Protein 7VI6 (pdb70)

Radius of gyration: 25.89 Å; Cα contacts (8 Å, |Δi|>4): 1462; chains: 2; bounding box: 71×70×66 Å

Nearest PDB structures (foldseek):
  7vi7-assembly2_B  TM=1.003E+00  e=6.159E-66  Akkermansia muciniphila ATCC BAA-835
  7vi7-assembly1_A  TM=1.001E+00  e=1.682E-64  Akkermansia muciniphila ATCC BAA-835
  3tev-assembly1_A  TM=9.098E-01  e=1.985E-26  Deinococcus radiodurans R1 = ATCC 13939 = DSM 20539
  6jtk-assembly2_B  TM=8.458E-01  e=8.390E-23  Neisseria gonorrhoeae
  5c0q-assembly1_B  TM=8.633E-01  e=3.004E-21  Thermotoga neapolitana

Sequence (682 aa):
MLPALIGISGHEVGAEEEAAIRRLQPAGFILFSRNIDSVEQVRGLTESLRRKLCLHHPVIAVDQEGGRVVRTASLGLNLPSPASLARLGSVGGIVELGAVTALALRYLGVNLNFAPVLDICHDPSAANALPGRCWGDNAQDVISRGGVYASNLRRGGVQSCGKHFPGMGRALADPHFSLPVIGLDERELFKTDLLPFLALCPALSSIMSAHIMLPQIDPDYPATLSERVIRGLLRDRLGFRGVVFTDDLCMGAITTTQYSPDDAAFLSLKAGCDLPLICHDPLPWLDGLASRQESLNAYDRWDSFKRVEKLSDSLCCFPFPEKASLWDSCLRRAEALCRLEEDGRMLPALIGISGHEVGAEEEAAIRRLQPAGFILFSRNIDSVEQVRGLTESLRKLCLHHPVIAVDQEGGRVVRTASLGLNLPSPASLARLGSVGGIVELGAVVTALALRYLGVNLNFAPVLDICHDPNALPGRCWGDNAQDVISRGGVYASNLRRGGVQSCGKHFPGMGRALADPHFSLPVIGLDERELFKTDLLPFLALCPALSSIMSAHIMLPQIDPDYPATLSERVIRGLLRDRLGFRGVVFTDDLCMGAITTQYSPDDAAFLSLKAGCDLPLICHDPLPWLDGLASRQESLNAYDRWDSFKRVEKLSDSLCCFPFPEKASLWDSCLRRAEALCRLEEDGRE

B-factor: mean 43.03, std 10.51, range [24.53, 97.92]

InterPro domains:
  IPR001764 Glycoside hydrolase, family 3, N-terminal [PF00933] (14-293)
  IPR017853 Glycoside hydrolase superfamily [SSF51445] (4-289)
  IPR036962 Glycoside hydrolase, family 3, N-terminal domain superfamily [G3DSA:3.20.20.300] (2-313)
  IPR050226 NagZ Beta-hexosaminidase [PTHR30480] (5-310)

Secondary structure (DSSP, 8-state):
-EEEEEE--SSS--HHHHHHHHHH-EEEEEE-GGG-S-HHHHHHHHHHHHHH-SS--EEEE---BTTB-S-GGGT-----HHHHHHHT-HHHHHHHHHHHHHHHHHHT--EE---B------TTS--SSTT--S-SSHHHHHHHHHHHHHHHHHTT-B-EEEEET-GGG-B--TT-SS-B----HHHHHHTTTHHHHHTGGG-SEEEE-S-BBTTTBSSS-GGG-HIIIIIIIIIIS---SEEEEEESSSSGGGGT--HHHHHHHHHHHT-SEEEE-SS-HHHHHHHHHHGGGS-HHHHHHHHHHHHHHHHHPPPPPPP-HHHHHHHHHHHHHHHHHHHHH-/-EEEEEE--SSS--HHHHHHHHHH-EEEEE--GGG-S-HHHHHHHHHHHHHH-SS--EEEE---BTTB-S-GGGT-----HHHHHHHT-HHHHHHHHHHHHHHHHHHT--EE---B---------STT--S-SSHHHHHHHHHHHHHHHHHTT-B-EEEEETTGGG-B--TT-SS-B--S-HHHHHHTTTHHHHHTGGG-SEEEE-S-BBTTTBSSS-GGG-HIIIIIIIIIIS---SEEEEEESSSSTHHHH--HHHHHHHHHHHT-SEEEE-SS-HHHHHHHHHHGGGS-HHHHHHHHHHHHHHHHHPPPPPPP-HHHHHHHHHHHHHHHHHHHHHH-

Foldseek 3Di:
DFQAAEAAQALAHDDLRLVCCLVPVYQAYEYALRNEAELVSLLVRLVVSCVSHPFQHQYEYAPAADPRHNHVNHVFHFHFLQLVLVLVDLVLLLLSLQLVLLQCQQSFHAEYADDEQAAQQDPPDDPPPHRNANYNWNVSSLVSRLSNLQNNVVSQHAYEYDEPPHCNQWDDDPVDLATERADDPVVSCVTRNVSCLSRLVSHQEYEYEQYHHVVQPRPGGLLLALRNCVPVPCPVSNRLAAYEYDECPDDSNCVPDPSLVSQQSSLQSQHRYYYHYPPNSVRRVSNVVCNVVHDPVSNVSSVVRSSVSSVSTHGHDPDDVVSVVVSSVSSVVSVVSSVVSD/DFQAAEEAQALAHDDLRLVCCLVRVYQAYEYALRNEAELVSLLVRLVVSCVSHPFQHAYEYAPQADPGHNHVNHVFGFHFLQLCLVLVDLVLLLLSLQLVLLQCLQSWHAEYADDEQAAQCDDDDRPRRANYNWNVSSLVSRLSNLVNNVVSQHAYEYDDPPHCNQWDDDPPDLATERADDPVVSCRTSNVSCLSRLVSHQEYEYEQYDHVVQPVPGGLLLALCNCVPVPCPVSNRLAAYEYDECQDDSNCVVDPSLVSQLSSLLSLHRYYYHHPPNSVRRVSNSVSNVVHDPVSNVSSVVNSSVSSVSTDHHDPDDVVSSVVSSVSSVVSVVVSVVSVD

Solvent-accessible surface area: 26680 Å² total; per-residue (Å²): 90,3,20,0,0,0,0,0,84,24,84,138,26,33,91,134,14,59,61,10,0,143,145,24,24,1,3,0,0,4,0,28,59,84,0,3,69,44,34,150,34,0,50,32,3,1,119,39,0,33,165,16,10,171,33,30,0,2,0,0,0,15,3,5,2,31,150,5,24,52,1,68,74,21,51,1,78,8,11,13,5,17,8,0,16,177,48,34,12,17,47,2,9,36,44,0,0,28,0,2,0,38,3,2,55,5,1,1,2,0,0,0,0,3,0,5,0,10,1,52,60,60,139,94,34,106,96,106,87,54,20,55,29,4,12,89,48,5,47,31,0,0,2,57,0,0,2,3,0,10,15,0,76,103,26,13,0,15,0,0,0,5,19,0,0,1,71,22,70,19,128,98,50,138,164,74,75,8,50,17,1,50,46,82,44,167,74,0,28,65,30,1,0,11,0,0,6,2,4,24,29,4,7,15,0,0,6,0,4,17,4,9,2,36,113,32,12,76,107,91,4,0,0,8,0,94,168,0,0,66,16,0,0,37,106,105,6,10,7,152,22,1,0,0,0,50,19,1,14,110,50,42,2,62,104,91,51,40,6,30,53,0,0,15,26,0,15,104,1,2,1,0,0,0,4,0,2,44,104,9,33,89,75,2,66,30,0,31,76,91,28,134,92,23,90,76,178,50,68,139,64,17,95,102,46,10,73,160,8,14,116,50,9,33,131,47,37,111,145,122,75,59,46,20,85,31,0,53,149,65,2,89,59,5,16,102,82,11,67,124,46,199,89,2,24,0,0,0,0,0,84,22,81,139,24,33,90,136,13,57,60,7,0,146,147,23,26,1,3,0,0,4,0,30,57,86,0,3,72,38,20,128,36,0,48,35,4,1,88,39,0,29,160,22,9,171,34,32,0,2,0,0,1,16,1,4,3,25,146,5,15,50,1,63,71,23,46,1,76,6,10,12,4,19,7,0,15,176,56,32,8,21,50,2,8,35,45,0,0,28,0,1,0,37,1,2,66,5,0,2,1,0,0,0,0,2,0,5,0,10,3,44,67,120,151,164,99,77,55,20,65,31,3,10,99,50,5,49,30,0,0,3,59,0,0,1,2,0,10,14,0,78,100,25,18,0,18,0,0,0,4,19,0,0,0,73,28,56,20,131,101,50,124,159,58,68,9,48,12,2,46,45,81,45,150,83,0,29,70,35,0,0,13,0,0,6,2,4,26,28,4,7,16,0,0,7,0,2,20,1,10,3,32,120,30,4,72,100,83,4,0,0,7,0,83,133,0,0,74,17,0,0,33,112,109,5,10,7,150,20,1,0,0,0,51,20,0,20,120,51,48,3,54,105,92,51,48,12,31,51,1,0,10,26,0,13,90,0,3,2,0,1,0,4,0,2,38,103,8,40,89,75,2,76,27,0,26,77,94,21,118,88,29,91,73,183,56,77,143,70,20,74,91,52,10,61,160,8,14,117,53,11,17,126,44,41,112,143,114,85,75,35,22,62,34,0,40,144,79,1,88,44,5,28,146,68,13,88,92,31,166,174

Organism: Akkermansia muciniphila (strain ATCC BAA-835 / DSM 22959 / JCM 33894 / BCRC 81048 / CCUG 64013 / CIP 107961 / Muc) (NCBI:txid349741)

Structure (mmCIF, N/CA/C/O backbone):
data_7VI6
#
_entry.id   7VI6
#
_cell.length_a   78.926
_cell.length_b   81.105
_cell.length_c   126.991
_cell.angle_alpha   90.000
_cell.angle_beta   90.000
_cell.angle_gamma   90.000
#
_symmetry.space_group_name_H-M   'P 21 21 21'
#
loop_
_entity.id
_entity.type
_entity.pdbx_description
1 polymer Beta-N-acetylhexosaminidase
2 non-polymer 'MAGNESIUM ION'
3 non-polymer 'CHLORIDE ION'
4 water water
#
loop_
_atom_site.group_PDB
_atom_site.id
_atom_site.type_symbol
_atom_site.label_atom_id
_atom_site.label_alt_id
_atom_site.label_comp_id
_atom_site.label_asym_id
_atom_site.label_entity_id
_atom_site.label_seq_id
_atom_site.pdbx_PDB_ins_code
_atom_site.Cartn_x
_atom_site.Cartn_y
_atom_site.Cartn_z
_atom_site.occupancy
_atom_site.B_iso_or_equiv
_atom_site.auth_seq_id
_atom_site.auth_comp_id
_atom_site.auth_asym_id
_atom_site.auth_atom_id
_atom_site.pdbx_PDB_model_num
ATOM 1 N N . MET A 1 1 ? 73.337 55.231 36.448 1.00 54.52 1 MET A N 1
ATOM 2 C CA . MET A 1 1 ? 72.052 55.738 35.978 1.00 45.96 1 MET A CA 1
ATOM 3 C C . MET A 1 1 ? 71.993 57.253 36.097 1.00 42.90 1 MET A C 1
ATOM 4 O O . MET A 1 1 ? 72.111 57.792 37.189 1.00 48.25 1 MET A O 1
ATOM 9 N N . LEU A 1 2 ? 71.808 57.944 34.983 1.00 42.66 2 LEU A N 1
ATOM 10 C CA . LEU A 1 2 ? 71.673 59.393 35.041 1.00 40.73 2 LEU A CA 1
ATOM 11 C C . LEU A 1 2 ? 70.300 59.749 35.607 1.00 39.70 2 LEU A C 1
ATOM 12 O O . LEU A 1 2 ? 69.285 59.257 35.108 1.00 34.76 2 LEU A O 1
ATOM 17 N N . PRO A 1 3 ? 70.226 60.565 36.664 1.00 41.86 3 PRO A N 1
ATOM 18 C CA . PRO A 1 3 ? 68.924 60.875 37.295 1.00 38.32 3 PRO A CA 1
ATOM 19 C C . PRO A 1 3 ? 68.144 61.945 36.537 1.00 36.89 3 PRO A C 1
ATOM 20 O O . PRO A 1 3 ? 68.086 63.111 36.911 1.00 38.05 3 PRO A O 1
ATOM 24 N N . ALA A 1 4 ? 67.529 61.539 35.424 1.00 37.65 4 ALA A N 1
ATOM 25 C CA . ALA A 1 4 ? 66.692 62.440 34.641 1.00 34.49 4 ALA A CA 1
ATOM 26 C C . ALA A 1 4 ? 65.814 61.632 33.695 1.00 37.40 4 ALA A C 1
ATOM 27 O O . ALA A 1 4 ? 66.117 60.482 33.364 1.00 33.33 4 ALA A O 1
ATOM 29 N N . LEU A 1 5 ? 64.722 62.256 33.256 1.00 31.39 5 LEU A N 1
ATOM 30 C CA . LEU A 1 5 ? 64.004 61.803 32.072 1.00 33.94 5 LEU A CA 1
ATOM 31 C C . LEU A 1 5 ? 64.436 62.668 30.899 1.00 31.87 5 LEU A C 1
ATOM 32 O O . LEU A 1 5 ? 64.536 63.892 31.028 1.00 38.62 5 LEU A O 1
ATOM 37 N N . ILE A 1 6 ? 64.689 62.040 29.754 1.00 34.59 6 ILE A N 1
ATOM 38 C CA . ILE A 1 6 ? 65.091 62.790 28.571 1.00 36.59 6 ILE A CA 1
ATOM 39 C C . ILE A 1 6 ? 64.107 62.515 27.447 1.00 35.04 6 ILE A C 1
ATOM 40 O O . ILE A 1 6 ? 63.478 61.455 27.383 1.00 31.23 6 ILE A O 1
ATOM 45 N N . GLY A 1 7 ? 63.971 63.498 26.562 1.00 32.43 7 GLY A N 1
ATOM 46 C CA . GLY A 1 7 ? 63.117 63.348 25.412 1.00 39.06 7 GLY A CA 1
ATOM 47 C C . GLY A 1 7 ? 63.831 62.692 24.242 1.00 38.18 7 GLY A C 1
ATOM 48 O O . GLY A 1 7 ? 65.060 62.619 24.184 1.00 37.57 7 GLY A O 1
ATOM 49 N N . ILE A 1 8 ? 63.026 62.202 23.306 1.00 37.01 8 ILE A N 1
ATOM 50 C CA . ILE A 1 8 ? 63.501 61.526 22.106 1.00 37.38 8 ILE A CA 1
ATOM 51 C C . ILE A 1 8 ? 62.986 62.299 20.902 1.00 38.45 8 ILE A C 1
ATOM 52 O O . ILE A 1 8 ? 61.834 62.744 20.888 1.00 35.04 8 ILE A O 1
ATOM 57 N N . SER A 1 9 ? 63.842 62.456 19.889 1.00 39.98 9 SER A N 1
ATOM 58 C CA . SER A 1 9 ? 63.530 63.373 18.797 1.00 41.83 9 SER A CA 1
ATOM 59 C C . SER A 1 9 ? 62.417 62.839 17.890 1.00 39.21 9 SER A C 1
ATOM 60 O O . SER A 1 9 ? 61.487 63.575 17.545 1.00 39.51 9 SER A O 1
ATOM 63 N N . GLY A 1 10 ? 62.487 61.574 17.482 1.00 41.70 10 GLY A N 1
ATOM 64 C CA . GLY A 1 10 ? 61.538 61.112 16.483 1.00 41.61 10 GLY A CA 1
ATOM 65 C C . GLY A 1 10 ? 60.925 59.737 16.679 1.00 44.27 10 GLY A C 1
ATOM 66 O O . GLY A 1 10 ? 60.705 59.297 17.812 1.00 39.16 10 GLY A O 1
ATOM 67 N N . HIS A 1 11 ? 60.630 59.049 15.573 1.00 38.76 11 HIS A N 1
ATOM 68 C CA . HIS A 1 11 ? 59.905 57.784 15.636 1.00 41.10 11 HIS A CA 1
ATOM 69 C C . HIS A 1 11 ? 60.791 56.618 16.028 1.00 39.19 11 HIS A C 1
ATOM 70 O O . HIS A 1 11 ? 60.272 55.579 16.450 1.00 37.04 11 HIS A O 1
ATOM 77 N N . GLU A 1 12 ? 62.104 56.769 15.892 1.00 37.24 12 GLU A N 1
ATOM 78 C CA . GLU A 1 12 ? 63.075 55.785 16.331 1.00 40.03 12 GLU A CA 1
ATOM 79 C C . GLU A 1 12 ? 64.199 56.507 17.051 1.00 33.17 12 GLU A C 1
ATOM 80 O O . GLU A 1 12 ? 64.408 57.709 16.876 1.00 42.29 12 GLU A O 1
ATOM 86 N N . VAL A 1 13 ? 64.922 55.759 17.875 1.00 35.57 13 VAL A N 1
ATOM 87 C CA . VAL A 1 13 ? 66.076 56.326 18.558 1.00 40.18 13 VAL A CA 1
ATOM 88 C C . VAL A 1 13 ? 67.172 56.566 17.528 1.00 44.88 13 VAL A C 1
ATOM 89 O O . VAL A 1 13 ? 67.559 55.652 16.789 1.00 45.92 13 VAL A O 1
ATOM 93 N N . GLY A 1 14 ? 67.657 57.807 17.457 1.00 42.80 14 GLY A N 1
ATOM 94 C CA . GLY A 1 14 ? 68.735 58.160 16.557 1.00 44.53 14 GLY A CA 1
ATOM 95 C C . GLY A 1 14 ? 70.105 57.780 17.096 1.00 44.05 14 GLY A C 1
ATOM 96 O O . GLY A 1 14 ? 70.263 57.279 18.209 1.00 43.48 14 GLY A O 1
ATOM 97 N N . ALA A 1 15 ? 71.125 58.046 16.273 1.00 47.15 15 ALA A N 1
ATOM 98 C CA . ALA A 1 15 ? 72.472 57.569 16.576 1.00 39.35 15 ALA A CA 1
ATOM 99 C C . ALA A 1 15 ? 73.075 58.296 17.775 1.00 41.61 15 ALA A C 1
ATOM 100 O O . ALA A 1 15 ? 73.663 57.667 18.661 1.00 42.28 15 ALA A O 1
ATOM 102 N N . GLU A 1 16 ? 72.966 59.626 17.808 1.00 42.14 16 GLU A N 1
ATOM 103 C CA . GLU A 1 16 ? 73.465 60.376 18.958 1.00 45.80 16 GLU A CA 1
ATOM 104 C C . GLU A 1 16 ? 72.743 59.974 20.241 1.00 44.59 16 GLU A C 1
ATOM 105 O O . GLU A 1 16 ? 73.376 59.807 21.292 1.00 40.77 16 GLU A O 1
ATOM 111 N N . GLU A 1 17 ? 71.416 59.819 20.178 1.00 44.84 17 GLU A N 1
ATOM 112 C CA . GLU A 1 17 ? 70.657 59.431 21.366 1.00 42.51 17 GLU A CA 1
ATOM 113 C C . GLU A 1 17 ? 71.088 58.061 21.867 1.00 42.85 17 GLU A C 1
ATOM 114 O O . GLU A 1 17 ? 71.366 57.884 23.060 1.00 38.23 17 GLU A O 1
ATOM 120 N N . GLU A 1 18 ? 71.145 57.073 20.966 1.00 40.05 18 GLU A N 1
ATOM 121 C CA . GLU A 1 18 ? 71.516 55.719 21.368 1.00 42.95 18 GLU A CA 1
ATOM 122 C C . GLU A 1 18 ? 72.890 55.690 22.032 1.00 44.23 18 GLU A C 1
ATOM 123 O O . GLU A 1 18 ? 73.086 54.996 23.036 1.00 43.92 18 GLU A O 1
ATOM 129 N N . ALA A 1 19 ? 73.854 56.440 21.488 1.00 46.06 19 ALA A N 1
ATOM 130 C CA . ALA A 1 19 ? 75.179 56.484 22.102 1.00 44.59 19 ALA A CA 1
ATOM 131 C C . ALA A 1 19 ? 75.124 57.106 23.494 1.00 41.66 19 ALA A C 1
ATOM 132 O O . ALA A 1 19 ? 75.776 56.621 24.427 1.00 44.46 19 ALA A O 1
ATOM 134 N N . ALA A 1 20 ? 74.357 58.188 23.652 1.00 43.81 20 ALA A N 1
ATOM 135 C CA . ALA A 1 20 ? 74.238 58.824 24.962 1.00 42.39 20 ALA A CA 1
ATOM 136 C C . ALA A 1 20 ? 73.521 57.916 25.953 1.00 45.67 20 ALA A C 1
ATOM 137 O O . ALA A 1 20 ? 73.887 57.867 27.133 1.00 47.65 20 ALA A O 1
ATOM 139 N N . ILE A 1 21 ? 72.509 57.176 25.491 1.00 40.30 21 ILE A N 1
ATOM 140 C CA . ILE A 1 21 ? 71.761 56.296 26.387 1.00 41.54 21 ILE A CA 1
ATOM 141 C C . ILE A 1 21 ? 72.650 55.168 26.898 1.00 43.72 21 ILE A C 1
ATOM 142 O O . ILE A 1 21 ? 72.703 54.895 28.104 1.00 40.72 21 ILE A O 1
ATOM 147 N N . ARG A 1 22 ? 73.342 54.477 25.985 1.00 43.89 22 ARG A N 1
ATOM 148 C CA . ARG A 1 22 ? 74.247 53.409 26.400 1.00 45.13 22 ARG A CA 1
ATOM 149 C C . ARG A 1 22 ? 75.269 53.916 27.408 1.00 42.04 22 ARG A C 1
ATOM 150 O O . ARG A 1 22 ? 75.538 53.261 28.422 1.00 44.30 22 ARG A O 1
ATOM 158 N N . ARG A 1 23 ? 75.828 55.096 27.155 1.00 39.81 23 ARG A N 1
ATOM 159 C CA . ARG A 1 23 ? 76.900 55.609 27.997 1.00 43.72 23 ARG A CA 1
ATOM 160 C C . ARG A 1 23 ? 76.373 56.103 29.340 1.00 47.01 23 ARG A C 1
ATOM 161 O O . ARG A 1 23 ? 76.979 55.832 30.386 1.00 43.22 23 ARG A O 1
ATOM 169 N N . LEU A 1 24 ? 75.240 56.812 29.339 1.00 39.95 24 LEU A N 1
ATOM 170 C CA . LEU A 1 24 ? 74.792 57.522 30.534 1.00 41.14 24 LEU A CA 1
ATOM 171 C C . LEU A 1 24 ? 73.632 56.847 31.259 1.00 45.74 24 LEU A C 1
ATOM 172 O O . LEU A 1 24 ? 73.449 57.094 32.460 1.00 44.62 24 LEU A O 1
ATOM 177 N N . GLN A 1 25 ? 72.846 56.016 30.570 1.00 42.61 25 GLN A N 1
ATOM 178 C CA . GLN A 1 25 ? 71.821 55.201 31.216 1.00 42.77 25 GLN A CA 1
ATOM 179 C C . GLN A 1 25 ? 70.785 56.062 31.933 1.00 41.19 25 GLN A C 1
ATOM 180 O O . GLN A 1 25 ? 70.619 55.938 33.153 1.00 40.15 25 GLN A O 1
ATOM 186 N N . PRO A 1 26 ? 70.067 56.934 31.226 1.00 40.65 26 PRO A N 1
ATOM 187 C CA . PRO A 1 26 ? 69.092 57.788 31.910 1.00 42.53 26 PRO A CA 1
ATOM 188 C C . PRO A 1 26 ? 68.007 56.944 32.558 1.00 36.76 26 PRO A C 1
ATOM 189 O O . PRO A 1 26 ? 67.654 55.861 32.077 1.00 36.86 26 PRO A O 1
ATOM 193 N N . ALA A 1 27 ? 67.505 57.442 33.689 1.00 37.20 27 ALA A N 1
ATOM 194 C CA . ALA A 1 27 ? 66.457 56.732 34.411 1.00 37.42 27 ALA A CA 1
ATOM 195 C C . ALA A 1 27 ? 65.227 56.509 33.541 1.00 34.07 27 ALA A C 1
ATOM 196 O O . ALA A 1 27 ? 64.514 55.516 33.722 1.00 35.07 27 ALA A O 1
ATOM 198 N N . GLY A 1 28 ? 64.965 57.398 32.592 1.00 32.06 28 GLY A N 1
ATOM 199 C CA . GLY A 1 28 ? 63.852 57.176 31.696 1.00 32.88 28 GLY A CA 1
ATOM 200 C C . GLY A 1 28 ? 63.699 58.245 30.642 1.00 39.34 28 GLY A C 1
ATOM 201 O O . GLY A 1 28 ? 64.600 59.055 30.402 1.00 35.97 28 GLY A O 1
ATOM 202 N N . PHE A 1 29 ? 62.531 58.222 30.004 1.00 35.46 29 P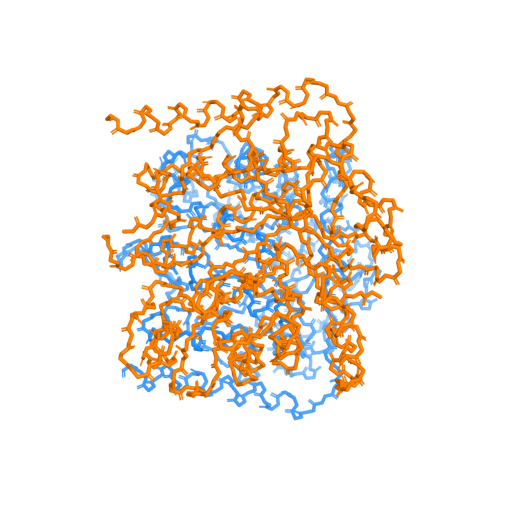HE A N 1
ATOM 203 C CA . PHE A 1 29 ? 62.252 59.046 28.840 1.00 33.76 29 PHE A CA 1
ATOM 204 C C . PHE A 1 29 ? 60.820 59.547 28.911 1.00 33.63 29 PHE A C 1
ATOM 205 O O . PHE A 1 29 ? 59.946 58.896 29.486 1.00 33.79 29 PHE A O 1
ATOM 213 N N . ILE A 1 30 ? 60.592 60.716 28.323 1.00 31.94 30 ILE A N 1
ATOM 214 C CA . ILE A 1 30 ? 59.255 61.263 28.152 1.00 36.38 30 ILE A CA 1
ATOM 215 C C . ILE A 1 30 ? 58.978 61.358 26.660 1.00 33.14 30 ILE A C 1
ATOM 216 O O . ILE A 1 30 ? 59.810 61.868 25.899 1.00 36.99 30 ILE A O 1
ATOM 221 N N . LEU A 1 31 ? 57.818 60.867 26.248 1.00 34.87 31 LEU A N 1
ATOM 222 C CA . LEU A 1 31 ? 57.406 60.876 24.855 1.00 32.64 31 LEU A CA 1
ATOM 223 C C . LEU A 1 31 ? 56.396 61.987 24.597 1.00 36.25 31 LEU A C 1
ATOM 224 O O . LEU A 1 31 ? 55.632 62.382 25.483 1.00 33.14 31 LEU A O 1
ATOM 229 N N . PHE A 1 32 ? 56.413 62.490 23.365 1.00 34.56 32 PHE A N 1
ATOM 230 C CA . PHE A 1 32 ? 55.478 63.484 22.865 1.00 32.96 32 PHE A CA 1
ATOM 231 C C . PHE A 1 32 ? 54.886 62.983 21.550 1.00 35.57 32 PHE A C 1
ATOM 232 O O . PHE A 1 32 ? 55.186 61.876 21.091 1.00 35.46 32 PHE A O 1
ATOM 240 N N . SER A 1 33 ? 54.025 63.803 20.940 1.00 35.84 33 SER A N 1
ATOM 241 C CA . SER A 1 33 ? 53.374 63.389 19.699 1.00 39.62 33 SER A CA 1
ATOM 242 C C . SER A 1 33 ? 54.390 63.070 18.608 1.00 40.12 33 SER A C 1
ATOM 243 O O . SER A 1 33 ? 54.147 62.185 17.781 1.00 37.30 33 SER A O 1
ATOM 246 N N . ARG A 1 34 ? 55.537 63.757 18.610 1.00 37.03 34 ARG A N 1
ATOM 247 C CA . ARG A 1 34 ? 56.576 63.494 17.618 1.00 37.48 34 ARG A CA 1
ATOM 248 C C . ARG A 1 34 ? 57.104 62.069 17.697 1.00 39.61 34 ARG A C 1
ATOM 249 O O . ARG A 1 34 ? 57.728 61.600 16.740 1.00 42.55 34 ARG A O 1
ATOM 257 N N . ASN A 1 35 ? 56.873 61.369 18.808 1.00 35.06 35 ASN A N 1
ATOM 258 C CA . ASN A 1 35 ? 57.326 59.996 18.985 1.00 36.28 35 ASN A CA 1
ATOM 259 C C . ASN A 1 35 ? 56.257 58.958 18.670 1.00 37.21 35 ASN A C 1
ATOM 260 O O . ASN A 1 35 ? 56.535 57.759 18.774 1.00 38.19 35 ASN A O 1
ATOM 265 N N . ILE A 1 36 ? 55.046 59.376 18.305 1.00 37.83 36 ILE A N 1
ATOM 266 C CA . ILE A 1 36 ? 53.892 58.486 18.258 1.00 35.51 36 ILE A CA 1
ATOM 267 C C . ILE A 1 36 ? 53.224 58.629 16.892 1.00 42.53 36 ILE A C 1
ATOM 268 O O . ILE A 1 36 ? 52.515 59.611 16.636 1.00 38.63 36 ILE A O 1
ATOM 273 N N . ASP A 1 37 ? 53.429 57.637 16.022 1.00 38.23 37 ASP A N 1
ATOM 274 C CA . ASP A 1 37 ? 52.874 57.635 14.673 1.00 41.10 37 ASP A CA 1
ATOM 275 C C . ASP A 1 37 ? 52.019 56.410 14.393 1.00 39.19 37 ASP A C 1
ATOM 276 O O . ASP A 1 37 ? 50.917 56.541 13.845 1.00 37.66 37 ASP A O 1
ATOM 281 N N . SER A 1 38 ? 52.488 55.216 14.746 1.00 37.75 38 SER A N 1
ATOM 282 C CA . SER A 1 38 ? 51.676 54.016 14.588 1.00 39.10 38 SER A CA 1
ATOM 283 C C . SER A 1 38 ? 51.927 53.088 15.762 1.00 34.00 38 SER A C 1
ATOM 284 O O . SER A 1 38 ? 52.962 53.169 16.430 1.00 38.21 38 SER A O 1
ATOM 287 N N . VAL A 1 39 ? 50.960 52.195 15.999 1.00 38.57 39 VAL A N 1
ATOM 288 C CA . VAL A 1 39 ? 51.074 51.249 17.106 1.00 40.11 39 VAL A CA 1
ATOM 289 C C . VAL A 1 39 ? 52.359 50.443 16.993 1.00 41.95 39 VAL A C 1
ATOM 290 O O . VAL A 1 39 ? 53.131 50.335 17.956 1.00 39.61 39 VAL A O 1
ATOM 294 N N . GLU A 1 40 ? 52.603 49.851 15.819 1.00 39.26 40 GLU A N 1
ATOM 295 C CA . GLU A 1 40 ? 53.818 49.063 15.633 1.00 41.85 40 GLU A CA 1
ATOM 296 C C . GLU A 1 40 ? 55.058 49.917 15.844 1.00 36.69 40 GLU A C 1
ATOM 297 O O . GLU A 1 40 ? 56.034 49.466 16.451 1.00 41.37 40 GLU A O 1
ATOM 303 N N . GLN A 1 41 ? 55.036 51.156 15.349 1.00 36.96 41 GLN A N 1
ATOM 304 C CA . GLN A 1 41 ? 56.200 52.024 15.481 1.00 37.62 41 GLN A CA 1
ATOM 305 C C . GLN A 1 41 ? 56.453 52.389 16.937 1.00 39.63 41 GLN A C 1
ATOM 306 O O . GLN A 1 41 ? 57.605 52.414 17.387 1.00 33.69 41 GLN A O 1
ATOM 312 N N . VAL A 1 42 ? 55.388 52.661 17.695 1.00 36.78 42 VAL A N 1
ATOM 313 C CA . VAL A 1 42 ? 55.565 53.061 19.087 1.00 33.66 42 VAL A CA 1
ATOM 314 C C . VAL A 1 42 ? 56.047 51.883 19.916 1.00 34.19 42 VAL A C 1
ATOM 315 O O . VAL A 1 42 ? 56.986 52.008 20.709 1.00 36.73 42 VAL A O 1
ATOM 319 N N . ARG A 1 43 ? 55.412 50.719 19.745 1.00 33.25 43 ARG A N 1
ATOM 320 C CA . ARG A 1 43 ? 55.869 49.532 20.457 1.00 32.88 43 ARG A CA 1
ATOM 321 C C . ARG A 1 43 ? 57.325 49.218 20.139 1.00 40.41 43 ARG A C 1
ATOM 322 O O . ARG A 1 43 ? 58.062 48.760 21.017 1.00 45.32 43 ARG A O 1
ATOM 330 N N . GLY A 1 44 ? 57.766 49.491 18.910 1.00 41.33 44 GLY A N 1
ATOM 331 C CA . GLY A 1 44 ? 59.173 49.318 18.587 1.00 39.30 44 GLY A CA 1
ATOM 332 C C . GLY A 1 44 ? 60.067 50.330 19.278 1.00 39.64 44 GLY A C 1
ATOM 333 O O . GLY A 1 44 ? 61.178 50.001 19.703 1.00 41.01 44 GLY A O 1
ATOM 334 N N . LEU A 1 45 ? 59.603 51.577 19.393 1.00 36.43 45 LEU A N 1
ATOM 335 C CA . LEU A 1 45 ? 60.383 52.599 20.082 1.00 37.00 45 LEU A CA 1
ATOM 336 C C . LEU A 1 45 ? 60.558 52.257 21.558 1.00 39.33 45 LEU A C 1
ATOM 337 O O . LEU A 1 45 ? 61.679 52.263 22.079 1.00 41.99 45 LEU A O 1
ATOM 342 N N . THR A 1 46 ? 59.453 51.951 22.249 1.00 37.75 46 THR A N 1
ATOM 343 C CA . THR A 1 46 ? 59.537 51.633 23.672 1.00 38.87 46 THR A CA 1
ATOM 344 C C . THR A 1 46 ? 60.298 50.338 23.916 1.00 40.24 46 THR A C 1
ATOM 345 O O . THR A 1 46 ? 60.966 50.200 24.946 1.00 35.75 46 THR A O 1
ATOM 349 N N . GLU A 1 47 ? 60.211 49.381 22.991 1.00 41.82 47 GLU A N 1
ATOM 350 C CA . GLU A 1 47 ? 61.044 48.187 23.092 1.00 44.32 47 GLU A CA 1
ATOM 351 C C . GLU A 1 47 ? 62.527 48.541 22.992 1.00 42.72 47 GLU A C 1
ATOM 352 O O . GLU A 1 47 ? 63.352 48.009 23.746 1.00 43.55 47 GLU A O 1
ATOM 358 N N . SER A 1 48 ? 62.884 49.448 22.076 1.00 43.54 48 SER A N 1
ATOM 359 C CA . SER A 1 48 ? 64.279 49.869 21.948 1.00 42.83 48 SER A CA 1
ATOM 360 C C . SER A 1 48 ? 64.772 50.544 23.222 1.00 41.24 48 SER A C 1
ATOM 361 O O . SER A 1 48 ? 65.883 50.268 23.692 1.00 38.95 48 SER A O 1
ATOM 364 N N . LEU A 1 49 ? 63.960 51.439 23.790 1.00 40.65 49 LEU A N 1
ATOM 365 C CA . LEU A 1 49 ? 64.363 52.139 25.005 1.00 38.12 49 LEU A CA 1
ATOM 366 C C . LEU A 1 49 ? 64.607 51.169 26.156 1.00 41.27 49 LEU A C 1
ATOM 367 O O . LEU A 1 49 ? 65.564 51.340 26.924 1.00 41.89 49 LEU A O 1
ATOM 372 N N . ARG A 1 50 ? 63.764 50.141 26.296 1.00 39.36 50 ARG A N 1
ATOM 373 C CA A ARG A 1 50 ? 63.986 49.164 27.359 0.50 41.95 50 ARG A CA 1
ATOM 374 C CA B ARG A 1 50 ? 63.983 49.160 27.357 0.50 42.13 50 ARG A CA 1
ATOM 375 C C . ARG A 1 50 ? 65.242 48.344 27.100 1.00 42.93 50 ARG A C 1
ATOM 376 O O . ARG A 1 50 ? 65.988 48.030 28.036 1.00 47.89 50 ARG A O 1
ATOM 391 N N . LYS A 1 51 ? 65.492 47.986 25.840 1.00 45.98 51 LYS A N 1
ATOM 392 C CA . LYS A 1 51 ? 66.659 47.170 25.529 1.00 48.48 51 LYS A CA 1
ATOM 393 C C . LYS A 1 51 ? 67.955 47.946 25.737 1.00 49.41 51 LYS A C 1
ATOM 394 O O . LYS A 1 51 ? 68.966 47.367 26.145 1.00 47.45 51 LYS A O 1
ATOM 400 N N . LEU A 1 52 ? 67.943 49.252 25.483 1.00 42.95 52 LEU A N 1
ATOM 401 C CA . LEU A 1 52 ? 69.139 50.058 25.676 1.00 43.77 52 LEU A CA 1
ATOM 402 C C . LEU A 1 52 ? 69.462 50.318 27.143 1.00 45.70 52 LEU A C 1
ATOM 403 O O . LEU A 1 52 ? 70.562 50.800 27.432 1.00 46.38 52 LEU A O 1
ATOM 408 N N . CYS A 1 53 ? 68.556 50.010 28.070 1.00 42.43 53 CYS A N 1
ATOM 409 C CA . CYS A 1 53 ? 68.740 50.313 29.485 1.00 39.17 53 CYS A CA 1
ATOM 410 C C . CYS A 1 53 ? 68.935 49.035 30.294 1.00 44.30 53 CYS A C 1
ATOM 411 O O . CYS A 1 53 ? 68.182 48.068 30.130 1.00 46.68 53 CYS A O 1
ATOM 414 N N . LEU A 1 54 ? 69.928 49.044 31.188 1.00 41.77 54 LEU A N 1
ATOM 415 C CA . LEU A 1 54 ? 70.120 47.920 32.105 1.00 48.01 54 LEU A CA 1
ATOM 416 C C . LEU A 1 54 ? 68.963 47.812 33.094 1.00 45.38 54 LEU A C 1
ATOM 417 O O . LEU A 1 54 ? 68.448 46.717 33.346 1.00 48.49 54 LEU A O 1
ATOM 422 N N . HIS A 1 55 ? 68.550 48.938 33.670 1.00 41.25 55 HIS A N 1
ATOM 423 C CA . HIS A 1 55 ? 67.376 49.018 34.527 1.00 40.66 55 HIS A CA 1
ATOM 424 C C . HIS A 1 55 ? 66.103 49.061 33.682 1.00 39.36 55 HIS A C 1
ATOM 425 O O . HIS A 1 55 ? 66.142 49.209 32.457 1.00 38.24 55 HIS A O 1
ATOM 432 N N . HIS A 1 56 ? 64.952 48.950 34.358 1.00 37.55 56 HIS A N 1
ATOM 433 C CA . HIS A 1 56 ? 63.667 49.143 33.696 1.00 36.86 56 HIS A CA 1
ATOM 434 C C . HIS A 1 56 ? 63.381 50.636 33.631 1.00 33.73 56 HIS A C 1
ATOM 435 O O . HIS A 1 56 ? 63.113 51.264 34.661 1.00 36.71 56 HIS A O 1
ATOM 442 N N . PRO A 1 57 ? 63.433 51.242 32.448 1.00 32.61 57 PRO A N 1
ATOM 443 C CA . PRO A 1 57 ? 63.326 52.700 32.369 1.00 31.37 57 PRO A CA 1
ATOM 444 C C . PRO A 1 57 ? 61.888 53.168 32.504 1.00 32.71 57 PRO A C 1
ATOM 445 O O . PRO A 1 57 ? 60.958 52.537 31.996 1.00 33.11 57 PRO A O 1
ATOM 449 N N . VAL A 1 58 ? 61.717 54.287 33.211 1.00 34.61 58 VAL A N 1
ATOM 450 C CA . VAL A 1 58 ? 60.471 55.035 33.110 1.00 37.87 58 VAL A CA 1
ATOM 451 C C . VAL A 1 58 ? 60.255 55.411 31.652 1.00 34.53 58 VAL A C 1
ATOM 452 O O . VAL A 1 58 ? 61.162 55.921 30.988 1.00 34.20 58 VAL A O 1
ATOM 456 N N . ILE A 1 59 ? 59.058 55.145 31.139 1.00 33.40 59 ILE A N 1
ATOM 457 C CA . ILE A 1 59 ? 58.654 55.596 29.811 1.00 30.81 59 ILE A CA 1
ATOM 458 C C . ILE A 1 59 ? 57.322 56.310 29.989 1.00 31.91 59 ILE A C 1
ATOM 459 O O . ILE A 1 59 ? 56.293 55.661 30.206 1.00 30.17 59 ILE A O 1
ATOM 464 N N . ALA A 1 60 ? 57.344 57.640 29.923 1.00 32.40 60 ALA A N 1
ATOM 465 C CA . ALA A 1 60 ? 56.240 58.467 30.380 1.00 34.00 60 ALA A CA 1
ATOM 466 C C . ALA A 1 60 ? 55.676 59.303 29.241 1.00 35.73 60 ALA A C 1
ATOM 467 O O . ALA A 1 60 ? 56.314 59.489 28.199 1.00 35.98 60 ALA A O 1
ATOM 469 N N . VAL A 1 61 ? 54.470 59.821 29.477 1.00 35.49 61 VAL A N 1
ATOM 470 C CA . VAL A 1 61 ? 53.738 60.606 28.493 1.00 30.98 61 VAL A CA 1
ATOM 471 C C . VAL A 1 61 ? 52.717 61.462 29.238 1.00 37.70 61 VAL A C 1
ATOM 472 O O . VAL A 1 61 ? 52.336 61.152 30.368 1.00 32.33 61 VAL A O 1
ATOM 476 N N . ASP A 1 62 ? 52.278 62.556 28.600 1.00 33.27 62 ASP A N 1
ATOM 477 C CA . ASP A 1 62 ? 51.191 63.409 29.101 1.00 32.55 62 ASP A CA 1
ATOM 478 C C . ASP A 1 62 ? 49.887 63.015 28.408 1.00 35.16 62 ASP A C 1
ATOM 479 O O . ASP A 1 62 ? 49.425 63.684 27.485 1.00 39.29 62 ASP A O 1
ATOM 484 N N . GLN A 1 63 ? 49.258 61.934 28.870 1.00 30.90 63 GLN A N 1
ATOM 485 C CA . GLN A 1 63 ? 47.997 61.500 28.259 1.00 31.35 63 GLN A CA 1
ATOM 486 C C . GLN A 1 63 ? 46.847 61.877 29.187 1.00 33.86 63 GLN A C 1
ATOM 487 O O . GLN A 1 63 ? 46.297 61.047 29.913 1.00 33.27 63 GLN A O 1
ATOM 493 N N . GLU A 1 64 ? 46.485 63.161 29.158 1.00 34.16 64 GLU A N 1
ATOM 494 C CA . GLU A 1 64 ? 45.482 63.699 30.072 1.00 36.64 64 GLU A CA 1
ATOM 495 C C . GLU A 1 64 ? 44.063 63.577 29.542 1.00 34.35 64 GLU A C 1
ATOM 496 O O . GLU A 1 64 ? 43.126 63.370 30.326 1.00 31.86 64 GLU A O 1
ATOM 502 N N . GLY A 1 65 ? 43.881 63.689 28.240 1.00 33.68 65 GLY A N 1
ATOM 503 C CA . GLY A 1 65 ? 42.562 63.898 27.687 1.00 32.50 65 GLY A CA 1
ATOM 504 C C . GLY A 1 65 ? 42.407 65.306 27.135 1.00 32.80 65 GLY A C 1
ATOM 505 O O . GLY A 1 65 ? 43.161 66.228 27.464 1.00 34.56 65 GLY A O 1
ATOM 506 N N . GLY A 1 66 ? 41.423 65.463 26.259 1.00 32.31 66 GLY A N 1
ATOM 507 C CA . GLY A 1 66 ? 41.148 66.764 25.698 1.00 33.96 66 GLY A CA 1
ATOM 508 C C . GLY A 1 66 ? 42.300 67.299 24.877 1.00 33.84 66 GLY A C 1
ATOM 509 O O . GLY A 1 66 ? 42.732 66.666 23.912 1.00 32.96 66 GLY A O 1
ATOM 510 N N . ARG A 1 67 ? 42.823 68.459 25.268 1.00 37.49 67 ARG A N 1
ATOM 511 C CA . ARG A 1 67 ? 43.862 69.120 24.497 1.00 39.56 67 ARG A CA 1
ATOM 512 C C . ARG A 1 67 ? 45.263 68.636 24.840 1.00 39.26 67 ARG A C 1
ATOM 513 O O . ARG A 1 67 ? 46.213 69.058 24.182 1.00 39.25 67 ARG A O 1
ATOM 521 N N . VAL A 1 68 ? 45.418 67.773 25.838 1.00 36.23 68 VAL A N 1
ATOM 522 C CA . VAL A 1 68 ? 46.717 67.200 26.189 1.00 37.25 68 VAL A CA 1
ATOM 523 C C . VAL A 1 68 ? 46.588 65.696 25.978 1.00 34.96 68 VAL A C 1
ATOM 524 O O . VAL A 1 68 ? 46.280 64.926 26.898 1.00 32.80 68 VAL A O 1
ATOM 528 N N . VAL A 1 69 ? 46.815 65.282 24.739 1.00 30.57 69 VAL A N 1
ATOM 529 C CA . VAL A 1 69 ? 46.735 63.904 24.274 1.00 35.79 69 VAL A CA 1
ATOM 530 C C . VAL A 1 69 ? 47.842 63.746 23.246 1.00 37.21 69 VAL A C 1
ATOM 531 O O . VAL A 1 69 ? 48.057 64.641 22.425 1.00 41.77 69 VAL A O 1
ATOM 535 N N . ARG A 1 70 ? 48.565 62.634 23.299 1.00 33.89 70 ARG A N 1
ATOM 536 C CA . ARG A 1 70 ? 49.706 62.441 22.413 1.00 33.50 70 ARG A CA 1
ATOM 537 C C . ARG A 1 70 ? 49.465 61.363 21.360 1.00 35.83 70 ARG A C 1
ATOM 538 O O . ARG A 1 70 ? 50.386 61.031 20.608 1.00 33.73 70 ARG A O 1
ATOM 546 N N . THR A 1 71 ? 48.251 60.823 21.274 1.00 35.05 71 THR A N 1
ATOM 547 C CA . THR A 1 71 ? 47.983 59.639 20.469 1.00 31.17 71 THR A CA 1
ATOM 548 C C . THR A 1 71 ? 47.061 59.923 19.281 1.00 34.14 71 THR A C 1
ATOM 549 O O . THR A 1 71 ? 46.443 58.998 18.745 1.00 35.63 71 THR A O 1
ATOM 553 N N . ALA A 1 72 ? 46.965 61.177 18.845 1.00 34.24 72 ALA A N 1
ATOM 554 C CA . ALA A 1 72 ? 46.055 61.494 17.747 1.00 39.34 72 ALA A CA 1
ATOM 555 C C . ALA A 1 72 ? 46.438 60.770 16.458 1.00 41.44 72 ALA A C 1
ATOM 556 O O . ALA A 1 72 ? 45.556 60.400 15.673 1.00 35.97 72 ALA A O 1
ATOM 558 N N . SER A 1 73 ? 47.734 60.536 16.229 1.00 37.04 73 SER A N 1
ATOM 559 C CA . SER A 1 73 ? 48.154 59.856 15.006 1.00 37.66 73 SER A CA 1
ATOM 560 C C . SER A 1 73 ? 47.731 58.397 14.982 1.00 43.82 73 SER A C 1
ATOM 561 O O . SER A 1 73 ? 47.722 57.787 13.906 1.00 40.66 73 SER A O 1
ATOM 564 N N . LEU A 1 74 ? 47.394 57.827 16.139 1.00 37.15 74 LEU A N 1
ATOM 565 C CA . LEU A 1 74 ? 46.846 56.482 16.227 1.00 34.65 74 LEU A CA 1
ATOM 566 C C . LEU A 1 74 ? 45.332 56.466 16.128 1.00 35.11 74 LEU A C 1
ATOM 567 O O . LEU A 1 74 ? 44.740 55.385 16.132 1.00 36.93 74 LEU A O 1
ATOM 572 N N . GLY A 1 75 ? 44.694 57.630 16.047 1.00 31.47 75 GLY A N 1
ATOM 573 C CA . GLY A 1 75 ? 43.253 57.700 16.105 1.00 34.14 75 GLY A CA 1
ATOM 574 C C . GLY A 1 75 ? 42.668 57.594 17.498 1.00 35.72 75 GLY A C 1
ATOM 575 O O . GLY A 1 75 ? 41.460 57.405 17.624 1.0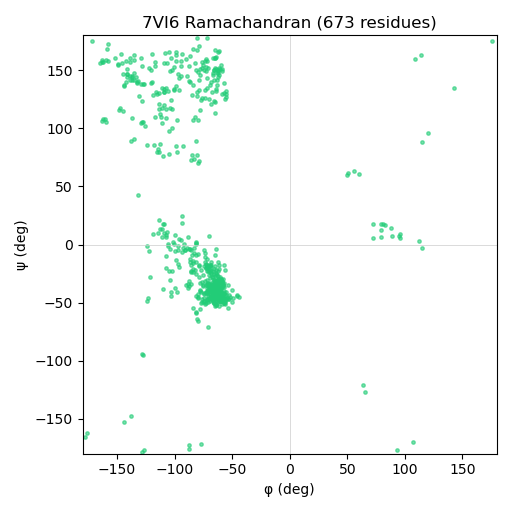0 35.54 75 GLY A O 1
ATOM 576 N N . LEU A 1 76 ? 43.482 57.700 18.548 1.00 33.80 76 LEU A N 1
ATOM 577 C CA . LEU A 1 76 ? 43.023 57.508 19.926 1.00 38.24 76 LEU A CA 1
ATOM 578 C C . LEU A 1 76 ? 42.853 58.877 20.576 1.00 37.76 76 LEU A C 1
ATOM 579 O O . LEU A 1 76 ? 43.823 59.485 21.034 1.00 38.21 76 LEU A O 1
ATOM 584 N N . ASN A 1 77 ? 41.612 59.342 20.647 1.00 37.22 77 ASN A N 1
ATOM 585 C CA . ASN A 1 77 ? 41.283 60.605 21.283 1.00 37.29 77 ASN A CA 1
ATOM 586 C C . ASN A 1 77 ? 40.535 60.333 22.582 1.00 35.54 77 ASN A C 1
ATOM 587 O O . ASN A 1 77 ? 39.947 59.263 22.764 1.00 28.81 77 ASN A O 1
ATOM 592 N N . LEU A 1 78 ? 40.594 61.297 23.500 1.00 31.30 78 LEU A N 1
ATOM 593 C CA . LEU A 1 78 ? 40.005 61.156 24.822 1.00 30.96 78 LEU A CA 1
ATOM 594 C C . LEU A 1 78 ? 39.375 62.475 25.236 1.00 31.32 78 LEU A C 1
ATOM 595 O O . LEU A 1 78 ? 39.881 63.545 24.880 1.00 31.16 78 LEU A O 1
ATOM 600 N N . PRO A 1 79 ? 38.285 62.434 25.995 1.00 32.29 79 PRO A N 1
ATOM 601 C CA . PRO A 1 79 ? 37.664 63.681 26.442 1.00 34.70 79 PRO A CA 1
ATOM 602 C C . PRO A 1 79 ? 38.503 64.356 27.515 1.00 33.57 79 PRO A C 1
ATOM 603 O O . PRO A 1 79 ? 39.356 63.741 28.160 1.00 36.05 79 PRO A O 1
ATOM 607 N N . SER A 1 80 ? 38.267 65.652 27.685 1.00 33.18 80 SER A N 1
ATOM 608 C CA . SER A 1 80 ? 38.987 66.401 28.701 1.00 33.17 80 SER A CA 1
ATOM 609 C C . SER A 1 80 ? 38.485 66.034 30.096 1.00 35.31 80 SER A C 1
ATOM 610 O O . SER A 1 80 ? 37.310 65.698 30.275 1.00 30.87 80 SER A O 1
ATOM 613 N N . PRO A 1 81 ? 39.356 66.103 31.107 1.00 34.05 81 PRO A N 1
ATOM 614 C CA . PRO A 1 81 ? 38.872 65.966 32.492 1.00 29.72 81 PRO A CA 1
ATOM 615 C C . PRO A 1 81 ? 37.726 66.909 32.826 1.00 34.54 81 PRO A C 1
ATOM 616 O O . PRO A 1 81 ? 36.756 66.487 33.463 1.00 33.20 81 PRO A O 1
ATOM 620 N N . ALA A 1 82 ? 37.806 68.176 32.410 1.00 35.22 82 ALA A N 1
ATOM 621 C CA . ALA A 1 82 ? 36.755 69.129 32.754 1.00 35.44 82 ALA A CA 1
ATOM 622 C C . ALA A 1 82 ? 35.420 68.720 32.154 1.00 38.41 82 ALA A C 1
ATOM 623 O O . ALA A 1 82 ? 34.367 68.917 32.771 1.00 38.35 82 ALA A O 1
ATOM 625 N N . SER A 1 83 ? 35.440 68.157 30.945 1.00 34.06 83 SER A N 1
ATOM 626 C CA . SER A 1 83 ? 34.193 67.742 30.320 1.00 38.80 83 SER A CA 1
ATOM 627 C C . SER A 1 83 ? 33.574 66.562 31.057 1.00 37.49 83 SER A C 1
ATOM 628 O O . SER A 1 83 ? 32.349 66.486 31.189 1.00 36.78 83 SER A O 1
ATOM 631 N N . LEU A 1 84 ? 34.396 65.634 31.551 1.00 32.03 84 LEU A N 1
ATOM 632 C CA . LEU A 1 84 ? 33.834 64.538 32.332 1.00 36.09 84 LEU A CA 1
ATOM 633 C C . LEU A 1 84 ? 33.354 65.026 33.696 1.00 40.21 84 LEU A C 1
ATOM 634 O O . LEU A 1 84 ? 32.384 64.484 34.237 1.00 42.63 84 LEU A O 1
ATOM 639 N N . ALA A 1 85 ? 33.994 66.063 34.245 1.00 35.48 85 ALA A N 1
ATOM 640 C CA . ALA A 1 85 ? 33.503 66.675 35.477 1.00 37.87 85 ALA A CA 1
ATOM 641 C C . ALA A 1 85 ? 32.157 67.365 35.260 1.00 42.21 85 ALA A C 1
ATOM 642 O O . ALA A 1 85 ? 31.258 67.260 36.103 1.00 42.39 85 ALA A O 1
ATOM 644 N N . ARG A 1 86 ? 32.007 68.093 34.147 1.00 38.43 86 ARG A N 1
ATOM 645 C CA . ARG A 1 86 ? 30.721 68.711 33.824 1.00 41.39 86 ARG A CA 1
ATOM 646 C C . ARG A 1 86 ? 29.654 67.657 33.560 1.00 42.59 86 ARG A C 1
ATOM 647 O O . ARG A 1 86 ? 28.493 67.826 33.948 1.00 43.39 86 ARG A O 1
ATOM 655 N N . LEU A 1 87 ? 30.031 66.571 32.890 1.00 39.68 87 LEU A N 1
ATOM 656 C CA . LEU A 1 87 ? 29.099 65.478 32.643 1.00 38.61 87 LEU A CA 1
ATOM 657 C C . LEU A 1 87 ? 28.571 64.881 33.944 1.00 47.59 87 LEU A C 1
ATOM 658 O O . LEU A 1 87 ? 27.433 64.403 33.989 1.00 49.47 87 LEU A O 1
ATOM 663 N N . GLY A 1 88 ? 29.376 64.906 35.008 1.00 41.32 88 GLY A N 1
ATOM 664 C CA . GLY A 1 88 ? 29.019 64.277 36.260 1.00 47.01 88 GLY A CA 1
ATOM 665 C C . GLY A 1 88 ? 29.048 62.766 36.256 1.00 43.04 88 GLY A C 1
ATOM 666 O O . GLY A 1 88 ? 28.658 62.156 37.256 1.00 48.17 88 GLY A O 1
ATOM 667 N N . SER A 1 89 ? 29.500 62.137 35.175 1.00 46.85 89 SER A N 1
ATOM 668 C CA . SER A 1 89 ? 29.498 60.680 35.080 1.00 48.99 89 SER A CA 1
ATOM 669 C C . SER A 1 89 ? 30.667 60.097 35.869 1.00 42.29 89 SER A C 1
ATOM 670 O O . SER A 1 89 ? 31.832 60.332 35.529 1.00 41.31 89 SER A O 1
ATOM 673 N N . VAL A 1 90 ? 30.353 59.340 36.922 1.00 35.90 90 VAL A N 1
ATOM 674 C CA . VAL A 1 90 ? 31.391 58.636 37.669 1.00 36.66 90 VAL A CA 1
ATOM 675 C C . VAL A 1 90 ? 32.002 57.539 36.809 1.00 36.69 90 VAL A C 1
ATOM 676 O O . VAL A 1 90 ? 33.228 57.383 36.746 1.00 30.60 90 VAL A O 1
ATOM 680 N N . GLY A 1 91 ? 31.156 56.769 36.122 1.00 32.25 91 GLY A N 1
ATOM 681 C CA . GLY A 1 91 ? 31.673 55.728 35.250 1.00 35.26 91 GLY A CA 1
ATOM 682 C C . GLY A 1 91 ? 32.563 56.268 34.147 1.00 31.18 91 GLY A C 1
ATOM 683 O O . GLY A 1 91 ? 33.499 55.592 33.714 1.00 34.32 91 GLY A O 1
ATOM 684 N N . GLY A 1 92 ? 32.295 57.491 33.686 1.00 30.59 92 GLY A N 1
ATOM 685 C CA . GLY A 1 92 ? 33.136 58.090 32.666 1.00 31.62 92 GLY A CA 1
ATOM 686 C C . GLY A 1 92 ? 34.540 58.382 33.154 1.00 35.20 92 GLY A C 1
ATOM 687 O O . GLY A 1 92 ? 35.500 58.272 32.388 1.00 29.06 92 GLY A O 1
ATOM 688 N N . ILE A 1 93 ? 34.682 58.739 34.435 1.00 34.03 93 ILE A N 1
ATOM 689 C CA . ILE A 1 93 ? 36.007 58.987 35.000 1.00 34.85 93 ILE A CA 1
ATOM 690 C C . ILE A 1 93 ? 36.769 57.677 35.154 1.00 31.34 93 ILE A C 1
ATOM 691 O O . ILE A 1 93 ? 37.944 57.581 34.786 1.00 30.24 93 ILE A O 1
ATOM 696 N N . VAL A 1 94 ? 36.109 56.657 35.712 1.00 28.72 94 VAL A N 1
ATOM 697 C CA . VAL A 1 94 ? 36.687 55.316 35.786 1.00 30.43 94 VAL A CA 1
ATOM 698 C C . VAL A 1 94 ? 37.208 54.888 34.417 1.00 30.38 94 VAL A C 1
ATOM 699 O O . VAL A 1 94 ? 38.366 54.474 34.268 1.00 30.99 94 VAL A O 1
ATOM 703 N N . GLU A 1 95 ? 36.371 55.041 33.385 1.00 31.89 95 GLU A N 1
ATOM 704 C CA . GLU A 1 95 ? 36.731 54.579 32.047 1.00 30.63 95 GLU A CA 1
ATOM 705 C C . GLU A 1 95 ? 37.888 55.378 31.454 1.00 30.23 95 GLU A C 1
ATOM 706 O O . GLU A 1 95 ? 38.712 54.810 30.729 1.00 31.12 95 GLU A O 1
ATOM 712 N N . LEU A 1 96 ? 37.977 56.682 31.733 1.00 30.02 96 LEU A N 1
ATOM 713 C CA . LEU A 1 96 ? 39.142 57.436 31.271 1.00 35.05 96 LEU A CA 1
ATOM 714 C C . LEU A 1 96 ? 40.428 56.855 31.849 1.00 29.93 96 LEU A C 1
ATOM 715 O O . LEU A 1 96 ? 41.429 56.695 31.137 1.00 30.52 96 LEU A O 1
ATOM 720 N N . GLY A 1 97 ? 40.412 56.513 33.137 1.00 31.23 97 GLY A N 1
ATOM 721 C CA . GLY A 1 97 ? 41.579 55.896 33.743 1.00 32.21 97 GLY A CA 1
ATOM 722 C C . GLY A 1 97 ? 41.841 54.497 33.218 1.00 30.28 97 GLY A C 1
ATOM 723 O O . GLY A 1 97 ? 42.983 54.150 32.901 1.00 32.02 97 GLY A O 1
ATOM 724 N N . ALA A 1 98 ? 40.791 53.678 33.119 1.00 30.68 98 ALA A N 1
ATOM 725 C CA . ALA A 1 98 ? 40.953 52.306 32.646 1.00 30.62 98 ALA A CA 1
ATOM 726 C C . ALA A 1 98 ? 41.415 52.267 31.194 1.00 32.75 98 ALA A C 1
ATOM 727 O O . ALA A 1 98 ? 42.310 51.489 30.842 1.00 31.26 98 ALA A O 1
ATOM 729 N N . VAL A 1 99 ? 40.820 53.097 30.336 1.00 31.21 99 VAL A N 1
ATOM 730 C CA . VAL A 1 99 ? 41.181 53.067 28.921 1.00 32.84 99 VAL A CA 1
ATOM 731 C C . VAL A 1 99 ? 42.568 53.651 28.708 1.00 33.88 99 VAL A C 1
ATOM 732 O O . VAL A 1 99 ? 43.350 53.147 27.889 1.00 34.57 99 VAL A O 1
ATOM 736 N N . THR A 1 100 ? 42.894 54.732 29.418 1.00 32.27 100 THR A N 1
ATOM 737 C CA . THR A 1 100 ? 44.245 55.272 29.316 1.00 35.04 100 THR A CA 1
ATOM 738 C C . THR A 1 100 ? 45.271 54.222 29.711 1.00 33.38 100 THR A C 1
ATOM 739 O O . THR A 1 100 ? 46.248 53.994 28.990 1.00 30.80 100 THR A O 1
ATOM 743 N N . ALA A 1 101 ? 45.043 53.541 30.836 1.00 33.34 101 ALA A N 1
ATOM 744 C CA . ALA A 1 101 ? 45.998 52.531 31.278 1.00 33.66 101 ALA A CA 1
ATOM 745 C C . ALA A 1 101 ? 46.141 51.415 30.253 1.00 34.82 101 ALA A C 1
ATOM 746 O O . ALA A 1 101 ? 47.260 50.988 29.946 1.00 33.55 101 ALA A O 1
ATOM 748 N N . LEU A 1 102 ? 45.018 50.925 29.719 1.00 36.64 102 LEU A N 1
ATOM 749 C CA . LEU A 1 102 ? 45.063 49.832 28.753 1.00 36.28 102 LEU A CA 1
ATOM 750 C C . LEU A 1 102 ? 45.833 50.231 27.502 1.00 32.59 102 LEU A C 1
ATOM 751 O O . LEU A 1 102 ? 46.670 49.466 27.008 1.00 33.60 102 LEU A O 1
ATOM 756 N N . ALA A 1 103 ? 45.569 51.428 26.978 1.00 32.91 103 ALA A N 1
ATOM 757 C CA . ALA A 1 103 ? 46.207 51.839 25.732 1.00 33.23 103 ALA A CA 1
ATOM 758 C C . ALA A 1 103 ? 47.692 52.133 25.929 1.00 36.92 103 ALA A C 1
ATOM 759 O O . ALA A 1 103 ? 48.518 51.748 25.095 1.00 32.89 103 ALA A O 1
ATOM 761 N N . LEU A 1 104 ? 48.054 52.827 27.014 1.00 31.23 104 LEU A N 1
ATOM 762 C CA . LEU A 1 104 ? 49.470 53.089 27.259 1.00 30.25 104 LEU A CA 1
ATOM 763 C C . LEU A 1 104 ? 50.231 51.790 27.473 1.00 31.73 104 LEU A C 1
ATOM 764 O O . LEU A 1 104 ? 51.366 51.639 27.008 1.00 36.09 104 LEU A O 1
ATOM 769 N N . ARG A 1 105 ? 49.617 50.836 28.169 1.00 31.40 105 ARG A N 1
ATOM 770 C CA . ARG A 1 105 ? 50.286 49.564 28.398 1.00 34.73 105 ARG A CA 1
ATOM 771 C C . ARG A 1 105 ? 50.487 48.811 27.089 1.00 36.79 105 ARG A C 1
ATOM 772 O O . ARG A 1 105 ? 51.527 48.176 26.887 1.00 34.86 105 ARG A O 1
ATOM 780 N N . TYR A 1 106 ? 49.524 48.892 26.172 1.00 34.50 106 TYR A N 1
ATOM 781 C CA . TYR A 1 106 ? 49.720 48.228 24.889 1.00 36.10 106 TYR A CA 1
ATOM 782 C C . TYR A 1 106 ? 50.827 48.891 24.080 1.00 35.55 106 TYR A C 1
ATOM 783 O O . TYR A 1 106 ? 51.480 48.227 23.263 1.00 41.64 106 TYR A O 1
ATOM 792 N N . LEU A 1 107 ? 51.059 50.186 24.292 1.00 32.77 107 LEU A N 1
ATOM 793 C CA . LEU A 1 107 ? 52.146 50.889 23.621 1.00 32.37 107 LEU A CA 1
ATOM 794 C C . LEU A 1 107 ? 53.496 50.719 24.310 1.00 35.69 107 LEU A C 1
ATOM 795 O O . LEU A 1 107 ? 54.515 51.152 23.758 1.00 35.38 107 LEU A O 1
ATOM 800 N N . GLY A 1 108 ? 53.544 50.109 25.489 1.00 37.71 108 GLY A N 1
ATOM 801 C CA . GLY A 1 108 ? 54.802 50.030 26.206 1.00 37.42 108 GLY A CA 1
ATOM 802 C C . GLY A 1 108 ? 55.143 51.264 27.005 1.00 35.81 108 GLY A C 1
ATOM 803 O O . GLY A 1 108 ? 56.305 51.458 27.375 1.00 34.38 108 GLY A O 1
ATOM 804 N N . VAL A 1 109 ? 54.176 52.113 27.257 1.00 35.00 109 VAL A N 1
ATOM 805 C CA . VAL A 1 109 ? 54.325 53.240 28.166 1.00 32.45 109 VAL A CA 1
ATOM 806 C C . VAL A 1 109 ? 54.011 52.743 29.571 1.00 34.69 109 VAL A C 1
ATOM 807 O O . VAL A 1 109 ? 53.100 51.929 29.762 1.00 34.03 109 VAL A O 1
ATOM 811 N N . ASN A 1 110 ? 54.772 53.197 30.564 1.00 33.57 110 ASN A N 1
ATOM 812 C CA . ASN A 1 110 ? 54.573 52.677 31.908 1.00 29.65 110 ASN A CA 1
ATOM 813 C C . ASN A 1 110 ? 54.252 53.739 32.955 1.00 30.05 110 ASN A C 1
ATOM 814 O O . ASN A 1 110 ? 53.918 53.377 34.089 1.00 31.12 110 ASN A O 1
ATOM 819 N N . LEU A 1 111 ? 54.295 55.024 32.606 1.00 31.42 111 LEU A N 1
ATOM 820 C CA . LEU A 1 111 ? 53.923 56.091 33.526 1.00 32.67 111 LEU A CA 1
ATOM 821 C C . LEU A 1 111 ? 53.183 57.177 32.760 1.00 28.84 111 LEU A C 1
ATOM 822 O O . LEU A 1 111 ? 53.539 57.498 31.623 1.00 32.03 111 LEU A O 1
ATOM 827 N N . ASN A 1 112 ? 52.141 57.725 33.383 1.00 28.03 112 ASN A N 1
ATOM 828 C CA . ASN A 1 112 ? 51.343 58.801 32.812 1.00 30.35 112 ASN A CA 1
ATOM 829 C C . ASN A 1 112 ? 51.446 60.019 33.718 1.00 30.89 112 ASN A C 1
ATOM 830 O O . ASN A 1 112 ? 51.246 59.907 34.930 1.00 30.17 112 ASN A O 1
ATOM 835 N N . PHE A 1 113 ? 51.774 61.175 33.142 1.00 30.20 113 PHE A N 1
ATOM 836 C CA . PHE A 1 113 ? 51.838 62.413 33.919 1.00 32.55 113 PHE A CA 1
ATOM 837 C C . PHE A 1 113 ? 50.419 62.946 34.125 1.00 31.44 113 PHE A C 1
ATOM 838 O O . PHE A 1 113 ? 49.994 63.948 33.547 1.00 34.25 113 PHE A O 1
ATOM 846 N N . ALA A 1 114 ? 49.685 62.239 34.975 1.00 25.52 114 ALA A N 1
ATOM 847 C CA . ALA A 1 114 ? 48.327 62.590 35.368 1.00 28.78 114 ALA A CA 1
ATOM 848 C C . ALA A 1 114 ? 47.980 61.813 36.642 1.00 24.90 114 ALA A C 1
ATOM 849 O O . ALA A 1 114 ? 48.586 60.770 36.918 1.00 29.93 114 ALA A O 1
ATOM 851 N N . PRO A 1 115 ? 47.008 62.299 37.435 1.00 28.38 115 PRO A N 1
ATOM 852 C CA . PRO A 1 115 ? 46.099 63.434 37.237 1.00 26.98 115 PRO A CA 1
ATOM 853 C C . PRO A 1 115 ? 46.699 64.812 37.479 1.00 28.50 115 PRO A C 1
ATOM 854 O O . PRO A 1 115 ? 47.546 65.002 38.353 1.00 27.19 115 PRO A O 1
ATOM 858 N N . VAL A 1 116 ? 46.231 65.781 36.696 1.00 29.49 116 VAL A N 1
ATOM 859 C CA . VAL A 1 116 ? 46.350 67.177 37.090 1.00 29.01 116 VAL A CA 1
ATOM 860 C C . VAL A 1 116 ? 45.506 67.386 38.341 1.00 29.81 116 VAL A C 1
ATOM 861 O O . VAL A 1 116 ? 44.296 67.125 38.342 1.00 31.78 116 VAL A O 1
ATOM 865 N N . LEU A 1 117 ? 46.138 67.854 39.409 1.00 31.51 117 LEU A N 1
ATOM 866 C CA . LEU A 1 117 ? 45.453 68.156 40.657 1.00 30.77 117 LEU A CA 1
ATOM 867 C C . LEU A 1 117 ? 45.336 69.655 40.898 1.00 33.92 117 LEU A C 1
ATOM 868 O O . LEU A 1 117 ? 44.939 70.074 41.995 1.00 34.95 117 LEU A O 1
ATOM 873 N N . ASP A 1 118 ? 45.691 70.469 39.909 1.00 31.46 118 ASP A N 1
ATOM 874 C CA . ASP A 1 118 ? 45.459 71.899 39.989 1.00 30.83 118 ASP A CA 1
ATOM 875 C C . ASP A 1 118 ? 43.963 72.172 40.098 1.00 34.30 118 ASP A C 1
ATOM 876 O O . ASP A 1 118 ? 43.136 71.445 39.541 1.00 36.60 118 ASP A O 1
ATOM 881 N N . ILE A 1 119 ? 43.618 73.215 40.848 1.00 34.71 119 ILE A N 1
ATOM 882 C CA . ILE A 1 119 ? 42.228 73.619 41.054 1.00 36.76 119 ILE A CA 1
ATOM 883 C C . ILE A 1 119 ? 41.925 74.794 40.138 1.00 38.76 119 ILE A C 1
ATOM 884 O O . ILE A 1 119 ? 42.710 75.744 40.052 1.00 38.95 119 ILE A O 1
ATOM 889 N N . CYS A 1 120 ? 40.795 74.735 39.447 1.00 39.02 120 CYS A N 1
ATOM 890 C CA . CYS A 1 120 ? 40.376 75.854 38.611 1.00 44.62 120 CYS A CA 1
ATOM 891 C C . CYS A 1 120 ? 39.467 76.719 39.475 1.00 45.45 120 CYS A C 1
ATOM 892 O O . CYS A 1 120 ? 38.247 76.587 39.455 1.00 41.29 120 CYS A O 1
ATOM 895 N N . HIS A 1 121 ? 40.080 77.613 40.256 1.00 46.53 121 HIS A N 1
ATOM 896 C CA . HIS A 1 121 ? 39.337 78.333 41.289 1.00 51.06 121 HIS A CA 1
ATOM 897 C C . HIS A 1 121 ? 38.256 79.224 40.694 1.00 59.25 121 HIS A C 1
ATOM 898 O O . HIS A 1 121 ? 37.132 79.270 41.208 1.00 59.76 121 HIS A O 1
ATOM 905 N N . ASP A 1 122 ? 38.572 79.937 39.617 1.00 62.37 122 ASP A N 1
ATOM 906 C CA . ASP A 1 122 ? 37.619 80.822 38.972 1.00 66.19 122 ASP A CA 1
ATOM 907 C C . ASP A 1 122 ? 37.618 80.560 37.473 1.00 69.19 122 ASP A C 1
ATOM 908 O O . ASP A 1 122 ? 38.682 80.340 36.880 1.00 67.04 122 ASP A O 1
ATOM 913 N N . PRO A 1 123 ? 36.444 80.586 36.829 1.00 67.60 123 PRO A N 1
ATOM 914 C CA . PRO A 1 123 ? 36.397 80.399 35.371 1.00 70.62 123 PRO A CA 1
ATOM 915 C C . PRO A 1 123 ? 36.984 81.578 34.611 1.00 73.62 123 PRO A C 1
ATOM 916 O O . PRO A 1 123 ? 36.894 81.640 33.380 1.00 80.13 123 PRO A O 1
ATOM 920 N N . SER A 1 124 ? 37.586 82.521 35.335 1.00 70.26 124 SER A N 1
ATOM 921 C CA . SER A 1 124 ? 38.238 83.676 34.739 1.00 70.64 124 SER A CA 1
ATOM 922 C C . SER A 1 124 ? 39.756 83.565 34.740 1.00 72.63 124 SER A C 1
ATOM 923 O O . SER A 1 124 ? 40.427 84.446 34.193 1.00 74.43 124 SER A O 1
ATOM 926 N N . ALA A 1 125 ? 40.313 82.512 35.331 1.00 73.20 125 ALA A N 1
ATOM 927 C CA . ALA A 1 125 ? 41.758 82.393 35.481 1.00 76.01 125 ALA A CA 1
ATOM 928 C C . ALA A 1 125 ? 42.399 81.976 34.157 1.00 81.96 125 ALA A C 1
ATOM 929 O O . ALA A 1 125 ? 41.748 81.916 33.110 1.00 78.27 125 ALA A O 1
ATOM 931 N N . ALA A 1 126 ? 43.699 81.673 34.206 1.00 84.60 126 ALA A N 1
ATOM 932 C CA . ALA A 1 126 ? 44.452 81.329 33.006 1.00 85.45 126 ALA A CA 1
ATOM 933 C C . ALA A 1 126 ? 43.924 80.044 32.381 1.00 87.67 126 ALA A C 1
ATOM 934 O O . ALA A 1 126 ? 43.724 79.037 33.067 1.00 89.47 126 ALA A O 1
ATOM 936 N N . ASN A 1 127 ? 43.704 80.087 31.071 1.00 85.92 127 ASN A N 1
ATOM 937 C CA . ASN A 1 127 ? 43.151 78.976 30.310 1.00 85.68 127 ASN A CA 1
ATOM 938 C C . ASN A 1 127 ? 43.983 78.716 29.065 1.00 82.01 127 ASN A C 1
ATOM 939 O O . ASN A 1 127 ? 43.445 78.495 27.974 1.00 82.52 127 ASN A O 1
ATOM 944 N N . ALA A 1 128 ? 45.313 78.756 29.209 1.00 81.78 128 ALA A N 1
ATOM 945 C CA . ALA A 1 128 ? 46.208 78.518 28.079 1.00 81.06 128 ALA A CA 1
ATOM 946 C C . ALA A 1 128 ? 45.881 77.192 27.401 1.00 79.70 128 ALA A C 1
ATOM 947 O O . ALA A 1 128 ? 45.638 77.134 26.189 1.00 76.97 128 ALA A O 1
ATOM 949 N N . LEU A 1 129 ? 45.874 76.113 28.181 1.00 76.30 129 LEU A N 1
ATOM 950 C CA . LEU A 1 129 ? 45.263 74.853 27.772 1.00 70.74 129 LEU A CA 1
ATOM 951 C C . LEU A 1 129 ? 44.025 74.634 28.631 1.00 65.25 129 LEU A C 1
ATOM 952 O O . LEU A 1 129 ? 44.154 74.305 29.820 1.00 63.76 129 LEU A O 1
ATOM 957 N N . PRO A 1 130 ? 42.823 74.834 28.101 1.00 62.86 130 PRO A N 1
ATOM 958 C CA . PRO A 1 130 ? 41.619 74.689 28.920 1.00 58.64 130 PRO A CA 1
ATOM 959 C C . PRO A 1 130 ? 41.191 73.234 29.049 1.00 53.63 130 PRO A C 1
ATOM 960 O O . PRO A 1 130 ? 41.512 72.382 28.217 1.00 54.31 130 PRO A O 1
ATOM 964 N N . GLY A 1 131 ? 40.453 72.967 30.126 1.00 43.88 131 GLY A N 1
ATOM 965 C CA . GLY A 1 131 ? 39.849 71.672 30.349 1.00 41.93 131 GLY A CA 1
ATOM 966 C C . GLY A 1 131 ? 40.693 70.660 31.093 1.00 36.24 131 GLY A C 1
ATOM 967 O O . GLY A 1 131 ? 40.274 69.501 31.207 1.00 36.09 131 GLY A O 1
ATOM 968 N N . ARG A 1 132 ? 41.855 71.056 31.612 1.00 32.11 132 ARG A N 1
ATOM 969 C CA . ARG A 1 132 ? 42.754 70.116 32.270 1.00 38.84 132 ARG A CA 1
ATOM 970 C C . ARG A 1 132 ? 42.405 69.860 33.731 1.00 35.08 132 ARG A C 1
ATOM 971 O O . ARG A 1 132 ? 42.938 68.914 34.321 1.00 34.26 132 ARG A O 1
ATOM 979 N N . CYS A 1 133 ? 41.555 70.681 34.330 1.00 34.83 133 CYS A N 1
ATOM 980 C CA . CYS A 1 133 ? 41.262 70.581 35.754 1.00 36.62 133 CYS A CA 1
ATOM 981 C C . CYS A 1 133 ? 40.024 69.734 36.006 1.00 34.08 133 CYS A C 1
ATOM 982 O O . CYS A 1 133 ? 39.055 69.771 35.245 1.00 33.80 133 CYS A O 1
ATOM 985 N N . TRP A 1 134 ? 40.059 68.987 37.110 1.00 34.50 134 TRP A N 1
ATOM 986 C CA . TRP A 1 134 ? 38.972 68.109 37.512 1.00 33.48 134 TRP A CA 1
ATOM 987 C C . TRP A 1 134 ? 37.868 68.816 38.298 1.00 35.99 134 TRP A C 1
ATOM 988 O O . TRP A 1 134 ? 36.820 68.210 38.538 1.00 36.66 134 TRP A O 1
ATOM 999 N N . GLY A 1 135 ? 38.061 70.064 38.703 1.00 37.95 135 GLY A N 1
ATOM 1000 C CA . GLY A 1 135 ? 37.051 70.728 39.512 1.00 39.84 135 GLY A CA 1
ATOM 1001 C C . GLY A 1 135 ? 37.520 72.099 39.948 1.00 40.06 135 GLY A C 1
ATOM 1002 O O . GLY A 1 135 ? 38.658 72.504 39.694 1.00 36.59 135 GLY A O 1
ATOM 1003 N N . ASP A 1 136 ? 36.613 72.819 40.614 1.00 40.67 136 ASP A N 1
ATOM 1004 C CA . ASP A 1 136 ? 36.880 74.187 41.041 1.00 40.60 136 ASP A CA 1
ATOM 1005 C C . ASP A 1 136 ? 37.115 74.301 42.541 1.00 36.31 136 ASP A C 1
ATOM 1006 O O . ASP A 1 136 ? 37.172 75.415 43.068 1.00 38.14 136 ASP A O 1
ATOM 1011 N N . ASN A 1 137 ? 37.271 73.177 43.233 1.00 38.35 137 ASN A N 1
ATOM 1012 C CA . ASN A 1 137 ? 37.613 73.168 44.645 1.00 35.83 137 ASN A CA 1
ATOM 1013 C C . ASN A 1 137 ? 38.383 71.889 44.936 1.00 34.95 137 ASN A C 1
ATOM 1014 O O . ASN A 1 137 ? 38.294 70.914 44.190 1.00 35.20 137 ASN A O 1
ATOM 1019 N N . ALA A 1 138 ? 39.122 71.894 46.048 1.00 32.90 138 ALA A N 1
ATOM 1020 C CA . ALA A 1 138 ? 39.979 70.758 46.379 1.00 33.90 138 ALA A CA 1
ATOM 1021 C C . ALA A 1 138 ? 39.187 69.461 46.488 1.00 35.53 138 ALA A C 1
ATOM 1022 O O . ALA A 1 138 ? 39.631 68.416 45.996 1.00 30.56 138 ALA A O 1
ATOM 1024 N N . GLN A 1 139 ? 38.010 69.509 47.127 1.00 33.08 139 GLN A N 1
ATOM 1025 C CA . GLN A 1 139 ? 37.261 68.290 47.420 1.00 31.24 139 GLN A CA 1
ATOM 1026 C C . GLN A 1 139 ? 36.757 67.612 46.152 1.00 30.05 139 GLN A C 1
ATOM 1027 O O . GLN A 1 139 ? 36.797 66.382 46.056 1.00 32.68 139 GLN A O 1
ATOM 1033 N N . ASP A 1 140 ? 36.252 68.384 45.183 1.00 32.91 140 ASP A N 1
ATOM 1034 C CA . ASP A 1 140 ? 35.876 67.806 43.890 1.00 32.43 140 ASP A CA 1
ATOM 1035 C C . ASP A 1 140 ? 37.092 67.269 43.131 1.00 33.78 140 ASP A C 1
ATOM 1036 O O . ASP A 1 140 ? 37.004 66.234 42.454 1.00 29.39 140 ASP A O 1
ATOM 1041 N N . VAL A 1 141 ? 38.221 67.980 43.196 1.00 33.12 141 VAL A N 1
ATOM 1042 C CA . VAL A 1 141 ? 39.439 67.512 42.528 1.00 30.62 141 VAL A CA 1
ATOM 1043 C C . VAL A 1 141 ? 39.903 66.200 43.143 1.00 31.38 141 VAL A C 1
ATOM 1044 O O . VAL A 1 141 ? 40.295 65.263 42.433 1.00 30.49 141 VAL A O 1
ATOM 1048 N N . ILE A 1 142 ? 39.859 66.112 44.476 1.00 29.79 142 ILE A N 1
ATOM 1049 C CA . ILE A 1 142 ? 40.285 64.899 45.168 1.00 28.91 142 ILE A CA 1
ATOM 1050 C C . ILE A 1 142 ? 39.386 63.729 44.801 1.00 30.13 142 ILE A C 1
ATOM 1051 O O . ILE A 1 142 ? 39.861 62.617 44.537 1.00 29.01 142 ILE A O 1
ATOM 1056 N N . SER A 1 143 ? 38.071 63.957 44.788 1.00 29.23 143 SER A N 1
ATOM 1057 C CA . SER A 1 143 ? 37.132 62.896 44.452 1.00 33.98 143 SER A CA 1
ATOM 1058 C C . SER A 1 143 ? 37.327 62.424 43.017 1.00 32.04 143 SER A C 1
ATOM 1059 O O . SER A 1 143 ? 37.492 61.224 42.761 1.00 30.32 143 SER A O 1
ATOM 1062 N N . ARG A 1 144 ? 37.321 63.356 42.066 1.00 28.74 144 ARG A N 1
ATOM 1063 C CA . ARG A 1 144 ? 37.406 62.960 40.663 1.00 31.93 144 ARG A CA 1
ATOM 1064 C C . ARG A 1 144 ? 38.815 62.511 40.300 1.00 33.99 144 ARG A C 1
ATOM 1065 O O . ARG A 1 144 ? 38.996 61.481 39.639 1.00 32.90 144 ARG A O 1
ATOM 1073 N N . GLY A 1 145 ? 39.827 63.278 40.712 1.00 30.04 145 GLY A N 1
ATOM 1074 C CA . GLY A 1 145 ? 41.197 62.882 40.430 1.00 32.43 145 GLY A CA 1
ATOM 1075 C C . GLY A 1 145 ? 41.594 61.601 41.133 1.00 29.86 145 GLY A C 1
ATOM 1076 O O . GLY A 1 145 ? 42.407 60.830 40.611 1.00 30.56 145 GLY A O 1
ATOM 1077 N N . GLY A 1 146 ? 41.020 61.348 42.313 1.00 28.74 146 GLY A N 1
ATOM 1078 C CA . GLY A 1 146 ? 41.293 60.102 43.013 1.00 28.74 146 GLY A CA 1
ATOM 1079 C C . GLY A 1 146 ? 40.697 58.892 42.318 1.00 31.77 146 GLY A C 1
ATOM 1080 O O . GLY A 1 146 ? 41.346 57.847 42.212 1.00 29.92 146 GLY A O 1
ATOM 1081 N N . VAL A 1 147 ? 39.456 59.013 41.834 1.00 30.39 147 VAL A N 1
ATOM 1082 C CA . VAL A 1 147 ? 38.866 57.936 41.039 1.00 28.28 147 VAL A CA 1
ATOM 1083 C C . VAL A 1 147 ? 39.692 57.694 39.787 1.00 29.59 147 VAL A C 1
ATOM 1084 O O . VAL A 1 147 ? 39.945 56.545 39.407 1.00 27.78 147 VAL A O 1
ATOM 1088 N N . TYR A 1 148 ? 40.137 58.769 39.130 1.00 30.41 148 TYR A N 1
ATOM 1089 C CA . TYR A 1 148 ? 40.971 58.602 37.946 1.00 31.43 148 TYR A CA 1
ATOM 1090 C C . TYR A 1 148 ? 42.266 57.873 38.287 1.00 31.21 148 TYR A C 1
ATOM 1091 O O . TYR A 1 148 ? 42.627 56.877 37.644 1.00 27.60 148 TYR A O 1
ATOM 1100 N N . ALA A 1 149 ? 42.993 58.373 39.284 1.00 27.57 149 ALA A N 1
ATOM 1101 C CA . ALA A 1 149 ? 44.307 57.813 39.580 1.00 30.51 149 ALA A CA 1
ATOM 1102 C C . ALA A 1 149 ? 44.194 56.362 40.013 1.00 26.37 149 ALA A C 1
ATOM 1103 O O . ALA A 1 149 ? 45.072 55.546 39.716 1.00 30.45 149 ALA A O 1
ATOM 1105 N N . SER A 1 150 ? 43.126 56.030 40.744 1.00 30.77 150 SER A N 1
ATOM 1106 C CA . SER A 1 150 ? 42.937 54.661 41.210 1.00 28.70 150 SER A CA 1
ATOM 1107 C C . SER A 1 150 ? 42.825 53.697 40.036 1.00 31.74 150 SER A C 1
ATOM 1108 O O . SER A 1 150 ? 43.427 52.616 40.048 1.00 28.94 150 SER A O 1
ATOM 1111 N N . ASN A 1 151 ? 42.075 54.078 39.003 1.00 28.74 151 ASN A N 1
ATOM 1112 C CA . ASN A 1 151 ? 41.835 53.167 37.893 1.00 28.10 151 ASN A CA 1
ATOM 1113 C C . ASN A 1 151 ? 42.928 53.201 36.837 1.00 27.58 151 ASN A C 1
ATOM 1114 O O . ASN A 1 151 ? 43.088 52.223 36.102 1.00 33.99 151 ASN A O 1
ATOM 1119 N N . LEU A 1 152 ? 43.681 54.293 36.744 1.00 27.74 152 LEU A N 1
ATOM 1120 C CA . LEU A 1 152 ? 44.920 54.260 35.982 1.00 28.35 152 LEU A CA 1
ATOM 1121 C C . LEU A 1 152 ? 45.893 53.250 36.578 1.00 30.86 152 LEU A C 1
ATOM 1122 O O . LEU A 1 152 ? 46.460 52.417 35.862 1.00 31.87 152 LEU A O 1
ATOM 1127 N N . ARG A 1 153 ? 46.099 53.307 37.899 1.00 29.96 153 ARG A N 1
ATOM 1128 C CA . ARG A 1 153 ? 47.060 52.410 38.534 1.00 30.23 153 ARG A CA 1
ATOM 1129 C C . ARG A 1 153 ? 46.545 50.978 38.592 1.00 34.87 153 ARG A C 1
ATOM 1130 O O . ARG A 1 153 ? 47.334 50.031 38.495 1.00 31.83 153 ARG A O 1
ATOM 1138 N N . ARG A 1 154 ? 45.235 50.805 38.783 1.00 30.81 154 ARG A N 1
ATOM 1139 C CA . ARG A 1 154 ? 44.629 49.480 38.714 1.00 32.05 154 ARG A CA 1
ATOM 1140 C C . ARG A 1 154 ? 44.980 48.783 37.405 1.00 34.93 154 ARG A C 1
ATOM 1141 O O . ARG A 1 154 ? 45.170 47.563 37.382 1.00 36.87 154 ARG A O 1
ATOM 1149 N N . GLY A 1 155 ? 45.085 49.539 36.315 1.00 27.79 155 GLY A N 1
ATOM 1150 C CA . GLY A 1 155 ? 45.475 48.991 35.031 1.00 32.74 155 GLY A CA 1
ATOM 1151 C C . GLY A 1 155 ? 46.959 48.807 34.836 1.00 36.23 155 GLY A C 1
ATOM 1152 O O . GLY A 1 155 ? 47.381 48.366 33.764 1.00 36.05 155 GLY A O 1
ATOM 1153 N N . GLY A 1 156 ? 47.766 49.138 35.844 1.00 38.05 156 GLY A N 1
ATOM 1154 C CA . GLY A 1 156 ? 49.191 48.870 35.819 1.00 31.61 156 GLY A CA 1
ATOM 1155 C C . GLY A 1 156 ? 50.083 50.003 35.363 1.00 36.15 156 GLY A C 1
ATOM 1156 O O . GLY A 1 156 ? 51.282 49.778 35.163 1.00 40.37 156 GLY A O 1
ATOM 1157 N N . VAL A 1 157 ? 49.554 51.208 35.193 1.00 29.32 157 VAL A N 1
ATOM 1158 C CA . VAL A 1 157 ? 50.331 52.353 34.729 1.00 32.25 157 VAL A CA 1
ATOM 1159 C C . VAL A 1 157 ? 50.495 53.307 35.903 1.00 32.23 157 VAL A C 1
ATOM 1160 O O . VAL A 1 157 ? 49.526 53.589 36.612 1.00 32.96 157 VAL A O 1
ATOM 1164 N N . GLN A 1 158 ? 51.718 53.790 36.116 1.00 27.85 158 GLN A N 1
ATOM 1165 C CA . GLN A 1 158 ? 51.974 54.649 37.263 1.00 32.81 158 GLN A CA 1
ATOM 1166 C C . GLN A 1 158 ? 51.403 56.044 37.033 1.00 32.61 158 GLN A C 1
ATOM 1167 O O . GLN A 1 158 ? 51.322 56.532 35.899 1.00 31.06 158 GLN A O 1
ATOM 1173 N N . SER A 1 159 ? 51.022 56.693 38.127 1.00 33.39 159 SER A N 1
ATOM 1174 C CA . SER A 1 159 ? 50.411 58.015 38.099 1.00 29.73 159 SER A CA 1
ATOM 1175 C C . SER A 1 159 ? 51.409 59.080 38.547 1.00 32.30 159 SER A C 1
ATOM 1176 O O . SER A 1 159 ? 52.446 58.790 39.144 1.00 32.29 159 SER A O 1
ATOM 1179 N N . CYS A 1 160 ? 51.063 60.334 38.274 1.00 29.03 160 CYS A N 1
ATOM 1180 C CA . CYS A 1 160 ? 51.864 61.467 38.723 1.00 26.83 160 CYS A CA 1
ATOM 1181 C C . CYS A 1 160 ? 50.942 62.644 38.985 1.00 33.03 160 CYS A C 1
ATOM 1182 O O . CYS A 1 160 ? 50.302 63.145 38.057 1.00 32.89 160 CYS A O 1
ATOM 1185 N N . GLY A 1 161 ? 50.871 63.081 40.241 1.00 28.95 161 GLY A N 1
ATOM 1186 C CA . GLY A 1 161 ? 50.107 64.277 40.570 1.00 31.56 161 GLY A CA 1
ATOM 1187 C C . GLY A 1 161 ? 50.885 65.537 40.219 1.00 34.62 161 GLY A C 1
ATOM 1188 O O . GLY A 1 161 ? 52.070 65.661 40.543 1.00 34.82 161 GLY A O 1
ATOM 1189 N N . LYS A 1 162 ? 50.215 66.476 39.554 1.00 34.06 162 LYS A N 1
ATOM 1190 C CA . LYS A 1 162 ? 50.867 67.695 39.096 1.00 33.38 162 LYS A CA 1
ATOM 1191 C C . LYS A 1 162 ? 49.837 68.815 39.100 1.00 33.21 162 LYS A C 1
ATOM 1192 O O . LYS A 1 162 ? 48.634 68.561 39.003 1.00 31.21 162 LYS A O 1
ATOM 1198 N N . HIS A 1 163 ? 50.298 70.064 39.228 1.00 31.28 163 HIS A N 1
ATOM 1199 C CA . HIS A 1 163 ? 51.689 70.453 39.444 1.00 33.26 163 HIS A CA 1
ATOM 1200 C C . HIS A 1 163 ? 51.871 71.021 40.850 1.00 36.41 163 HIS A C 1
ATOM 1201 O O . HIS A 1 163 ? 51.268 72.038 41.188 1.00 37.15 163 HIS A O 1
ATOM 1208 N N . PHE A 1 164 ? 52.694 70.363 41.662 1.00 34.97 164 PHE A N 1
ATOM 1209 C CA . PHE A 1 164 ? 52.980 70.866 42.997 1.00 33.86 164 PHE A CA 1
ATOM 1210 C C . PHE A 1 164 ? 53.676 72.227 42.902 1.00 37.38 164 PHE A C 1
ATOM 1211 O O . PHE A 1 164 ? 54.599 72.397 42.096 1.00 39.51 164 PHE A O 1
ATOM 1219 N N . PRO A 1 165 ? 53.297 73.208 43.740 1.00 41.67 165 PRO A N 1
ATOM 1220 C CA . PRO A 1 165 ? 52.351 73.103 44.858 1.00 39.95 165 PRO A CA 1
ATOM 1221 C C . PRO A 1 165 ? 50.902 73.460 44.536 1.00 44.45 165 PRO A C 1
ATOM 1222 O O . PRO A 1 165 ? 50.136 73.731 45.463 1.00 40.24 165 PRO A O 1
ATOM 1226 N N . GLY A 1 166 ? 50.525 73.473 43.262 1.00 41.11 166 GLY A N 1
ATOM 1227 C CA . GLY A 1 166 ? 49.155 73.810 42.921 1.00 41.53 166 GLY A CA 1
ATOM 1228 C C . GLY A 1 166 ? 49.064 75.026 42.025 1.00 41.02 166 GLY A C 1
ATOM 1229 O O . GLY A 1 166 ? 49.066 76.167 42.499 1.00 45.89 166 GLY A O 1
ATOM 1230 N N . MET A 1 167 ? 48.969 74.784 40.720 1.00 38.49 167 MET A N 1
ATOM 1231 C CA . MET A 1 167 ? 49.026 75.863 39.741 1.00 44.49 167 MET A CA 1
ATOM 1232 C C . MET A 1 167 ? 47.782 76.740 39.735 1.00 44.71 167 MET A C 1
ATOM 1233 O O . MET A 1 167 ? 47.828 77.847 39.191 1.00 46.04 167 MET A O 1
ATOM 1238 N N . GLY A 1 168 ? 46.675 76.277 40.311 1.00 45.59 168 GLY A N 1
ATOM 1239 C CA . GLY A 1 168 ? 45.451 77.054 40.252 1.00 45.71 168 GLY A CA 1
ATOM 1240 C C . GLY A 1 168 ? 45.577 78.429 40.877 1.00 49.83 168 GLY A C 1
ATOM 1241 O O . GLY A 1 168 ? 44.906 79.372 40.446 1.00 49.19 168 GLY A O 1
ATOM 1242 N N . ARG A 1 169 ? 46.446 78.570 41.882 1.00 46.92 169 ARG A N 1
ATOM 1243 C CA . ARG A 1 169 ? 46.638 79.836 42.577 1.00 52.27 169 ARG A CA 1
ATOM 1244 C C . ARG A 1 169 ? 47.774 80.680 42.006 1.00 49.58 169 ARG A C 1
ATOM 1245 O O . ARG A 1 169 ? 47.953 81.823 42.443 1.00 48.01 169 ARG A O 1
ATOM 1253 N N . ALA A 1 170 ? 48.539 80.159 41.051 1.00 48.48 170 ALA A N 1
ATOM 1254 C CA . ALA A 1 170 ? 49.726 80.864 40.586 1.00 49.76 170 ALA A CA 1
ATOM 1255 C C . ALA A 1 170 ? 49.335 82.060 39.726 1.00 49.44 170 ALA A C 1
ATOM 1256 O O . ALA A 1 170 ? 48.497 81.947 38.827 1.00 48.48 170 ALA A O 1
ATOM 1258 N N . LEU A 1 171 ? 49.954 83.204 39.999 1.00 48.18 171 LEU A N 1
ATOM 1259 C CA . LEU A 1 171 ? 49.633 84.452 39.327 1.00 52.04 171 LEU A CA 1
ATOM 1260 C C . LEU A 1 171 ? 50.894 85.096 38.775 1.00 50.37 171 LEU A C 1
ATOM 1261 O O . LEU A 1 171 ? 51.997 84.889 39.288 1.00 55.38 171 LEU A O 1
ATOM 1266 N N . ALA A 1 172 ? 50.716 85.887 37.723 1.00 56.70 172 ALA A N 1
ATOM 1267 C CA . ALA A 1 172 ? 51.802 86.724 37.242 1.00 62.65 172 ALA A CA 1
ATOM 1268 C C . ALA A 1 172 ? 52.124 87.796 38.274 1.00 67.49 172 ALA A C 1
ATOM 1269 O O . ALA A 1 172 ? 51.245 88.287 38.987 1.00 69.41 172 ALA A O 1
ATOM 1271 N N . ASP A 1 173 ? 53.397 88.148 38.362 1.00 70.53 173 ASP A N 1
ATOM 1272 C CA . ASP A 1 173 ? 53.827 89.154 39.321 1.00 71.61 173 ASP A CA 1
ATOM 1273 C C . ASP A 1 173 ? 54.954 89.979 38.716 1.00 77.99 173 ASP A C 1
ATOM 1274 O O . ASP A 1 173 ? 56.041 89.447 38.450 1.00 77.74 173 ASP A O 1
ATOM 1279 N N . PRO A 1 174 ? 54.738 91.279 38.486 1.00 81.77 174 PRO A N 1
ATOM 1280 C CA . PRO A 1 174 ? 55.764 92.099 37.818 1.00 80.63 174 PRO A CA 1
ATOM 1281 C C . PRO A 1 174 ? 57.058 92.225 38.614 1.00 78.59 174 PRO A C 1
ATOM 1282 O O . PRO A 1 174 ? 58.028 92.811 38.124 1.00 83.51 174 PRO A O 1
ATOM 1286 N N . HIS A 1 175 ? 57.091 91.675 39.824 1.00 80.24 175 HIS A N 1
ATOM 1287 C CA . HIS A 1 175 ? 58.290 91.660 40.654 1.00 78.33 175 HIS A CA 1
ATOM 1288 C C . HIS A 1 175 ? 59.087 90.366 40.533 1.00 77.80 175 HIS A C 1
ATOM 1289 O O . HIS A 1 175 ? 60.069 90.191 41.262 1.00 69.61 175 HIS A O 1
ATOM 1296 N N . PHE A 1 176 ? 58.684 89.454 39.648 1.00 78.88 176 PHE A N 1
ATOM 1297 C CA . PHE A 1 176 ? 59.309 88.142 39.548 1.00 69.92 176 PHE A CA 1
ATOM 1298 C C . PHE A 1 176 ? 59.234 87.655 38.110 1.00 70.14 176 PHE A C 1
ATOM 1299 O O . PHE A 1 176 ? 58.341 88.047 37.352 1.00 67.65 176 PHE A O 1
ATOM 1307 N N . SER A 1 177 ? 60.165 86.770 37.747 1.00 65.58 177 SER A N 1
ATOM 1308 C CA . SER A 1 177 ? 60.181 86.229 36.392 1.00 66.86 177 SER A CA 1
ATOM 1309 C C . SER A 1 177 ? 59.155 85.115 36.220 1.00 63.40 177 SER A C 1
ATOM 1310 O O . SER A 1 177 ? 58.452 85.061 35.204 1.00 65.12 177 SER A O 1
ATOM 1313 N N . LEU A 1 178 ? 59.050 84.235 37.204 1.00 63.03 178 LEU A N 1
ATOM 1314 C CA . LEU A 1 178 ? 58.182 83.073 37.157 1.00 53.19 178 LEU A CA 1
ATOM 1315 C C . LEU A 1 178 ? 56.838 83.387 37.801 1.00 56.17 178 LEU A C 1
ATOM 1316 O O . LEU A 1 178 ? 56.694 84.396 38.498 1.00 57.92 178 LEU A O 1
ATOM 1321 N N . PRO A 1 179 ? 55.814 82.563 37.567 1.00 54.02 179 PRO A N 1
ATOM 1322 C CA . PRO A 1 179 ? 54.552 82.755 38.291 1.00 52.32 179 PRO A CA 1
ATOM 1323 C C . PRO A 1 179 ? 54.765 82.636 39.792 1.00 51.36 179 PRO A C 1
ATOM 1324 O O . PRO A 1 179 ? 55.707 81.994 40.262 1.00 52.68 179 PRO A O 1
ATOM 1328 N N . VAL A 1 180 ? 53.881 83.276 40.551 1.00 53.21 180 VAL A N 1
ATOM 1329 C CA . VAL A 1 180 ? 54.051 83.419 41.990 1.00 47.89 180 VAL A CA 1
ATOM 1330 C C . VAL A 1 180 ? 52.780 82.969 42.695 1.00 48.40 180 VAL A C 1
ATOM 1331 O O . VAL A 1 180 ? 51.669 83.272 42.247 1.00 49.51 180 VAL A O 1
ATOM 1335 N N . ILE A 1 181 ? 52.948 82.232 43.789 1.00 50.08 181 ILE A N 1
ATOM 1336 C CA . ILE A 1 181 ? 51.875 81.925 44.724 1.00 51.20 181 ILE A CA 1
ATOM 1337 C C . ILE A 1 181 ? 52.196 82.643 46.028 1.00 48.11 181 ILE A C 1
ATOM 1338 O O . ILE A 1 181 ? 53.169 82.303 46.713 1.00 54.06 181 ILE A O 1
ATOM 1343 N N . GLY A 1 182 ? 51.383 83.635 46.377 1.00 53.44 182 GLY A N 1
ATOM 1344 C CA . GLY A 1 182 ? 51.591 84.403 47.585 1.00 49.69 182 GLY A CA 1
ATOM 1345 C C . GLY A 1 182 ? 50.833 83.924 48.797 1.00 61.00 182 GLY A C 1
ATOM 1346 O O . GLY A 1 182 ? 50.901 84.563 49.851 1.00 61.38 182 GLY A O 1
ATOM 1347 N N . LEU A 1 183 ? 50.114 82.812 48.686 1.00 58.58 183 LEU A N 1
ATOM 1348 C CA . LEU A 1 183 ? 49.323 82.308 49.798 1.00 58.52 183 LEU A CA 1
ATOM 1349 C C . LEU A 1 183 ? 50.209 81.846 50.951 1.00 58.75 183 LEU A C 1
ATOM 1350 O O . LEU A 1 183 ? 51.324 81.354 50.755 1.00 57.99 183 LEU A O 1
ATOM 1355 N N . ASP A 1 184 ? 49.693 82.014 52.165 1.00 60.51 184 ASP A N 1
ATOM 1356 C CA . ASP A 1 184 ? 50.307 81.411 53.339 1.00 57.22 184 ASP A CA 1
ATOM 1357 C C . ASP A 1 184 ? 50.215 79.893 53.257 1.00 52.62 184 ASP A C 1
ATOM 1358 O O . ASP A 1 184 ? 49.282 79.337 52.671 1.00 55.83 184 ASP A O 1
ATOM 1363 N N . GLU A 1 185 ? 51.196 79.224 53.868 1.00 45.04 185 GLU A N 1
ATOM 1364 C CA . GLU A 1 185 ? 51.238 77.765 53.840 1.00 48.06 185 GLU A CA 1
ATOM 1365 C C . GLU A 1 185 ? 49.999 77.152 54.484 1.00 50.98 185 GLU A C 1
ATOM 1366 O O . GLU A 1 185 ? 49.450 76.167 53.974 1.00 48.94 185 GLU A O 1
ATOM 1372 N N . ARG A 1 186 ? 49.545 77.716 55.608 1.00 47.65 186 ARG A N 1
ATOM 1373 C CA . ARG A 1 186 ? 48.359 77.175 56.264 1.00 52.03 186 ARG A CA 1
ATOM 1374 C C . ARG A 1 186 ? 47.159 77.193 55.330 1.00 48.17 186 ARG A C 1
ATOM 1375 O O . ARG A 1 186 ? 46.423 76.204 55.234 1.00 50.10 186 ARG A O 1
ATOM 1383 N N . GLU A 1 187 ? 46.952 78.303 54.624 1.00 45.62 187 GLU A N 1
ATOM 1384 C CA . GLU A 1 187 ? 45.843 78.361 53.681 1.00 50.96 187 GLU A CA 1
ATOM 1385 C C . GLU A 1 187 ? 46.063 77.409 52.513 1.00 48.79 187 GLU A C 1
ATOM 1386 O O . GLU A 1 187 ? 45.099 76.824 52.005 1.00 44.50 187 GLU A O 1
ATOM 1392 N N . LEU A 1 188 ? 47.319 77.233 52.090 1.00 43.70 188 LEU A N 1
ATOM 1393 C CA . LEU A 1 188 ? 47.631 76.289 51.019 1.00 44.02 188 LEU A CA 1
ATOM 1394 C C . LEU A 1 188 ? 47.262 74.859 51.398 1.00 40.55 188 LEU A C 1
ATOM 1395 O O . LEU A 1 188 ? 46.748 74.106 50.564 1.00 37.80 188 LEU A O 1
ATOM 1400 N N . PHE A 1 189 ? 47.547 74.451 52.636 1.00 40.41 189 PHE A N 1
ATOM 1401 C CA . PHE A 1 189 ? 47.224 73.087 53.045 1.00 39.50 189 PHE A CA 1
ATOM 1402 C C . PHE A 1 189 ? 45.731 72.852 53.163 1.00 43.52 189 PHE A C 1
ATOM 1403 O O . PHE A 1 189 ? 45.298 71.695 53.172 1.00 47.11 189 PHE A O 1
ATOM 1411 N N . LYS A 1 190 ? 44.937 73.913 53.269 1.00 39.75 190 LYS A N 1
ATOM 1412 C CA . LYS A 1 190 ? 43.490 73.765 53.276 1.00 45.18 190 LYS A CA 1
ATOM 1413 C C . LYS A 1 190 ? 42.912 73.720 51.873 1.00 37.25 190 LYS A C 1
ATOM 1414 O O . LYS A 1 190 ? 41.789 73.240 51.697 1.00 42.21 190 LYS A O 1
ATOM 1420 N N . THR A 1 191 ? 43.670 74.173 50.874 1.00 38.76 191 THR A N 1
ATOM 1421 C CA . THR A 1 191 ? 43.166 74.296 49.514 1.00 38.81 191 THR A CA 1
ATOM 1422 C C . THR A 1 191 ? 44.093 73.612 48.502 1.00 36.36 191 THR A C 1
ATOM 1423 O O . THR A 1 191 ? 43.987 72.402 48.297 1.00 32.94 191 THR A O 1
ATOM 1427 N N . ASP A 1 192 ? 45.018 74.353 47.885 1.00 36.30 192 ASP A N 1
ATOM 1428 C CA . ASP A 1 192 ? 45.695 73.839 46.690 1.00 39.72 192 ASP A CA 1
ATOM 1429 C C . ASP A 1 192 ? 46.641 72.678 46.992 1.00 39.51 192 ASP A C 1
ATOM 1430 O O . ASP A 1 192 ? 46.858 71.823 46.125 1.00 37.09 192 ASP A O 1
ATOM 1435 N N . LEU A 1 193 ? 47.215 72.625 48.192 1.00 35.38 193 LEU A N 1
ATOM 1436 C CA . LEU A 1 193 ? 48.046 71.487 48.563 1.00 36.64 193 LEU A CA 1
ATOM 1437 C C . LEU A 1 193 ? 47.238 70.282 49.023 1.00 37.90 193 LEU A C 1
ATOM 1438 O O . LEU A 1 193 ? 47.792 69.179 49.097 1.00 36.54 193 LEU A O 1
ATOM 1443 N N . LEU A 1 194 ? 45.957 70.464 49.337 1.00 34.35 194 LEU A N 1
ATOM 1444 C CA . LEU A 1 194 ? 45.176 69.363 49.894 1.00 36.40 194 LEU A CA 1
ATOM 1445 C C . LEU A 1 194 ? 45.059 68.159 48.964 1.00 29.77 194 LEU A C 1
ATOM 1446 O O . LEU A 1 194 ? 45.172 67.024 49.462 1.00 34.37 194 LEU A O 1
ATOM 1451 N N . PRO A 1 195 ? 44.832 68.303 47.650 1.00 32.06 195 PRO A N 1
ATOM 1452 C CA . PRO A 1 195 ? 44.760 67.097 46.813 1.00 31.68 195 PRO A CA 1
ATOM 1453 C C . PRO A 1 195 ? 46.026 66.259 46.842 1.00 32.25 195 PRO A C 1
ATOM 1454 O O . PRO A 1 195 ? 45.938 65.028 46.764 1.00 33.07 195 PRO A O 1
ATOM 1458 N N . PHE A 1 196 ? 47.204 66.879 46.946 1.00 31.43 196 PHE A N 1
ATOM 1459 C CA . PHE A 1 196 ? 48.425 66.082 47.015 1.00 33.27 196 PHE A CA 1
ATOM 1460 C C . PHE A 1 196 ? 48.500 65.306 48.323 1.00 35.66 196 PHE A C 1
ATOM 1461 O O . PHE A 1 196 ? 48.917 64.142 48.335 1.00 35.02 196 PHE A O 1
ATOM 1469 N N . LEU A 1 197 ? 48.086 65.925 49.430 1.00 30.51 197 LEU A N 1
ATOM 1470 C CA . LEU A 1 197 ? 48.090 65.231 50.717 1.00 31.63 197 LEU A CA 1
ATOM 1471 C C . LEU A 1 197 ? 47.058 64.106 50.744 1.00 33.65 197 LEU A C 1
ATOM 1472 O O . LEU A 1 197 ? 47.354 62.984 51.173 1.00 33.73 197 LEU A O 1
ATOM 1477 N N . ALA A 1 198 ? 45.835 64.391 50.292 1.00 28.83 198 ALA A N 1
ATOM 1478 C CA . ALA A 1 198 ? 44.761 63.410 50.373 1.00 32.81 198 ALA A CA 1
ATOM 1479 C C . ALA A 1 198 ? 44.985 62.213 49.454 1.00 36.60 198 ALA A C 1
ATOM 1480 O O . ALA A 1 198 ? 44.471 61.128 49.743 1.00 32.73 198 ALA A O 1
ATOM 1482 N N . LEU A 1 199 ? 45.756 62.375 48.377 1.00 31.64 199 LEU A N 1
ATOM 1483 C CA . LEU A 1 199 ? 45.893 61.339 47.361 1.00 30.78 199 LEU A CA 1
ATOM 1484 C C . LEU A 1 199 ? 47.259 60.656 47.355 1.00 32.92 199 LEU A C 1
ATOM 1485 O O . LEU A 1 199 ? 47.537 59.887 46.432 1.00 32.32 199 LEU A O 1
ATOM 1490 N N . CYS A 1 200 ? 48.107 60.894 48.359 1.00 34.17 200 CYS A N 1
ATOM 1491 C CA . CYS A 1 200 ? 49.421 60.246 48.403 1.00 32.50 200 CYS A CA 1
ATOM 1492 C C . CYS A 1 200 ? 49.397 58.749 48.113 1.00 35.86 200 CYS A C 1
ATOM 1493 O O . CYS A 1 200 ? 50.263 58.290 47.342 1.00 35.14 200 CYS A O 1
ATOM 1496 N N . PRO A 1 201 ? 48.476 57.944 48.665 1.00 34.90 201 PRO A N 1
ATOM 1497 C CA . PRO A 1 201 ? 48.484 56.509 48.334 1.00 31.48 201 PRO A CA 1
ATOM 1498 C C . PRO A 1 201 ? 48.204 56.222 46.871 1.00 36.29 201 PRO A C 1
ATOM 1499 O O . PRO A 1 201 ? 48.633 55.177 46.366 1.00 34.97 201 PRO A O 1
ATOM 1503 N N . ALA A 1 202 ? 47.498 57.107 46.171 1.00 31.97 202 ALA A N 1
ATOM 1504 C CA . ALA A 1 202 ? 47.180 56.875 44.767 1.00 35.76 202 ALA A CA 1
ATOM 1505 C C . ALA A 1 202 ? 48.195 57.494 43.813 1.00 36.20 202 ALA A C 1
ATOM 1506 O O . ALA A 1 202 ? 48.066 57.315 42.597 1.00 34.57 202 ALA A O 1
ATOM 1508 N N . LEU A 1 203 ? 49.199 58.205 44.322 1.00 34.57 203 LEU A N 1
ATOM 1509 C CA . LEU A 1 203 ? 50.149 58.927 43.479 1.00 28.99 203 LEU A CA 1
ATOM 1510 C C . LEU A 1 203 ? 51.492 58.205 43.490 1.00 32.39 203 LEU A C 1
ATOM 1511 O O . LEU A 1 203 ? 52.206 58.232 44.496 1.00 32.43 203 LEU A O 1
ATOM 1516 N N . SER A 1 204 ? 51.845 57.574 42.361 1.00 30.38 204 SER A N 1
ATOM 1517 C CA . SER A 1 204 ? 53.174 56.979 42.228 1.00 33.36 204 SER A CA 1
ATOM 1518 C C . SER A 1 204 ? 54.264 58.033 42.315 1.00 31.03 204 SER A C 1
ATOM 1519 O O . SER A 1 204 ? 55.384 57.742 42.753 1.00 32.67 204 SER A O 1
ATOM 1522 N N . SER A 1 205 ? 53.958 59.254 41.900 1.00 27.37 205 SER A N 1
ATOM 1523 C CA . SER A 1 205 ? 54.942 60.317 41.832 1.00 25.24 205 SER A CA 1
ATOM 1524 C C . SER A 1 205 ? 54.204 61.643 41.865 1.00 29.87 205 SER A C 1
ATOM 1525 O O . SER A 1 205 ? 52.973 61.699 41.759 1.00 31.21 205 SER A O 1
ATOM 1528 N N . ILE A 1 206 ? 54.984 62.713 41.972 1.00 28.04 206 ILE A N 1
ATOM 1529 C CA . ILE A 1 206 ? 54.486 64.083 41.943 1.00 30.66 206 ILE A CA 1
ATOM 1530 C C . ILE A 1 206 ? 55.432 64.892 41.067 1.00 31.86 206 ILE A C 1
ATOM 1531 O O . ILE A 1 206 ? 56.646 64.664 41.080 1.00 31.83 206 ILE A O 1
ATOM 1536 N N . MET A 1 207 ? 54.883 65.811 40.279 1.00 31.91 207 MET A N 1
ATOM 1537 C CA . MET A 1 207 ? 55.697 66.722 39.489 1.00 33.46 207 MET A CA 1
ATOM 1538 C C . MET A 1 207 ? 55.589 68.120 40.071 1.00 33.11 207 MET A C 1
ATOM 1539 O O . MET A 1 207 ? 54.484 68.604 40.328 1.00 36.03 207 MET A O 1
ATOM 1544 N N . SER A 1 208 ? 56.730 68.765 40.267 1.00 34.64 208 SER A N 1
ATOM 1545 C CA . SER A 1 208 ? 56.776 70.116 40.796 1.00 35.34 208 SER A CA 1
ATOM 1546 C C . SER A 1 208 ? 56.890 71.115 39.652 1.00 40.91 208 SER A C 1
ATOM 1547 O O . SER A 1 208 ? 57.560 70.851 38.650 1.00 36.96 208 SER A O 1
ATOM 1550 N N . ALA A 1 209 ? 56.230 72.258 39.795 1.00 44.39 209 ALA A N 1
ATOM 1551 C CA . ALA A 1 209 ? 56.273 73.300 38.778 1.00 41.94 209 ALA A CA 1
ATOM 1552 C C . ALA A 1 209 ? 57.276 74.384 39.162 1.00 41.37 209 ALA A C 1
ATOM 1553 O O . ALA A 1 209 ? 57.700 74.493 40.315 1.00 39.28 209 ALA A O 1
ATOM 1555 N N . HIS A 1 210 ? 57.652 75.193 38.169 1.00 41.12 210 HIS A N 1
ATOM 1556 C CA . HIS A 1 210 ? 58.602 76.289 38.378 1.00 44.50 210 HIS A CA 1
ATOM 1557 C C . HIS A 1 210 ? 57.847 77.526 38.870 1.00 39.43 210 HIS A C 1
ATOM 1558 O O . HIS A 1 210 ? 57.652 78.510 38.154 1.00 46.90 210 HIS A O 1
ATOM 1565 N N . ILE A 1 211 ? 57.416 77.456 40.127 1.00 43.55 211 ILE A N 1
ATOM 1566 C CA . ILE A 1 211 ? 56.586 78.484 40.745 1.00 47.57 211 ILE A CA 1
ATOM 1567 C C . ILE A 1 211 ? 57.327 79.044 41.948 1.00 41.24 211 ILE A C 1
ATOM 1568 O O . ILE A 1 211 ? 57.959 78.295 42.701 1.00 43.23 211 ILE A O 1
ATOM 1573 N N . MET A 1 212 ? 57.240 80.359 42.136 1.00 47.94 212 MET A N 1
ATOM 1574 C CA . MET A 1 212 ? 57.796 81.008 43.318 1.00 51.58 212 MET A CA 1
ATOM 1575 C C . MET A 1 212 ? 56.797 80.950 44.470 1.00 49.79 212 MET A C 1
ATOM 1576 O O . MET A 1 212 ? 55.627 81.313 44.308 1.00 52.26 212 MET A O 1
ATOM 1581 N N . LEU A 1 213 ? 57.261 80.485 45.624 1.00 50.08 213 LEU A N 1
ATOM 1582 C CA . LEU A 1 213 ? 56.527 80.564 46.883 1.00 54.43 213 LEU A CA 1
ATOM 1583 C C . LEU A 1 213 ? 57.278 81.511 47.813 1.00 47.97 213 LEU A C 1
ATOM 1584 O O . LEU A 1 213 ? 58.017 81.057 48.696 1.00 52.07 213 LEU A O 1
ATOM 1589 N N . PRO A 1 214 ? 57.123 82.825 47.639 1.00 51.95 214 PRO A N 1
ATOM 1590 C CA . PRO A 1 214 ? 58.041 83.769 48.301 1.00 56.43 214 PRO A CA 1
ATOM 1591 C C . PRO A 1 214 ? 58.010 83.713 49.817 1.00 59.59 214 PRO A C 1
ATOM 1592 O O . PRO A 1 214 ? 59.042 83.963 50.454 1.00 62.62 214 PRO A O 1
ATOM 1596 N N . GLN A 1 215 ? 56.872 83.385 50.425 1.00 57.01 215 GLN A N 1
ATOM 1597 C CA . GLN A 1 215 ? 56.852 83.298 51.878 1.00 59.88 215 GLN A CA 1
ATOM 1598 C C . GLN A 1 215 ? 57.567 82.062 52.399 1.00 60.68 215 GLN A C 1
ATOM 1599 O O . GLN A 1 215 ? 57.747 81.942 53.615 1.00 69.75 215 GLN A O 1
ATOM 1605 N N . ILE A 1 216 ? 57.978 81.150 51.522 1.00 60.64 216 ILE A N 1
ATOM 1606 C CA . ILE A 1 216 ? 58.753 79.981 51.909 1.00 60.65 216 ILE A CA 1
ATOM 1607 C C . ILE A 1 216 ? 60.189 80.072 51.409 1.00 60.20 216 ILE A C 1
ATOM 1608 O O . ILE A 1 216 ? 61.121 79.680 52.114 1.00 60.77 216 ILE A O 1
ATOM 1613 N N . ASP A 1 217 ? 60.384 80.603 50.204 1.00 59.92 217 ASP A N 1
ATOM 1614 C CA . ASP A 1 217 ? 61.699 80.766 49.601 1.00 56.62 217 ASP A CA 1
ATOM 1615 C C . ASP A 1 217 ? 61.607 81.811 48.495 1.00 59.15 217 ASP A C 1
ATOM 1616 O O . ASP A 1 217 ? 61.046 81.541 47.427 1.00 53.01 217 ASP A O 1
ATOM 1621 N N . PRO A 1 218 ? 62.157 83.006 48.703 1.00 60.54 218 PRO A N 1
ATOM 1622 C CA . PRO A 1 218 ? 62.062 84.068 47.695 1.00 64.42 218 PRO A CA 1
ATOM 1623 C C . PRO A 1 218 ? 63.142 84.048 46.623 1.00 61.59 218 PRO A C 1
ATOM 1624 O O . PRO A 1 218 ? 63.074 84.867 45.700 1.00 64.37 218 PRO A O 1
ATOM 1628 N N . ASP A 1 219 ? 64.120 83.147 46.707 1.00 58.02 219 ASP A N 1
ATOM 1629 C CA . ASP A 1 219 ? 65.232 83.137 45.764 1.00 60.24 219 ASP A CA 1
ATOM 1630 C C . ASP A 1 219 ? 65.139 82.042 44.713 1.00 59.26 219 ASP A C 1
ATOM 1631 O O . ASP A 1 219 ? 65.635 82.230 43.597 1.00 57.85 219 ASP A O 1
ATOM 1636 N N . TYR A 1 220 ? 64.533 80.904 45.036 1.00 56.24 220 TYR A N 1
ATOM 1637 C CA . TYR A 1 220 ? 64.474 79.795 44.099 1.00 53.66 220 TYR A CA 1
ATOM 1638 C C . TYR A 1 220 ? 63.038 79.328 43.919 1.00 52.86 220 TYR A C 1
ATOM 1639 O O . TYR A 1 220 ? 62.289 79.230 44.902 1.00 46.52 220 TYR A O 1
ATOM 1648 N N . PRO A 1 221 ? 62.630 79.027 42.687 1.00 51.45 221 PRO A N 1
ATOM 1649 C CA . PRO A 1 221 ? 61.313 78.422 42.467 1.00 44.62 221 PRO A CA 1
ATOM 1650 C C . PRO A 1 221 ? 61.226 77.063 43.142 1.00 43.08 221 PRO A C 1
ATOM 1651 O O . PRO A 1 221 ? 62.230 76.465 43.531 1.00 43.66 221 PRO A O 1
ATOM 1655 N N . ALA A 1 222 ? 59.988 76.568 43.260 1.00 43.70 222 ALA A N 1
ATOM 1656 C CA . ALA A 1 222 ? 59.728 75.328 43.989 1.00 38.58 222 ALA A CA 1
ATOM 1657 C C . ALA A 1 222 ? 60.653 74.193 43.557 1.00 38.49 222 ALA A C 1
ATOM 1658 O O . ALA A 1 222 ? 61.213 73.485 44.401 1.00 38.99 222 ALA A O 1
ATOM 1660 N N . THR A 1 223 ? 60.829 74.005 42.247 1.00 39.10 223 THR A N 1
ATOM 1661 C CA . THR A 1 223 ? 61.620 72.879 41.763 1.00 40.08 223 THR A CA 1
ATOM 1662 C C . THR A 1 223 ? 63.080 72.962 42.178 1.00 39.19 223 THR A C 1
ATOM 1663 O O . THR A 1 223 ? 63.759 71.931 42.213 1.00 40.22 223 THR A O 1
ATOM 1667 N N . LEU A 1 224 ? 63.580 74.156 42.494 1.00 42.05 224 LEU A N 1
ATOM 1668 C CA . LEU A 1 224 ? 64.983 74.336 42.839 1.00 38.91 224 LEU A CA 1
ATOM 1669 C C . LEU A 1 224 ? 65.179 74.767 44.283 1.00 46.57 224 LEU A C 1
ATOM 1670 O O . LEU A 1 224 ? 66.298 75.126 44.662 1.00 42.28 224 LEU A O 1
ATOM 1675 N N . SER A 1 225 ? 64.124 74.732 45.095 1.00 42.50 225 SER A N 1
ATOM 1676 C CA . SER A 1 225 ? 64.166 75.188 46.479 1.00 46.76 225 SER A CA 1
ATOM 1677 C C . SER A 1 225 ? 64.195 73.998 47.430 1.00 44.60 225 SER A C 1
ATOM 1678 O O . SER A 1 225 ? 63.235 73.220 47.487 1.00 37.71 225 SER A O 1
ATOM 1681 N N . GLU A 1 226 ? 65.282 73.876 48.201 1.00 43.24 226 GLU A N 1
ATOM 1682 C CA . GLU A 1 226 ? 65.333 72.850 49.237 1.00 42.75 226 GLU A CA 1
ATOM 1683 C C . GLU A 1 226 ? 64.231 73.052 50.268 1.00 45.19 226 GLU A C 1
ATOM 1684 O O . GLU A 1 226 ? 63.683 72.077 50.794 1.00 41.66 226 GLU A O 1
ATOM 1690 N N . ARG A 1 227 ? 63.877 74.304 50.553 1.00 47.26 227 ARG A N 1
ATOM 1691 C CA . ARG A 1 227 ? 62.870 74.561 51.576 1.00 49.30 227 ARG A CA 1
ATOM 1692 C C . ARG A 1 227 ? 61.477 74.159 51.106 1.00 43.28 227 ARG A C 1
ATOM 1693 O O . ARG A 1 227 ? 60.654 73.704 51.910 1.00 43.56 227 ARG A O 1
ATOM 1701 N N . VAL A 1 228 ? 61.187 74.316 49.815 1.00 41.65 228 VAL A N 1
ATOM 1702 C CA . VAL A 1 228 ? 59.887 73.886 49.309 1.00 41.31 228 VAL A CA 1
ATOM 1703 C C . VAL A 1 228 ? 59.847 72.367 49.175 1.00 41.57 228 VAL A C 1
ATOM 1704 O O . VAL A 1 228 ? 58.894 71.712 49.615 1.00 41.18 228 VAL A O 1
ATOM 1708 N N . ILE A 1 229 ? 60.889 71.781 48.590 1.00 37.02 229 ILE A N 1
ATOM 1709 C CA . ILE A 1 229 ? 60.860 70.353 48.285 1.00 38.01 229 ILE A CA 1
ATOM 1710 C C . ILE A 1 229 ? 61.122 69.521 49.533 1.00 39.28 229 ILE A C 1
ATOM 1711 O O . ILE A 1 229 ? 60.328 68.643 49.887 1.00 38.32 229 ILE A O 1
ATOM 1716 N N . ARG A 1 230 ? 62.244 69.766 50.214 1.00 36.93 230 ARG A N 1
ATOM 1717 C CA . ARG A 1 230 ? 62.538 68.970 51.403 1.00 39.31 230 ARG A CA 1
ATOM 1718 C C . ARG A 1 230 ? 61.669 69.388 52.580 1.00 39.39 230 ARG A C 1
ATOM 1719 O O . ARG A 1 230 ? 61.279 68.542 53.395 1.00 37.71 230 ARG A O 1
ATOM 1727 N N . GLY A 1 231 ? 61.370 70.677 52.694 1.00 39.67 231 GLY A N 1
ATOM 1728 C CA . GLY A 1 231 ? 60.582 71.161 53.807 1.00 43.83 231 GLY A CA 1
ATOM 1729 C C . GLY A 1 231 ? 59.103 70.916 53.606 1.00 39.56 231 GLY A C 1
ATOM 1730 O O . GLY A 1 231 ? 58.492 70.124 54.326 1.00 44.62 231 GLY A O 1
ATOM 1731 N N . LEU A 1 232 ? 58.521 71.569 52.606 1.00 39.42 232 LEU A N 1
ATOM 1732 C CA . LEU A 1 232 ? 57.075 71.489 52.427 1.00 42.38 232 LEU A CA 1
ATOM 1733 C C . LEU A 1 232 ? 56.650 70.122 51.896 1.00 39.87 232 LEU A C 1
ATOM 1734 O O . LEU A 1 232 ? 55.748 69.484 52.449 1.00 39.21 232 LEU A O 1
ATOM 1739 N N . LEU A 1 233 ? 57.291 69.648 50.827 1.00 38.55 233 LEU A N 1
ATOM 1740 C CA . LEU A 1 233 ? 56.800 68.439 50.175 1.00 33.71 233 LEU A CA 1
ATOM 1741 C C . LEU A 1 233 ? 57.155 67.181 50.962 1.00 34.55 233 LEU A C 1
ATOM 1742 O O . LEU A 1 233 ? 56.283 66.344 51.230 1.00 36.06 233 LEU A O 1
ATOM 1747 N N . ARG A 1 234 ? 58.425 67.031 51.351 1.00 33.15 234 ARG A N 1
ATOM 1748 C CA . ARG A 1 234 ? 58.862 65.800 52.008 1.00 36.18 234 ARG A CA 1
ATOM 1749 C C . ARG A 1 234 ? 58.489 65.777 53.485 1.00 36.72 234 ARG A C 1
ATOM 1750 O O . ARG A 1 234 ? 58.021 64.754 53.998 1.00 37.73 234 ARG A O 1
ATOM 1758 N N . ASP A 1 235 ? 58.715 66.881 54.190 1.00 36.50 235 ASP A N 1
ATOM 1759 C CA . ASP A 1 235 ? 58.523 66.864 55.634 1.00 42.89 235 ASP A CA 1
ATOM 1760 C C . ASP A 1 235 ? 57.066 67.107 56.016 1.00 42.47 235 ASP A C 1
ATOM 1761 O O . ASP A 1 235 ? 56.463 66.287 56.713 1.00 45.25 235 ASP A O 1
ATOM 1766 N N . ARG A 1 236 ? 56.474 68.202 55.538 1.00 40.78 236 ARG A N 1
ATOM 1767 C CA . ARG A 1 236 ? 55.150 68.590 56.017 1.00 40.32 236 ARG A CA 1
ATOM 1768 C C . ARG A 1 236 ? 54.019 67.946 55.221 1.00 42.98 236 ARG A C 1
ATOM 1769 O O . ARG A 1 236 ? 53.003 67.558 55.808 1.00 44.93 236 ARG A O 1
ATOM 1777 N N . LEU A 1 237 ? 54.167 67.791 53.901 1.00 38.80 237 LEU A N 1
ATOM 1778 C CA . LEU A 1 237 ? 53.190 66.988 53.171 1.00 35.24 237 LEU A CA 1
ATOM 1779 C C . LEU A 1 237 ? 53.488 65.498 53.296 1.00 38.47 237 LEU A C 1
ATOM 1780 O O . LEU A 1 237 ? 52.575 64.675 53.165 1.00 43.19 237 LEU A O 1
ATOM 1785 N N . GLY A 1 238 ? 54.746 65.133 53.547 1.00 35.61 238 GLY A N 1
ATOM 1786 C CA . GLY A 1 238 ? 55.089 63.749 53.816 1.00 36.42 238 GLY A CA 1
ATOM 1787 C C . GLY A 1 238 ? 55.210 62.832 52.616 1.00 32.19 238 GLY A C 1
ATOM 1788 O O . GLY A 1 238 ? 55.177 61.609 52.787 1.00 31.42 238 GLY A O 1
ATOM 1789 N N . PHE A 1 239 ? 55.360 63.370 51.407 1.00 33.29 239 PHE A N 1
ATOM 1790 C CA . PHE A 1 239 ? 55.384 62.528 50.217 1.00 31.99 239 PHE A CA 1
ATOM 1791 C C . PHE A 1 239 ? 56.724 61.807 50.085 1.00 33.32 239 PHE A C 1
ATOM 1792 O O . PHE A 1 239 ? 57.782 62.438 50.078 1.00 32.65 239 PHE A O 1
ATOM 1800 N N . ARG A 1 240 ? 56.670 60.483 49.965 1.00 36.41 240 ARG A N 1
ATOM 1801 C CA . ARG A 1 240 ? 57.855 59.642 49.956 1.00 36.78 240 ARG A CA 1
ATOM 1802 C C . ARG A 1 240 ? 58.190 59.108 48.573 1.00 38.96 240 ARG A C 1
ATOM 1803 O O . ARG A 1 240 ? 59.193 58.403 48.428 1.00 36.29 240 ARG A O 1
ATOM 1811 N N . GLY A 1 241 ? 57.385 59.432 47.561 1.00 34.12 241 GLY A N 1
ATOM 1812 C CA . GLY A 1 241 ? 57.578 58.927 46.221 1.00 29.93 241 GLY A CA 1
ATOM 1813 C C . GLY A 1 241 ? 58.513 59.786 45.386 1.00 35.44 241 GLY A C 1
ATOM 1814 O O . GLY A 1 241 ? 59.139 60.737 45.859 1.00 31.63 241 GLY A O 1
ATOM 1815 N N . VAL A 1 242 ? 58.593 59.430 44.102 1.00 32.85 242 VAL A N 1
ATOM 1816 C CA . VAL A 1 242 ? 59.473 60.118 43.166 1.00 31.67 242 VAL A CA 1
ATOM 1817 C C . VAL A 1 242 ? 58.921 61.502 42.855 1.00 31.59 242 VAL A C 1
ATOM 1818 O O . VAL A 1 242 ? 57.717 61.670 42.616 1.00 30.67 242 VAL A O 1
ATOM 1822 N N . VAL A 1 243 ? 59.799 62.505 42.868 1.00 27.71 243 VAL A N 1
ATOM 1823 C CA . VAL A 1 243 ? 59.449 63.875 42.510 1.00 30.16 243 VAL A CA 1
ATOM 1824 C C . VAL A 1 243 ? 60.089 64.203 41.172 1.00 29.05 243 VAL A C 1
ATOM 1825 O O . VAL A 1 243 ? 61.320 64.166 41.037 1.00 31.65 243 VAL A O 1
ATOM 1829 N N . PHE A 1 244 ? 59.250 64.529 40.192 1.00 31.28 244 PHE A N 1
ATOM 1830 C CA . PHE A 1 244 ? 59.671 65.027 38.890 1.00 29.83 244 PHE A CA 1
ATOM 1831 C C . PHE A 1 244 ? 59.664 66.553 38.897 1.00 32.24 244 PHE A C 1
ATOM 1832 O O . PHE A 1 244 ? 58.927 67.183 39.657 1.00 36.44 244 PHE A O 1
ATOM 1840 N N . THR A 1 245 ? 60.490 67.149 38.044 1.00 34.64 245 THR A N 1
ATOM 1841 C CA . THR A 1 245 ? 60.352 68.570 37.754 1.00 34.24 245 THR A CA 1
ATOM 1842 C C . THR A 1 245 ? 59.594 68.752 36.446 1.00 36.50 245 THR A C 1
ATOM 1843 O O . THR A 1 245 ? 59.554 67.858 35.596 1.00 34.73 245 THR A O 1
ATOM 1847 N N . ASP A 1 246 ? 58.996 69.931 36.288 1.00 32.79 246 ASP A N 1
ATOM 1848 C CA . ASP A 1 246 ? 58.505 70.324 34.980 1.00 37.92 246 ASP A CA 1
ATOM 1849 C C . ASP A 1 246 ? 59.698 70.488 34.035 1.00 38.86 246 ASP A C 1
ATOM 1850 O O . ASP A 1 246 ? 60.858 70.509 34.462 1.00 36.25 246 ASP A O 1
ATOM 1855 N N . ASP A 1 247 ? 59.408 70.582 32.738 1.00 33.84 247 ASP A N 1
ATOM 1856 C CA . ASP A 1 247 ? 60.466 70.652 31.733 1.00 38.46 247 ASP A CA 1
ATOM 1857 C C . ASP A 1 247 ? 61.426 71.799 32.026 1.00 36.00 247 ASP A C 1
ATOM 1858 O O . ASP A 1 247 ? 61.007 72.923 32.314 1.00 40.41 247 ASP A O 1
ATOM 1863 N N . LEU A 1 248 ? 62.721 71.502 31.969 1.00 40.44 248 LEU A N 1
ATOM 1864 C CA . LEU A 1 248 ? 63.747 72.515 32.169 1.00 36.00 248 LEU A CA 1
ATOM 1865 C C . LEU A 1 248 ? 64.184 73.181 30.871 1.00 46.66 248 LEU A C 1
ATOM 1866 O O . LEU A 1 248 ? 64.972 74.130 30.919 1.00 44.06 248 LEU A O 1
ATOM 1871 N N . CYS A 1 249 ? 63.671 72.724 29.723 1.00 42.60 249 CYS A N 1
ATOM 1872 C CA . CYS A 1 249 ? 64.148 73.151 28.412 1.00 49.04 249 CYS A CA 1
ATOM 1873 C C . CYS A 1 249 ? 63.335 74.278 27.789 1.00 49.53 249 CYS A C 1
ATOM 1874 O O . CYS A 1 249 ? 63.831 74.935 26.871 1.00 51.18 249 CYS A O 1
ATOM 1877 N N . MET A 1 250 ? 62.109 74.507 28.247 1.00 55.40 250 MET A N 1
ATOM 1878 C CA . MET A 1 250 ? 61.254 75.550 27.702 1.00 57.59 250 MET A CA 1
ATOM 1879 C C . MET A 1 250 ? 60.709 76.404 28.837 1.00 59.52 250 MET A C 1
ATOM 1880 O O . MET A 1 250 ? 60.697 75.991 30.000 1.00 61.68 250 MET A O 1
ATOM 1885 N N . GLY A 1 251 ? 60.261 77.610 28.485 1.00 60.14 251 GLY A N 1
ATOM 1886 C CA . GLY A 1 251 ? 59.608 78.486 29.439 1.00 60.48 251 GLY A CA 1
ATOM 1887 C C . GLY A 1 251 ? 60.553 79.457 30.119 1.00 59.71 251 GLY A C 1
ATOM 1888 O O . GLY A 1 251 ? 61.755 79.525 29.846 1.00 58.13 251 GLY A O 1
ATOM 1889 N N . ALA A 1 252 ? 59.982 80.224 31.052 1.00 59.02 252 ALA A N 1
ATOM 1890 C CA . ALA A 1 252 ? 60.745 81.266 31.726 1.00 59.13 252 ALA A CA 1
ATOM 1891 C C . ALA A 1 252 ? 61.874 80.703 32.578 1.00 59.01 252 ALA A C 1
ATOM 1892 O O . ALA A 1 252 ? 62.805 81.440 32.921 1.00 58.58 252 ALA A O 1
ATOM 1894 N N . ILE A 1 253 ? 61.819 79.416 32.922 1.00 57.29 253 ILE A N 1
ATOM 1895 C CA . ILE A 1 253 ? 62.888 78.813 33.712 1.00 54.91 253 ILE A CA 1
ATOM 1896 C C . ILE A 1 253 ? 64.206 78.856 32.951 1.00 54.75 253 ILE A C 1
ATOM 1897 O O . ILE A 1 253 ? 65.282 78.903 33.558 1.00 53.88 253 ILE A O 1
ATOM 1902 N N . THR A 1 254 ? 64.151 78.866 31.618 1.00 57.16 254 THR A N 1
ATOM 1903 C CA A THR A 1 254 ? 65.379 78.860 30.827 0.50 57.81 254 THR A CA 1
ATOM 1904 C CA B THR A 1 254 ? 65.363 78.867 30.808 0.50 57.82 254 THR A CA 1
ATOM 1905 C C . THR A 1 254 ? 66.055 80.225 30.783 1.00 59.78 254 THR A C 1
ATOM 1906 O O . THR A 1 254 ? 67.264 80.287 30.538 1.00 57.70 254 THR A O 1
ATOM 1913 N N . THR A 1 255 ? 65.317 81.311 31.034 1.00 61.39 255 THR A N 1
ATOM 1914 C CA . THR A 1 255 ? 65.916 82.640 31.069 1.00 62.82 255 THR A CA 1
ATOM 1915 C C . THR A 1 255 ? 66.734 82.884 32.328 1.00 62.50 255 THR A C 1
ATOM 1916 O O . THR A 1 255 ? 67.365 83.942 32.438 1.00 66.68 255 THR A O 1
ATOM 1920 N N . GLN A 1 256 ? 66.739 81.947 33.272 1.00 62.65 256 GLN A N 1
ATOM 1921 C CA . GLN A 1 256 ? 67.500 82.082 34.505 1.00 60.51 256 GLN A CA 1
ATOM 1922 C C . GLN A 1 256 ? 68.518 80.973 34.721 1.00 61.59 256 GLN A C 1
AT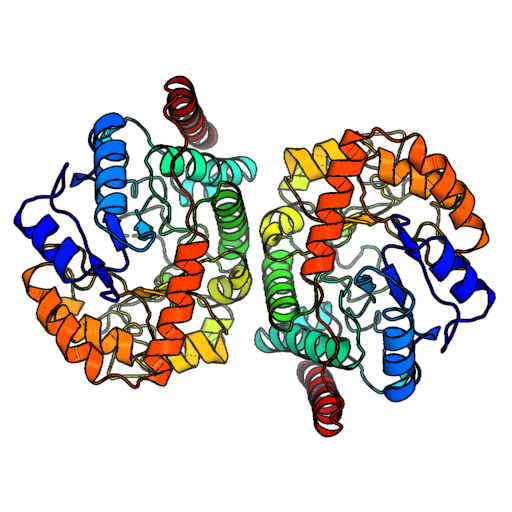OM 1923 O O . GLN A 1 256 ? 69.535 81.212 35.374 1.00 60.15 256 GLN A O 1
ATOM 1929 N N . TYR A 1 257 ? 68.281 79.775 34.188 1.00 57.99 257 TYR A N 1
ATOM 1930 C CA . TYR A 1 257 ? 69.212 78.666 34.331 1.00 57.10 257 TYR A CA 1
ATOM 1931 C C . TYR A 1 257 ? 69.271 77.886 33.028 1.00 54.33 257 TYR A C 1
ATOM 1932 O O . TYR A 1 257 ? 68.258 77.742 32.338 1.00 61.34 257 TYR A O 1
ATOM 1941 N N . SER A 1 258 ? 70.455 77.394 32.689 1.00 54.14 258 SER A N 1
ATOM 1942 C CA . SER A 1 258 ? 70.541 76.400 31.636 1.00 51.96 258 SER A CA 1
ATOM 1943 C C . SER A 1 258 ? 70.081 75.056 32.193 1.00 48.29 258 SER A C 1
ATOM 1944 O O . SER A 1 258 ? 70.094 74.844 33.407 1.00 47.19 258 SER A O 1
ATOM 1947 N N . PRO A 1 259 ? 69.638 74.139 31.331 1.00 47.51 259 PRO A N 1
ATOM 1948 C CA . PRO A 1 259 ? 69.029 72.901 31.847 1.00 42.35 259 PRO A CA 1
ATOM 1949 C C . PRO A 1 259 ? 69.963 72.044 32.682 1.00 45.01 259 PRO A C 1
ATOM 1950 O O . PRO A 1 259 ? 69.491 71.338 33.582 1.00 45.85 259 PRO A O 1
ATOM 1954 N N . ASP A 1 260 ? 71.270 72.071 32.420 1.00 40.48 260 ASP A N 1
ATOM 1955 C CA . ASP A 1 260 ? 72.180 71.243 33.203 1.00 41.94 260 ASP A CA 1
ATOM 1956 C C . ASP A 1 260 ? 72.316 71.780 34.622 1.00 44.29 260 ASP A C 1
ATOM 1957 O O . ASP A 1 260 ? 72.267 71.016 35.595 1.00 42.87 260 ASP A O 1
ATOM 1962 N N . ASP A 1 261 ? 72.467 73.098 34.765 1.00 43.00 261 ASP A N 1
ATOM 1963 C CA . ASP A 1 261 ? 72.517 73.682 36.098 1.00 44.77 261 ASP A CA 1
ATOM 1964 C C . ASP A 1 261 ? 71.181 73.521 36.810 1.00 39.80 261 ASP A C 1
ATOM 1965 O O . ASP A 1 261 ? 71.143 73.219 38.006 1.00 42.01 261 ASP A O 1
ATOM 1970 N N . ALA A 1 262 ? 70.076 73.700 36.084 1.00 42.87 262 ALA A N 1
ATOM 1971 C CA . ALA A 1 262 ? 68.752 73.567 36.688 1.00 41.06 262 ALA A CA 1
ATOM 1972 C C . ALA A 1 262 ? 68.520 72.151 37.204 1.00 39.92 262 ALA A C 1
ATOM 1973 O O . ALA A 1 262 ? 68.022 71.957 38.321 1.00 42.90 262 ALA A O 1
ATOM 1975 N N . ALA A 1 263 ? 68.872 71.143 36.401 1.00 38.10 263 ALA A N 1
ATOM 1976 C CA . ALA A 1 263 ? 68.680 69.758 36.823 1.00 36.25 263 ALA A CA 1
ATOM 1977 C C . ALA A 1 263 ? 69.486 69.453 38.078 1.00 40.70 263 ALA A C 1
ATOM 1978 O O . ALA A 1 263 ? 68.974 68.847 39.032 1.00 37.55 263 ALA A O 1
ATOM 1980 N N . PHE A 1 264 ? 70.753 69.872 38.100 1.00 39.44 264 PHE A N 1
ATOM 1981 C CA . PHE A 1 264 ? 71.569 69.652 39.288 1.00 37.05 264 PHE A CA 1
ATOM 1982 C C . PHE A 1 264 ? 70.971 70.348 40.505 1.00 34.74 264 PHE A C 1
ATOM 1983 O O . PHE A 1 264 ? 70.914 69.765 41.593 1.00 33.85 264 PHE A O 1
ATOM 1991 N N . LEU A 1 265 ? 70.525 71.595 40.344 1.00 35.88 265 LEU A N 1
ATOM 1992 C CA . LEU A 1 265 ? 69.927 72.304 41.469 1.00 39.66 265 LEU A CA 1
ATOM 1993 C C . LEU A 1 265 ? 68.684 71.585 41.973 1.00 42.31 265 LEU A C 1
ATOM 1994 O O . LEU A 1 265 ? 68.439 71.528 43.184 1.00 40.58 265 LEU A O 1
ATOM 1999 N N . SER A 1 266 ? 67.889 71.018 41.063 1.00 38.99 266 SER A N 1
ATOM 2000 C CA . SER A 1 266 ? 66.666 70.356 41.503 1.00 35.57 266 SER A CA 1
ATOM 2001 C C . SER A 1 266 ? 66.983 69.083 42.273 1.00 36.01 266 SER A C 1
ATOM 2002 O O . SER A 1 266 ? 66.304 68.768 43.257 1.00 33.70 266 SER A O 1
ATOM 2005 N N . LEU A 1 267 ? 68.023 68.351 41.859 1.00 34.60 267 LEU A N 1
ATOM 2006 C CA . LEU A 1 267 ? 68.458 67.179 42.617 1.00 35.62 267 LEU A CA 1
ATOM 2007 C C . LEU A 1 267 ? 68.930 67.576 44.010 1.00 41.96 267 LEU A C 1
ATOM 2008 O O . LEU A 1 267 ? 68.609 66.917 45.009 1.00 38.12 267 LEU A O 1
ATOM 2013 N N . LYS A 1 268 ? 69.706 68.655 44.089 1.00 42.13 268 LYS A N 1
ATOM 2014 C CA . LYS A 1 268 ? 70.174 69.137 45.378 1.00 43.39 268 LYS A CA 1
ATOM 2015 C C . LYS A 1 268 ? 69.004 69.566 46.253 1.00 38.59 268 LYS A C 1
ATOM 2016 O O . LYS A 1 268 ? 69.003 69.320 47.462 1.00 41.64 268 LYS A O 1
ATOM 2022 N N . ALA A 1 269 ? 67.989 70.190 45.647 1.00 39.72 269 ALA A N 1
ATOM 2023 C CA . ALA A 1 269 ? 66.796 70.609 46.374 1.00 38.48 269 ALA A CA 1
ATOM 2024 C C . ALA A 1 269 ? 65.951 69.434 46.856 1.00 41.21 269 ALA A C 1
ATOM 2025 O O . ALA A 1 269 ? 65.074 69.630 47.706 1.00 44.82 269 ALA A O 1
ATOM 2027 N N . GLY A 1 270 ? 66.184 68.229 46.339 1.00 36.16 270 GLY A N 1
ATOM 2028 C CA . GLY A 1 270 ? 65.470 67.045 46.775 1.00 36.23 270 GLY A CA 1
ATOM 2029 C C . GLY A 1 270 ? 64.535 66.437 45.745 1.00 38.94 270 GLY A C 1
ATOM 2030 O O . GLY A 1 270 ? 63.830 65.475 46.070 1.00 34.54 270 GLY A O 1
ATOM 2031 N N . CYS A 1 271 ? 64.481 66.969 44.528 1.00 36.48 271 CYS A N 1
ATOM 2032 C CA . CYS A 1 271 ? 63.797 66.266 43.452 1.00 35.75 271 CYS A CA 1
ATOM 2033 C C . CYS A 1 271 ? 64.611 65.046 43.028 1.00 34.44 271 CYS A C 1
ATOM 2034 O O . CYS A 1 271 ? 65.823 64.962 43.257 1.00 38.05 271 CYS A O 1
ATOM 2037 N N . ASP A 1 272 ? 63.933 64.089 42.406 1.00 32.53 272 ASP A N 1
ATOM 2038 C CA . ASP A 1 272 ? 64.580 62.843 42.017 1.00 31.98 272 ASP A CA 1
ATOM 2039 C C . ASP A 1 272 ? 64.903 62.770 40.536 1.00 34.61 272 ASP A C 1
ATOM 2040 O O . ASP A 1 272 ? 65.968 62.265 40.172 1.00 34.50 272 ASP A O 1
ATOM 2045 N N . LEU A 1 273 ? 64.004 63.236 39.669 1.00 31.34 273 LEU A N 1
ATOM 2046 C CA . LEU A 1 273 ? 64.166 63.071 38.226 1.00 32.26 273 LEU A CA 1
ATOM 2047 C C . LEU A 1 273 ? 63.772 64.355 37.510 1.00 31.59 273 LEU A C 1
ATOM 2048 O O . LEU A 1 273 ? 62.608 64.539 37.128 1.00 35.06 273 LEU A O 1
ATOM 2053 N N . PRO A 1 274 ? 64.720 65.273 37.311 1.00 32.60 274 PRO A N 1
ATOM 2054 C CA . PRO A 1 274 ? 64.441 66.443 36.467 1.00 33.34 274 PRO A CA 1
ATOM 2055 C C . PRO A 1 274 ? 64.105 66.022 35.044 1.00 35.95 274 PRO A C 1
ATOM 2056 O O . PRO A 1 274 ? 64.539 64.971 34.569 1.00 33.14 274 PRO A O 1
ATOM 2060 N N . LEU A 1 275 ? 63.301 66.848 34.373 1.00 34.03 275 LEU A N 1
ATOM 2061 C CA . LEU A 1 275 ? 62.844 66.573 33.016 1.00 35.45 275 LEU A CA 1
ATOM 2062 C C . LEU A 1 275 ? 63.643 67.425 32.040 1.00 36.20 275 LEU A C 1
ATOM 2063 O O . LEU A 1 275 ? 63.686 68.654 32.167 1.00 40.44 275 LEU A O 1
ATOM 2068 N N . ILE A 1 276 ? 64.270 66.771 31.076 1.00 36.00 276 ILE A N 1
ATOM 2069 C CA . ILE A 1 276 ? 65.059 67.441 30.046 1.00 37.82 276 ILE A CA 1
ATOM 2070 C C . ILE A 1 276 ? 64.464 66.982 28.719 1.00 37.49 276 ILE A C 1
ATOM 2071 O O . ILE A 1 276 ? 64.921 66.013 28.107 1.00 37.45 276 ILE A O 1
ATOM 2076 N N . CYS A 1 277 ? 63.412 67.675 28.279 1.00 38.33 277 CYS A N 1
ATOM 2077 C CA . CYS A 1 277 ? 62.500 67.138 27.276 1.00 41.21 277 CYS A CA 1
ATOM 2078 C C . CYS A 1 277 ? 62.948 67.371 25.845 1.00 41.74 277 CYS A C 1
ATOM 2079 O O . CYS A 1 277 ? 62.667 66.535 24.981 1.00 43.93 277 CYS A O 1
ATOM 2082 N N . HIS A 1 278 ? 63.600 68.494 25.559 1.00 43.80 278 HIS A N 1
ATOM 2083 C CA . HIS A 1 278 ? 63.794 68.946 24.186 1.00 46.07 278 HIS A CA 1
ATOM 2084 C C . HIS A 1 278 ? 65.265 69.248 23.955 1.00 50.60 278 HIS A C 1
ATOM 2085 O O . HIS A 1 278 ? 65.849 70.071 24.669 1.00 47.83 278 HIS A O 1
ATOM 2092 N N . ASP A 1 279 ? 65.853 68.592 22.958 1.00 48.29 279 ASP A N 1
ATOM 2093 C CA . ASP A 1 279 ? 67.279 68.692 22.671 1.00 47.29 279 ASP A CA 1
ATOM 2094 C C . ASP A 1 279 ? 68.116 68.450 23.931 1.00 44.99 279 ASP A C 1
ATOM 2095 O O . ASP A 1 279 ? 68.861 69.332 24.367 1.00 47.47 279 ASP A O 1
ATOM 2100 N N . PRO A 1 280 ? 68.015 67.266 24.540 1.00 45.67 280 PRO A N 1
ATOM 2101 C CA . PRO A 1 280 ? 68.636 67.068 25.858 1.00 44.11 280 PRO A CA 1
ATOM 2102 C C . PRO A 1 280 ? 70.138 66.826 25.810 1.00 43.67 280 PRO A C 1
ATOM 2103 O O . PRO A 1 280 ? 70.848 67.161 26.762 1.00 41.59 280 PRO A O 1
ATOM 2107 N N . LEU A 1 281 ? 70.623 66.257 24.703 1.00 40.92 281 LEU A N 1
ATOM 2108 C CA . LEU A 1 281 ? 71.987 65.733 24.659 1.00 42.82 281 LEU A CA 1
ATOM 2109 C C . LEU A 1 281 ? 73.072 66.743 25.026 1.00 40.24 281 LEU A C 1
ATOM 2110 O O . LEU A 1 281 ? 74.006 66.355 25.750 1.00 47.05 281 LEU A O 1
ATOM 2115 N N . PRO A 1 282 ? 73.027 68.011 24.598 1.00 40.34 282 PRO A N 1
ATOM 2116 C CA . PRO A 1 282 ? 74.067 68.956 25.038 1.00 44.43 282 PRO A CA 1
ATOM 2117 C C . PRO A 1 282 ? 74.202 69.074 26.547 1.00 46.03 282 PRO A C 1
ATOM 2118 O O . PRO A 1 282 ? 75.276 69.462 27.023 1.00 45.72 282 PRO A O 1
ATOM 2122 N N . TRP A 1 283 ? 73.169 68.729 27.316 1.00 45.00 283 TRP A N 1
ATOM 2123 C CA . TRP A 1 283 ? 73.119 69.038 28.740 1.00 42.15 283 TRP A CA 1
ATOM 2124 C C . TRP A 1 283 ? 73.507 67.878 29.649 1.00 42.59 283 TRP A C 1
ATOM 2125 O O . TRP A 1 283 ? 73.734 68.104 30.843 1.00 45.35 283 TRP A O 1
ATOM 2136 N N . LEU A 1 284 ? 73.585 66.651 29.131 1.00 39.45 284 LEU A N 1
ATOM 2137 C CA . LEU A 1 284 ? 73.593 65.487 30.011 1.00 42.75 284 LEU A CA 1
ATOM 2138 C C . LEU A 1 284 ? 74.947 65.270 30.682 1.00 46.19 284 LEU A C 1
ATOM 2139 O O . LEU A 1 284 ? 75.004 64.919 31.865 1.00 43.73 284 LEU A O 1
ATOM 2144 N N . ASP A 1 285 ? 76.045 65.458 29.947 1.00 47.07 285 ASP A N 1
ATOM 2145 C CA . ASP A 1 285 ? 77.360 65.164 30.511 1.00 49.52 285 ASP A CA 1
ATOM 2146 C C . ASP A 1 285 ? 77.709 66.112 31.652 1.00 43.54 285 ASP A C 1
ATOM 2147 O O . ASP A 1 285 ? 78.283 65.688 32.661 1.00 51.54 285 ASP A O 1
ATOM 2152 N N . GLY A 1 286 ? 77.370 67.394 31.514 1.00 46.07 286 GLY A N 1
ATOM 2153 C CA . GLY A 1 286 ? 77.545 68.313 32.626 1.00 47.58 286 GLY A CA 1
ATOM 2154 C C . GLY A 1 286 ? 76.765 67.889 33.858 1.00 55.46 286 GLY A C 1
ATOM 2155 O O . GLY A 1 286 ? 77.233 68.051 34.988 1.00 53.02 286 GLY A O 1
ATOM 2156 N N . LEU A 1 287 ? 75.568 67.330 33.658 1.00 49.38 287 LEU A N 1
ATOM 2157 C CA . LEU A 1 287 ? 74.783 66.842 34.788 1.00 47.70 287 LEU A CA 1
ATOM 2158 C C . LEU A 1 287 ? 75.424 65.606 35.408 1.00 47.85 287 LEU A C 1
ATOM 2159 O O . LEU A 1 287 ? 75.583 65.525 36.632 1.00 45.76 287 LEU A O 1
ATOM 2164 N N . ALA A 1 288 ? 75.798 64.628 34.575 1.00 42.44 288 ALA A N 1
ATOM 2165 C CA . ALA A 1 288 ? 76.415 63.408 35.087 1.00 46.11 288 ALA A CA 1
ATOM 2166 C C . ALA A 1 288 ? 77.705 63.699 35.845 1.00 52.92 288 ALA A C 1
ATOM 2167 O O . ALA A 1 288 ? 78.057 62.963 36.773 1.00 50.18 288 ALA A O 1
ATOM 2169 N N . SER A 1 289 ? 78.420 64.762 35.477 1.00 51.47 289 SER A N 1
ATOM 2170 C CA . SER A 1 289 ? 79.634 65.095 36.211 1.00 56.54 289 SER A CA 1
ATOM 2171 C C . SER A 1 289 ? 79.308 65.819 37.514 1.00 55.55 289 SER A C 1
ATOM 2172 O O . SER A 1 289 ? 79.844 65.470 38.572 1.00 61.05 289 SER A O 1
ATOM 2175 N N . ARG A 1 290 ? 78.415 66.815 37.462 1.00 50.56 290 ARG A N 1
ATOM 2176 C CA . ARG A 1 290 ? 78.057 67.553 38.670 1.00 54.21 290 ARG A CA 1
ATOM 2177 C C . ARG A 1 290 ? 77.415 66.671 39.733 1.00 53.79 290 ARG A C 1
ATOM 2178 O O . ARG A 1 290 ? 77.451 67.027 40.916 1.00 51.18 290 ARG A O 1
ATOM 2186 N N . GLN A 1 291 ? 76.828 65.534 39.348 1.00 51.05 291 GLN A N 1
ATOM 2187 C CA . GLN A 1 291 ? 76.051 64.762 40.310 1.00 56.62 291 GLN A CA 1
ATOM 2188 C C . GLN A 1 291 ? 76.929 64.044 41.330 1.00 57.46 291 GLN A C 1
ATOM 2189 O O . GLN A 1 291 ? 76.430 63.651 42.390 1.00 51.84 291 GLN A O 1
ATOM 2195 N N . GLU A 1 292 ? 78.225 63.892 41.055 1.00 56.09 292 GLU A N 1
ATOM 2196 C CA . GLU A 1 292 ? 79.126 63.319 42.045 1.00 53.77 292 GLU A CA 1
ATOM 2197 C C . GLU A 1 292 ? 79.399 64.282 43.196 1.00 51.68 292 GLU A C 1
ATOM 2198 O O . GLU A 1 292 ? 79.930 63.856 44.231 1.00 53.65 292 GLU A O 1
ATOM 2204 N N . SER A 1 293 ? 79.029 65.554 43.047 1.00 47.20 293 SER A N 1
ATOM 2205 C CA . SER A 1 293 ? 79.181 66.562 44.085 1.00 43.47 293 SER A CA 1
ATOM 2206 C C . SER A 1 293 ? 77.985 66.639 45.022 1.00 49.38 293 SER A C 1
ATOM 2207 O O . SER A 1 293 ? 77.937 67.535 45.869 1.00 44.66 293 SER A O 1
ATOM 2210 N N . LEU A 1 294 ? 77.022 65.736 44.895 1.00 45.53 294 LEU A N 1
ATOM 2211 C CA . LEU A 1 294 ? 75.859 65.744 45.765 1.00 43.76 294 LEU A CA 1
ATOM 2212 C C . LEU A 1 294 ? 76.134 64.937 47.025 1.00 40.42 294 LEU A C 1
ATOM 2213 O O . LEU A 1 294 ? 76.968 64.027 47.032 1.00 43.84 294 LEU A O 1
ATOM 2218 N N . ASN A 1 295 ? 75.426 65.287 48.097 1.00 39.49 295 ASN A N 1
ATOM 2219 C CA . ASN A 1 295 ? 75.525 64.536 49.344 1.00 38.05 295 ASN A CA 1
ATOM 2220 C C . ASN A 1 295 ? 75.205 63.070 49.093 1.00 41.43 295 ASN A C 1
ATOM 2221 O O . ASN A 1 295 ? 74.140 62.738 48.558 1.00 40.35 295 ASN A O 1
ATOM 2226 N N . ALA A 1 296 ? 76.133 62.193 49.486 1.00 34.21 296 ALA A N 1
ATOM 2227 C CA . ALA A 1 296 ? 76.002 60.778 49.153 1.00 35.42 296 ALA A CA 1
ATOM 2228 C C . ALA A 1 296 ? 74.772 60.149 49.799 1.00 37.84 296 ALA A C 1
ATOM 2229 O O . ALA A 1 296 ? 74.168 59.239 49.221 1.00 39.36 296 ALA A O 1
ATOM 2231 N N . TYR A 1 297 ? 74.377 60.619 50.982 1.00 33.32 297 TYR A N 1
ATOM 2232 C CA . TYR A 1 297 ? 73.204 60.045 51.626 1.00 37.86 297 TYR A CA 1
ATOM 2233 C C . TYR A 1 297 ? 71.920 60.501 50.944 1.00 33.39 297 TYR A C 1
ATOM 2234 O O . TYR A 1 297 ? 71.000 59.699 50.758 1.00 32.38 297 TYR A O 1
ATOM 2243 N N . ASP A 1 298 ? 71.840 61.784 50.574 1.00 29.57 298 ASP A N 1
ATOM 2244 C CA . ASP A 1 298 ? 70.708 62.262 49.783 1.00 34.28 298 ASP A CA 1
ATOM 2245 C C . ASP A 1 298 ? 70.614 61.515 48.457 1.00 38.89 298 ASP A C 1
ATOM 2246 O O . ASP A 1 298 ? 69.519 61.140 48.018 1.00 32.95 298 ASP A O 1
ATOM 2251 N N . ARG A 1 299 ? 71.756 61.300 47.800 1.00 35.86 299 ARG A N 1
ATOM 2252 C CA . ARG A 1 299 ? 71.764 60.532 46.561 1.00 32.43 299 ARG A CA 1
ATOM 2253 C C . ARG A 1 299 ? 71.242 59.122 46.786 1.00 32.07 299 ARG A C 1
ATOM 2254 O O . ARG A 1 299 ? 70.470 58.602 45.971 1.00 34.32 299 ARG A O 1
ATOM 2262 N N . TRP A 1 300 ? 71.636 58.495 47.896 1.00 33.43 300 TRP A N 1
ATOM 2263 C CA . TRP A 1 300 ? 71.136 57.160 48.207 1.00 36.91 300 TRP A CA 1
ATOM 2264 C C . TRP A 1 300 ? 69.634 57.170 48.470 1.00 38.99 300 TRP A C 1
ATOM 2265 O O . TRP A 1 300 ? 68.915 56.262 48.035 1.00 39.25 300 TRP A O 1
ATOM 2276 N N . ASP A 1 301 ? 69.148 58.173 49.207 1.00 34.76 301 ASP A N 1
ATOM 2277 C CA . ASP A 1 301 ? 67.713 58.294 49.451 1.00 33.64 301 ASP A CA 1
ATOM 2278 C C . ASP A 1 301 ? 66.944 58.407 48.138 1.00 30.89 301 ASP A C 1
ATOM 2279 O O . ASP A 1 301 ? 65.950 57.705 47.920 1.00 36.19 301 ASP A O 1
ATOM 2284 N N . SER A 1 302 ? 67.396 59.300 47.257 1.00 32.90 302 SER A N 1
ATOM 2285 C CA . SER A 1 302 ? 66.731 59.513 45.976 1.00 35.43 302 SER A CA 1
ATOM 2286 C C . SER A 1 302 ? 66.790 58.270 45.101 1.00 37.41 302 SER A C 1
ATOM 2287 O O . SER A 1 302 ? 65.812 57.943 44.416 1.00 35.80 302 SER A O 1
ATOM 2290 N N . PHE A 1 303 ? 67.933 57.572 45.100 1.00 36.05 303 PHE A N 1
ATOM 2291 C CA . PHE A 1 303 ? 68.069 56.361 44.292 1.00 34.56 303 PHE A CA 1
ATOM 2292 C C . PHE A 1 303 ? 67.074 55.284 44.723 1.00 40.11 303 PHE A C 1
ATOM 2293 O O . PHE A 1 303 ? 66.485 54.595 43.880 1.00 37.36 303 PHE A O 1
ATOM 2301 N N . LYS A 1 304 ? 66.874 55.117 46.029 1.00 34.36 304 LYS A N 1
ATOM 2302 C CA . LYS A 1 304 ? 65.912 54.120 46.485 1.00 36.60 304 LYS A CA 1
ATOM 2303 C C . LYS A 1 304 ? 64.488 54.474 46.071 1.00 37.40 304 LYS A C 1
ATOM 2304 O O . LYS A 1 304 ? 63.677 53.572 45.822 1.00 34.47 304 LYS A O 1
ATOM 2310 N N . ARG A 1 305 ? 64.158 55.767 46.001 1.00 35.43 305 ARG A N 1
ATOM 2311 C CA . ARG A 1 305 ? 62.833 56.153 45.526 1.00 35.35 305 ARG A CA 1
ATOM 2312 C C . ARG A 1 305 ? 62.678 55.821 44.047 1.00 35.42 305 ARG A C 1
ATOM 2313 O O . ARG A 1 305 ? 61.660 55.258 43.630 1.00 34.92 305 ARG A O 1
ATOM 2321 N N . VAL A 1 306 ? 63.685 56.158 43.244 1.00 35.84 306 VAL A N 1
ATOM 2322 C CA . VAL A 1 306 ? 63.631 55.869 41.814 1.00 34.58 306 VAL A CA 1
ATOM 2323 C C . VAL A 1 306 ? 63.621 54.365 41.571 1.00 36.13 306 VAL A C 1
ATOM 2324 O O . VAL A 1 306 ? 62.906 53.867 40.692 1.00 35.05 306 VAL A O 1
ATOM 2328 N N . GLU A 1 307 ? 64.412 53.620 42.342 1.00 34.39 307 GLU A N 1
ATOM 2329 C CA . GLU A 1 307 ? 64.425 52.167 42.221 1.00 37.69 307 GLU A CA 1
ATOM 2330 C C . GLU A 1 307 ? 63.074 51.566 42.593 1.00 38.14 307 GLU A C 1
ATOM 2331 O O . GLU A 1 307 ? 62.640 50.576 41.996 1.00 39.31 307 GLU A O 1
ATOM 2337 N N . LYS A 1 308 ? 62.392 52.147 43.581 1.00 37.24 308 LYS A N 1
ATOM 2338 C CA . LYS A 1 308 ? 61.060 51.659 43.926 1.00 35.75 308 LYS A CA 1
ATOM 2339 C C . LYS A 1 308 ? 60.083 51.895 42.781 1.00 36.98 308 LYS A C 1
ATOM 2340 O O . LYS A 1 308 ? 59.298 51.008 42.424 1.00 37.74 308 LYS A O 1
ATOM 2346 N N . LEU A 1 309 ? 60.111 53.095 42.198 1.00 34.92 309 LEU A N 1
ATOM 2347 C CA . LEU A 1 309 ? 59.290 53.360 41.022 1.00 37.13 309 LEU A CA 1
ATOM 2348 C C . LEU A 1 309 ? 59.616 52.378 39.900 1.00 37.70 309 LEU A C 1
ATOM 2349 O O . LEU A 1 309 ? 58.718 51.786 39.293 1.00 37.93 309 LEU A O 1
ATOM 2354 N N . SER A 1 310 ? 60.908 52.182 39.627 1.00 36.00 310 SER A N 1
ATOM 2355 C CA . SER A 1 310 ? 61.328 51.277 38.561 1.00 36.14 310 SER A CA 1
ATOM 2356 C C . SER A 1 310 ? 60.783 49.866 38.764 1.00 39.65 310 SER A C 1
ATOM 2357 O O . SER A 1 310 ? 60.343 49.218 37.804 1.00 38.35 310 SER A O 1
ATOM 2360 N N . ASP A 1 311 ? 60.805 49.369 40.001 1.00 35.70 311 ASP A N 1
ATOM 2361 C CA . ASP A 1 311 ? 60.314 48.026 40.275 1.00 37.20 311 ASP A CA 1
ATOM 2362 C C . ASP A 1 311 ? 58.804 47.904 40.105 1.00 38.92 311 ASP A C 1
ATOM 2363 O O . ASP A 1 311 ? 58.306 46.787 39.949 1.00 42.53 311 ASP A O 1
ATOM 2368 N N . SER A 1 312 ? 58.064 49.011 40.134 1.00 37.25 312 SER A N 1
ATOM 2369 C CA . SER A 1 312 ? 56.618 48.939 39.966 1.00 35.17 312 SER A CA 1
ATOM 2370 C C . SER A 1 312 ? 56.183 49.080 38.515 1.00 35.79 312 SER A C 1
ATOM 2371 O O . SER A 1 312 ? 54.992 48.939 38.227 1.00 37.56 312 SER A O 1
ATOM 2374 N N . LEU A 1 313 ? 57.108 49.350 37.602 1.00 34.11 313 LEU A N 1
ATOM 2375 C CA . LEU A 1 313 ? 56.737 49.624 36.224 1.00 38.62 313 LEU A CA 1
ATOM 2376 C C . LEU A 1 313 ? 56.276 48.352 35.538 1.00 38.64 313 LEU A C 1
ATOM 2377 O O . LEU A 1 313 ? 56.814 47.269 35.778 1.00 43.08 313 LEU A O 1
ATOM 2382 N N . CYS A 1 314 ? 55.278 48.489 34.672 1.00 39.91 314 CYS A N 1
ATOM 2383 C CA A CYS A 1 314 ? 54.776 47.314 33.988 0.50 40.33 314 CYS A CA 1
ATOM 2384 C CA B CYS A 1 314 ? 54.661 47.398 33.924 0.50 40.34 314 CYS A CA 1
ATOM 2385 C C . CYS A 1 314 ? 55.328 47.231 32.568 1.00 38.82 314 CYS A C 1
ATOM 2386 O O . CYS A 1 314 ? 55.798 48.207 31.977 1.00 41.83 314 CYS A O 1
ATOM 2391 N N . PHE A 1 315 ? 55.327 46.019 32.060 1.00 39.30 315 PHE A N 1
ATOM 2392 C CA . PHE A 1 315 ? 55.796 45.780 30.706 1.00 35.61 315 PHE A CA 1
ATOM 2393 C C . PHE A 1 315 ? 54.612 45.796 29.755 1.00 40.39 315 PHE A C 1
ATOM 2394 O O . PHE A 1 315 ? 53.466 45.613 30.180 1.00 38.14 315 PHE A O 1
ATOM 2402 N N . PRO A 1 316 ? 54.842 46.036 28.460 1.00 39.12 316 PRO A N 1
ATOM 2403 C CA . PRO A 1 316 ? 53.715 46.107 27.524 1.00 42.32 316 PRO A CA 1
ATOM 2404 C C . PRO A 1 316 ? 52.997 44.775 27.405 1.00 41.75 316 PRO A C 1
ATOM 2405 O O . PRO A 1 316 ? 53.575 43.709 27.619 1.00 38.06 316 PRO A O 1
ATOM 2409 N N . PHE A 1 317 ? 51.709 44.857 27.086 1.00 39.72 317 PHE A N 1
ATOM 2410 C CA . PHE A 1 317 ? 50.932 43.668 26.783 1.00 41.20 317 PHE A CA 1
ATOM 2411 C C . PHE A 1 317 ? 51.554 42.920 25.604 1.00 38.55 317 PHE A C 1
ATOM 2412 O O . PHE A 1 317 ? 52.154 43.531 24.716 1.00 43.14 317 PHE A O 1
ATOM 2420 N N . PRO A 1 318 ? 51.423 41.598 25.568 1.00 41.03 318 PRO A N 1
ATOM 2421 C CA . PRO A 1 318 ? 51.821 40.863 24.365 1.00 45.80 318 PRO A CA 1
ATOM 2422 C C . PRO A 1 318 ? 50.974 41.308 23.181 1.00 47.00 318 PRO A C 1
ATOM 2423 O O . PRO A 1 318 ? 49.819 41.716 23.336 1.00 40.59 318 PRO A O 1
ATOM 2427 N N . GLU A 1 319 ? 51.574 41.246 21.994 1.00 42.62 319 GLU A N 1
ATOM 2428 C CA . GLU A 1 319 ? 50.907 41.690 20.777 1.00 48.46 319 GLU A CA 1
ATOM 2429 C C . GLU A 1 319 ? 49.570 40.978 20.597 1.00 45.30 319 GLU A C 1
ATOM 2430 O O . GLU A 1 319 ? 49.496 39.748 20.642 1.00 45.59 319 GLU A O 1
ATOM 2436 N N . LYS A 1 320 ? 48.509 41.762 20.410 1.00 44.58 320 LYS A N 1
ATOM 2437 C CA . LYS A 1 320 ? 47.172 41.203 20.206 1.00 44.13 320 LYS A CA 1
ATOM 2438 C C . LYS A 1 320 ? 46.310 42.296 19.593 1.00 45.01 320 LYS A C 1
ATOM 2439 O O . LYS A 1 320 ? 45.940 43.247 20.286 1.00 47.47 320 LYS A O 1
ATOM 2445 N N . ALA A 1 321 ? 45.984 42.152 18.305 1.00 45.95 321 ALA A N 1
ATOM 2446 C CA . ALA A 1 321 ? 45.338 43.243 17.578 1.00 43.78 321 ALA A CA 1
ATOM 2447 C C . ALA A 1 321 ? 43.973 43.583 18.161 1.00 44.91 321 ALA A C 1
ATOM 2448 O O . ALA A 1 321 ? 43.600 44.760 18.232 1.00 46.27 321 ALA A O 1
ATOM 2450 N N . SER A 1 322 ? 43.210 42.571 18.587 1.00 44.91 322 SER A N 1
ATOM 2451 C CA . SER A 1 322 ? 41.875 42.838 19.114 1.00 46.63 322 SER A CA 1
ATOM 2452 C C . SER A 1 322 ? 41.930 43.647 20.403 1.00 43.63 322 SER A C 1
ATOM 2453 O O . SER A 1 322 ? 40.980 44.372 20.719 1.00 40.79 322 SER A O 1
ATOM 2456 N N . LEU A 1 323 ? 43.028 43.538 21.156 1.00 44.29 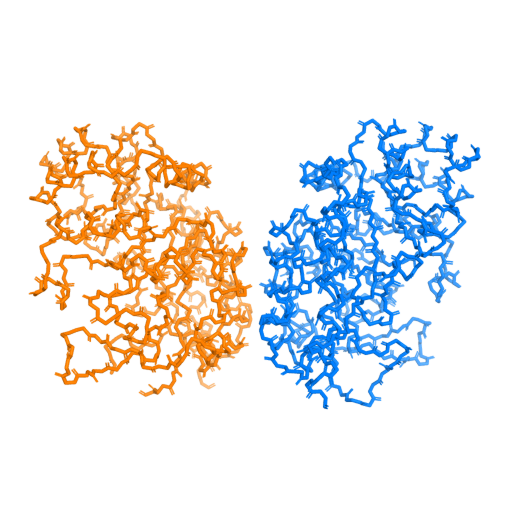323 LEU A N 1
ATOM 2457 C CA . LEU A 1 323 ? 43.186 44.352 22.358 1.00 41.88 323 LEU A CA 1
ATOM 2458 C C . LEU A 1 323 ? 43.271 45.830 22.002 1.00 39.69 323 LEU A C 1
ATOM 2459 O O . LEU A 1 323 ? 42.589 46.668 22.604 1.00 37.75 323 LEU A O 1
ATOM 2464 N N . TRP A 1 324 ? 44.093 46.170 21.005 1.00 41.37 324 TRP A N 1
ATOM 2465 C CA . TRP A 1 324 ? 44.190 47.565 20.597 1.00 37.60 324 TRP A CA 1
ATOM 2466 C C . TRP A 1 324 ? 42.878 48.060 20.002 1.00 38.43 324 TRP A C 1
ATOM 2467 O O . TRP A 1 324 ? 42.482 49.208 20.235 1.00 40.63 324 TRP A O 1
ATOM 2478 N N . ASP A 1 325 ? 42.189 47.211 19.232 1.00 43.00 325 ASP A N 1
ATOM 2479 C CA . ASP A 1 325 ? 40.879 47.589 18.707 1.00 40.22 325 ASP A CA 1
ATOM 2480 C C . ASP A 1 325 ? 39.922 47.963 19.830 1.00 36.54 325 ASP A C 1
ATOM 2481 O O . ASP A 1 325 ? 39.171 48.941 19.717 1.00 40.81 325 ASP A O 1
ATOM 2486 N N . SER A 1 326 ? 39.921 47.188 20.915 1.00 42.38 326 SER A N 1
ATOM 2487 C CA . SER A 1 326 ? 39.067 47.520 22.055 1.00 41.45 326 SER A CA 1
ATOM 2488 C C . SER A 1 326 ? 39.454 48.860 22.668 1.00 36.56 326 SER A C 1
ATOM 2489 O O . SER A 1 326 ? 38.583 49.624 23.103 1.00 39.34 326 SER A O 1
ATOM 2492 N N . CYS A 1 327 ? 40.754 49.160 22.720 1.00 35.86 327 CYS A N 1
ATOM 2493 C CA . CYS A 1 327 ? 41.190 50.480 23.169 1.00 37.68 327 CYS A CA 1
ATOM 2494 C C . CYS A 1 327 ? 40.562 51.575 22.322 1.00 38.63 327 CYS A C 1
ATOM 2495 O O . CYS A 1 327 ? 39.981 52.527 22.855 1.00 39.68 327 CYS A O 1
ATOM 2498 N N . LEU A 1 328 ? 40.652 51.448 20.993 1.00 37.08 328 LEU A N 1
ATOM 2499 C CA . LEU A 1 328 ? 40.050 52.448 20.116 1.00 35.10 328 LEU A CA 1
ATOM 2500 C C . LEU A 1 328 ? 38.542 52.509 20.308 1.00 33.43 328 LEU A C 1
ATOM 2501 O O . LEU A 1 328 ? 37.964 53.593 20.440 1.00 34.55 328 LEU A O 1
ATOM 2506 N N . ARG A 1 329 ? 37.890 51.346 20.344 1.00 35.58 329 ARG A N 1
ATOM 2507 C CA . ARG A 1 329 ? 36.440 51.305 20.495 1.00 36.28 329 ARG A CA 1
ATOM 2508 C C . ARG A 1 329 ? 35.998 51.985 21.786 1.00 37.63 329 ARG A C 1
ATOM 2509 O O . ARG A 1 329 ? 35.069 52.803 21.789 1.00 35.59 329 ARG A O 1
ATOM 2517 N N . ARG A 1 330 ? 36.662 51.664 22.895 1.00 36.59 330 ARG A N 1
ATOM 2518 C CA . ARG A 1 330 ? 36.279 52.252 24.171 1.00 35.82 330 ARG A CA 1
ATOM 2519 C C . ARG A 1 330 ? 36.632 53.733 24.233 1.00 31.68 330 ARG A C 1
ATOM 2520 O O . ARG A 1 330 ? 35.883 54.520 24.822 1.00 31.82 330 ARG A O 1
ATOM 2528 N N . ALA A 1 331 ? 37.752 54.134 23.629 1.00 32.81 331 ALA A N 1
ATOM 2529 C CA . ALA A 1 331 ? 38.095 55.554 23.588 1.00 34.39 331 ALA A CA 1
ATOM 2530 C C . ALA A 1 331 ? 37.056 56.343 22.800 1.00 36.05 331 ALA A C 1
ATOM 2531 O O . ALA A 1 331 ? 36.609 57.414 23.232 1.00 32.55 331 ALA A O 1
ATOM 2533 N N . GLU A 1 332 ? 36.656 55.822 21.638 1.00 34.53 332 GLU A N 1
ATOM 2534 C CA . GLU A 1 332 ? 35.641 56.493 20.829 1.00 41.40 332 GLU A CA 1
ATOM 2535 C C . GLU A 1 332 ? 34.332 56.643 21.593 1.00 36.66 332 GLU A C 1
ATOM 2536 O O . GLU A 1 332 ? 33.751 57.733 21.637 1.00 37.88 332 GLU A O 1
ATOM 2542 N N . ALA A 1 333 ? 33.853 55.555 22.211 1.00 32.05 333 ALA A N 1
ATOM 2543 C CA . ALA A 1 333 ? 32.600 55.621 22.956 1.00 40.09 333 ALA A CA 1
ATOM 2544 C C . ALA A 1 333 ? 32.694 56.585 24.132 1.00 41.45 333 ALA A C 1
ATOM 2545 O O . ALA A 1 333 ? 31.693 57.210 24.499 1.00 36.93 333 ALA A O 1
ATOM 2547 N N . LEU A 1 334 ? 33.884 56.727 24.725 1.00 37.52 334 LEU A N 1
ATOM 2548 C CA . LEU A 1 334 ? 34.065 57.689 25.806 1.00 31.89 334 LEU A CA 1
ATOM 2549 C C . LEU A 1 334 ? 33.919 59.117 25.297 1.00 39.74 334 LEU A C 1
ATOM 2550 O O . LEU A 1 334 ? 33.309 59.960 25.964 1.00 40.80 334 LEU A O 1
ATOM 2555 N N . CYS A 1 335 ? 34.468 59.409 24.117 1.00 34.81 335 CYS A N 1
ATOM 2556 C CA . CYS A 1 335 ? 34.252 60.722 23.521 1.00 41.39 335 CYS A CA 1
ATOM 2557 C C . CYS A 1 335 ? 32.774 60.940 23.205 1.00 44.13 335 CYS A C 1
ATOM 2558 O O . CYS A 1 335 ? 32.255 62.052 23.361 1.00 45.98 335 CYS A O 1
ATOM 2561 N N . ARG A 1 336 ? 32.073 59.879 22.789 1.00 43.32 336 ARG A N 1
ATOM 2562 C CA . ARG A 1 336 ? 30.664 60.007 22.417 1.00 47.18 336 ARG A CA 1
ATOM 2563 C C . ARG A 1 336 ? 29.770 60.135 23.643 1.00 52.84 336 ARG A C 1
ATOM 2564 O O . ARG A 1 336 ? 28.741 60.823 23.604 1.00 48.50 336 ARG A O 1
ATOM 2572 N N . LEU A 1 337 ? 30.133 59.459 24.734 1.00 50.31 337 LEU A N 1
ATOM 2573 C CA . LEU A 1 337 ? 29.423 59.642 25.994 1.00 52.12 337 LEU A CA 1
ATOM 2574 C C . LEU A 1 337 ? 29.396 61.115 26.376 1.00 53.07 337 LEU A C 1
ATOM 2575 O O . LEU A 1 337 ? 28.345 61.668 26.731 1.00 48.96 337 LEU A O 1
ATOM 2580 N N . GLU A 1 338 ? 30.553 61.771 26.272 1.00 46.45 338 GLU A N 1
ATOM 2581 C CA . GLU A 1 338 ? 30.674 63.174 26.647 1.00 48.38 338 GLU A CA 1
ATOM 2582 C C . GLU A 1 338 ? 29.906 64.069 25.682 1.00 54.40 338 GLU A C 1
ATOM 2583 O O . GLU A 1 338 ? 29.209 64.998 26.109 1.00 53.92 338 GLU A O 1
ATOM 2589 N N . GLU A 1 339 ? 30.032 63.809 24.378 1.00 52.83 339 GLU A N 1
ATOM 2590 C CA . GLU A 1 339 ? 29.335 64.622 23.387 1.00 60.35 339 GLU A CA 1
ATOM 2591 C C . GLU A 1 339 ? 27.824 64.507 23.542 1.00 59.01 339 GLU A C 1
ATOM 2592 O O . GLU A 1 339 ? 27.103 65.503 23.419 1.00 66.15 339 GLU A O 1
ATOM 2598 N N . ASP A 1 340 ? 27.326 63.300 23.822 1.00 57.38 340 ASP A N 1
ATOM 2599 C CA . ASP A 1 340 ? 25.890 63.124 24.006 1.00 62.21 340 ASP A CA 1
ATOM 2600 C C . ASP A 1 340 ? 25.389 63.777 25.287 1.00 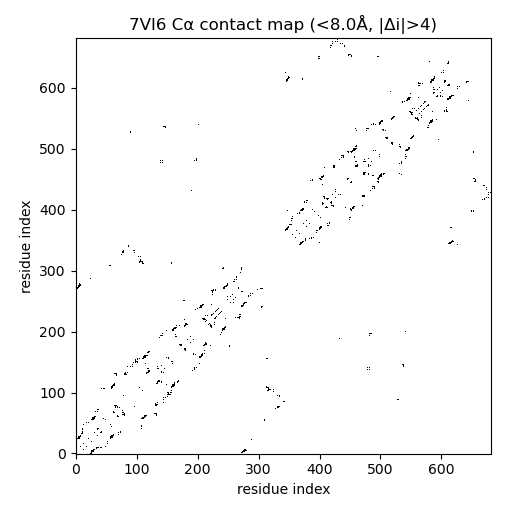67.00 340 ASP A C 1
ATOM 2601 O O . ASP A 1 340 ? 24.194 64.075 25.388 1.00 71.01 340 ASP A O 1
ATOM 2606 N N . GLY A 1 341 ? 26.272 64.010 26.263 1.00 67.33 341 GLY A N 1
ATOM 2607 C CA . GLY A 1 341 ? 25.872 64.668 27.494 1.00 64.83 341 GLY A CA 1
ATOM 2608 C C . GLY A 1 341 ? 25.819 66.179 27.417 1.00 70.76 341 GLY A C 1
ATOM 2609 O O . GLY A 1 341 ? 25.124 66.802 28.226 1.00 77.89 341 GLY A O 1
ATOM 2610 N N . ARG A 1 342 ? 26.537 66.781 26.472 1.00 71.28 342 ARG A N 1
ATOM 2611 C CA . ARG A 1 342 ? 26.474 68.226 26.263 1.00 74.84 342 ARG A CA 1
ATOM 2612 C C . ARG A 1 342 ? 25.099 68.630 25.733 1.00 79.71 342 ARG A C 1
ATOM 2613 O O . ARG A 1 342 ? 24.708 68.244 24.627 1.00 80.14 342 ARG A O 1
ATOM 2621 N N . MET B 1 1 ? 43.889 27.443 57.960 1.00 58.62 1 MET B N 1
ATOM 2622 C CA . MET B 1 1 ? 43.444 28.755 58.410 1.00 52.60 1 MET B CA 1
ATOM 2623 C C . MET B 1 1 ? 41.924 28.843 58.381 1.00 51.59 1 MET B C 1
ATOM 2624 O O . MET B 1 1 ? 41.301 28.570 57.356 1.00 53.06 1 MET B O 1
ATOM 2629 N N . LEU B 1 2 ? 41.327 29.205 59.504 1.00 46.44 2 LEU B N 1
ATOM 2630 C CA . LEU B 1 2 ? 39.892 29.454 59.520 1.00 48.54 2 LEU B CA 1
ATOM 2631 C C . LEU B 1 2 ? 39.617 30.851 58.973 1.00 45.47 2 LEU B C 1
ATOM 2632 O O . LEU B 1 2 ? 40.230 31.819 59.434 1.00 45.90 2 LEU B O 1
ATOM 2637 N N . PRO B 1 3 ? 38.728 30.996 57.988 1.00 46.61 3 PRO B N 1
ATOM 2638 C CA . PRO B 1 3 ? 38.500 32.324 57.370 1.00 43.91 3 PRO B CA 1
ATOM 2639 C C . PRO B 1 3 ? 37.528 33.184 58.170 1.00 38.16 3 PRO B C 1
ATOM 2640 O O . PRO B 1 3 ? 36.368 33.405 57.799 1.00 36.89 3 PRO B O 1
ATOM 2644 N N . ALA B 1 4 ? 38.005 33.698 59.302 1.00 38.88 4 ALA B N 1
ATOM 2645 C CA . ALA B 1 4 ? 37.190 34.542 60.167 1.00 36.87 4 ALA B CA 1
ATOM 2646 C C . ALA B 1 4 ? 38.098 35.323 61.102 1.00 38.54 4 ALA B C 1
ATOM 2647 O O . ALA B 1 4 ? 39.239 34.932 61.352 1.00 37.69 4 ALA B O 1
ATOM 2649 N N . LEU B 1 5 ? 37.577 36.447 61.601 1.00 38.27 5 LEU B N 1
ATOM 2650 C CA . LEU B 1 5 ? 38.124 37.120 62.773 1.00 38.80 5 LEU B CA 1
ATOM 2651 C C . LEU B 1 5 ? 37.263 36.746 63.969 1.00 38.46 5 LEU B C 1
ATOM 2652 O O . LEU B 1 5 ? 36.030 36.791 63.888 1.00 37.80 5 LEU B O 1
ATOM 2657 N N . ILE B 1 6 ? 37.900 36.384 65.072 1.00 34.82 6 ILE B N 1
ATOM 2658 C CA . ILE B 1 6 ? 37.152 36.010 66.265 1.00 39.59 6 ILE B CA 1
ATOM 2659 C C . ILE B 1 6 ? 37.543 36.943 67.398 1.00 39.26 6 ILE B C 1
ATOM 2660 O O . ILE B 1 6 ? 38.663 37.461 67.451 1.00 39.52 6 ILE B O 1
ATOM 2665 N N . GLY B 1 7 ? 36.595 37.165 68.300 1.00 39.04 7 GLY B N 1
ATOM 2666 C CA . GLY B 1 7 ? 36.854 37.962 69.474 1.00 45.08 7 GLY B CA 1
ATOM 2667 C C . GLY B 1 7 ? 37.480 37.151 70.590 1.00 43.93 7 GLY B C 1
ATOM 2668 O O . GLY B 1 7 ? 37.543 35.923 70.551 1.00 40.60 7 GLY B O 1
ATOM 2669 N N . ILE B 1 8 ? 37.956 37.871 71.601 1.00 40.97 8 ILE B N 1
ATOM 2670 C CA . ILE B 1 8 ? 38.640 37.281 72.743 1.00 45.86 8 ILE B CA 1
ATOM 2671 C C . ILE B 1 8 ? 37.958 37.777 74.009 1.00 40.40 8 ILE B C 1
ATOM 2672 O O . ILE B 1 8 ? 37.600 38.955 74.115 1.00 38.05 8 ILE B O 1
ATOM 2677 N N . SER B 1 9 ? 37.772 36.873 74.969 1.00 46.01 9 SER B N 1
ATOM 2678 C CA . SER B 1 9 ? 36.956 37.196 76.134 1.00 45.30 9 SER B CA 1
ATOM 2679 C C . SER B 1 9 ? 37.607 38.268 77.005 1.00 45.57 9 SER B C 1
ATOM 2680 O O . SER B 1 9 ? 36.947 39.235 77.400 1.00 44.55 9 SER B O 1
ATOM 2683 N N . GLY B 1 10 ? 38.894 38.120 77.319 1.00 43.65 10 GLY B N 1
ATOM 2684 C CA . GLY B 1 10 ? 39.480 38.967 78.345 1.00 46.92 10 GLY B CA 1
ATOM 2685 C C . GLY B 1 10 ? 40.918 39.409 78.154 1.00 44.66 10 GLY B C 1
ATOM 2686 O O . GLY B 1 10 ? 41.400 39.507 77.023 1.00 42.36 10 GLY B O 1
ATOM 2687 N N . HIS B 1 11 ? 41.617 39.677 79.267 1.00 41.94 11 HIS B N 1
ATOM 2688 C CA . HIS B 1 11 ? 42.951 40.271 79.215 1.00 42.00 11 HIS B CA 1
ATOM 2689 C C . HIS B 1 11 ? 44.018 39.300 78.728 1.00 43.03 11 HIS B C 1
ATOM 2690 O O . HIS B 1 11 ? 45.091 39.742 78.306 1.00 41.69 11 HIS B O 1
ATOM 2697 N N . GLU B 1 12 ? 43.758 37.998 78.795 1.00 40.73 12 GLU B N 1
ATOM 2698 C CA . GLU B 1 12 ? 44.659 36.982 78.273 1.00 39.96 12 GLU B CA 1
ATOM 2699 C C . GLU B 1 12 ? 43.829 35.918 77.578 1.00 41.11 12 GLU B C 1
ATOM 2700 O O . GLU B 1 12 ? 42.631 35.780 77.829 1.00 45.64 12 GLU B O 1
ATOM 2706 N N . VAL B 1 13 ? 44.488 35.153 76.710 1.00 50.27 13 VAL B N 1
ATOM 2707 C CA . VAL B 1 13 ? 43.818 34.067 76.003 1.00 46.76 13 VAL B CA 1
ATOM 2708 C C . VAL B 1 13 ? 43.453 32.975 77.000 1.00 51.30 13 VAL B C 1
ATOM 2709 O O . VAL B 1 13 ? 44.327 32.405 77.667 1.00 51.25 13 VAL B O 1
ATOM 2713 N N . GLY B 1 14 ? 42.159 32.677 77.100 1.00 51.68 14 GLY B N 1
ATOM 2714 C CA . GLY B 1 14 ? 41.672 31.622 77.965 1.00 51.72 14 GLY B CA 1
ATOM 2715 C C . GLY B 1 14 ? 42.012 30.240 77.437 1.00 52.75 14 GLY B C 1
ATOM 2716 O O . GLY B 1 14 ? 42.586 30.060 76.361 1.00 48.77 14 GLY B O 1
ATOM 2717 N N . ALA B 1 15 ? 41.631 29.234 78.229 1.00 48.21 15 ALA B N 1
ATOM 2718 C CA . ALA B 1 15 ? 41.982 27.855 77.899 1.00 53.85 15 ALA B CA 1
ATOM 2719 C C . ALA B 1 15 ? 41.203 27.357 76.686 1.00 50.77 15 ALA B C 1
ATOM 2720 O O . ALA B 1 15 ? 41.783 26.786 75.754 1.00 48.66 15 ALA B O 1
ATOM 2722 N N . GLU B 1 16 ? 39.882 27.552 76.687 1.00 52.84 16 GLU B N 1
ATOM 2723 C CA . GLU B 1 16 ? 39.077 27.155 75.536 1.00 54.81 16 GLU B CA 1
ATOM 2724 C C . GLU B 1 16 ? 39.519 27.892 74.277 1.00 52.51 16 GLU B C 1
ATOM 2725 O O . GLU B 1 16 ? 39.642 27.291 73.203 1.00 52.13 16 GLU B O 1
ATOM 2731 N N . GLU B 1 17 ? 39.772 29.197 74.397 1.00 51.98 17 GLU B N 1
ATOM 2732 C CA . GLU B 1 17 ? 40.209 29.985 73.251 1.00 49.89 17 GLU B CA 1
ATOM 2733 C C . GLU B 1 17 ? 41.529 29.465 72.697 1.00 53.36 17 GLU B C 1
ATOM 2734 O O . GLU B 1 17 ? 41.682 29.297 71.480 1.00 49.66 17 GLU B O 1
ATOM 2740 N N . GLU B 1 18 ? 42.499 29.200 73.575 1.00 49.81 18 GLU B N 1
ATOM 2741 C CA . GLU B 1 18 ? 43.804 28.757 73.096 1.00 46.92 18 GLU B CA 1
ATOM 2742 C C . GLU B 1 18 ? 43.706 27.431 72.350 1.00 45.62 18 GLU B C 1
ATOM 2743 O O . GLU B 1 18 ? 44.321 27.259 71.290 1.00 49.56 18 GLU B O 1
ATOM 2749 N N . ALA B 1 19 ? 42.941 26.480 72.890 1.00 50.15 19 ALA B N 1
ATOM 2750 C CA . ALA B 1 19 ? 42.762 25.200 72.213 1.00 49.59 19 ALA B CA 1
ATOM 2751 C C . ALA B 1 19 ? 42.145 25.397 70.833 1.00 49.83 19 ALA B C 1
ATOM 2752 O O . ALA B 1 19 ? 42.630 24.850 69.835 1.00 53.29 19 ALA B O 1
ATOM 2754 N N . ALA B 1 20 ? 41.076 26.193 70.758 1.00 48.11 20 ALA B N 1
ATOM 2755 C CA . ALA B 1 20 ? 40.434 26.442 69.473 1.00 51.14 20 ALA B CA 1
ATOM 2756 C C . ALA B 1 20 ? 41.379 27.152 68.511 1.00 46.58 20 ALA B C 1
ATOM 2757 O O . ALA B 1 20 ? 41.383 26.864 67.309 1.00 51.12 20 ALA B O 1
ATOM 2759 N N . ILE B 1 21 ? 42.200 28.071 69.021 1.00 46.75 21 ILE B N 1
ATOM 2760 C CA . ILE B 1 21 ? 43.112 28.799 68.144 1.00 47.86 21 ILE B CA 1
ATOM 2761 C C . ILE B 1 21 ? 44.159 27.857 67.560 1.00 49.18 21 ILE B C 1
ATOM 2762 O O . ILE B 1 21 ? 44.485 27.931 66.368 1.00 51.53 21 ILE B O 1
ATOM 2767 N N . ARG B 1 22 ? 44.683 26.943 68.380 1.00 52.37 22 ARG B N 1
ATOM 2768 C CA . ARG B 1 22 ? 45.670 25.984 67.893 1.00 49.54 22 ARG B CA 1
ATOM 2769 C C . ARG B 1 22 ? 45.069 25.068 66.834 1.00 48.60 22 ARG B C 1
ATOM 2770 O O . ARG B 1 22 ? 45.680 24.818 65.788 1.00 51.34 22 ARG B O 1
ATOM 2778 N N . ARG B 1 23 ? 43.863 24.561 67.090 1.00 49.16 23 ARG B N 1
ATOM 2779 C CA . ARG B 1 23 ? 43.263 23.590 66.183 1.00 49.35 23 ARG B CA 1
ATOM 2780 C C . ARG B 1 23 ? 42.801 24.240 64.881 1.00 55.61 23 ARG B C 1
ATOM 2781 O O . ARG B 1 23 ? 43.000 23.675 63.798 1.00 48.59 23 ARG B O 1
ATOM 2789 N N . LEU B 1 24 ? 42.205 25.432 64.958 1.00 52.29 24 LEU B N 1
ATOM 2790 C CA . LEU B 1 24 ? 41.534 26.011 63.798 1.00 49.25 24 LEU B CA 1
ATOM 2791 C C . LEU B 1 24 ? 42.331 27.100 63.086 1.00 51.85 24 LEU B C 1
ATOM 2792 O O . LEU B 1 24 ? 42.074 27.346 61.901 1.00 47.09 24 LEU B O 1
ATOM 2797 N N . GLN B 1 25 ? 43.282 27.760 63.768 1.00 48.34 25 GLN B N 1
ATOM 2798 C CA . GLN B 1 25 ? 44.144 28.771 63.154 1.00 47.78 25 GLN B CA 1
ATOM 2799 C C . GLN B 1 25 ? 43.349 29.896 62.496 1.00 48.80 25 GLN B C 1
ATOM 2800 O O . GLN B 1 25 ? 43.447 30.080 61.276 1.00 47.50 25 GLN B O 1
ATOM 2806 N N . PRO B 1 26 ? 42.577 30.679 63.249 1.00 47.32 26 PRO B N 1
ATOM 2807 C CA . PRO B 1 26 ? 41.764 31.724 62.614 1.00 46.06 26 PRO B CA 1
ATOM 2808 C C . PRO B 1 26 ? 42.637 32.801 61.992 1.00 47.09 26 PRO B C 1
ATOM 2809 O O . PRO B 1 26 ? 43.757 33.063 62.436 1.00 46.84 26 PRO B O 1
ATOM 2813 N N . ALA B 1 27 ? 42.114 33.406 60.922 1.00 43.98 27 ALA B N 1
ATOM 2814 C CA . ALA B 1 27 ? 42.879 34.425 60.210 1.00 42.64 27 ALA B CA 1
ATOM 2815 C C . ALA B 1 27 ? 43.281 35.571 61.131 1.00 41.35 27 ALA B C 1
ATOM 2816 O O . ALA B 1 27 ? 44.364 36.145 60.971 1.00 39.94 27 ALA B O 1
ATOM 2818 N N . GLY B 1 28 ? 42.448 35.905 62.108 1.00 41.64 28 GLY B N 1
ATOM 2819 C CA . GLY B 1 28 ? 42.810 36.962 63.025 1.00 39.36 28 GLY B CA 1
ATOM 2820 C C . GLY B 1 28 ? 41.805 37.175 64.133 1.00 35.88 28 GLY B C 1
ATOM 2821 O O . GLY B 1 28 ? 40.978 36.315 64.431 1.00 36.73 28 GLY B O 1
ATOM 2822 N N . PHE B 1 29 ? 41.908 38.344 64.755 1.00 36.71 29 PHE B N 1
ATOM 2823 C CA . PHE B 1 29 ? 41.200 38.624 65.992 1.00 38.76 29 PHE B CA 1
ATOM 2824 C C . PHE B 1 29 ? 40.792 40.084 65.982 1.00 33.19 29 PHE B C 1
ATOM 2825 O O . PHE B 1 29 ? 41.491 40.934 65.427 1.00 39.84 29 PHE B O 1
ATOM 2833 N N . ILE B 1 30 ? 39.645 40.367 66.582 1.00 31.35 30 ILE B N 1
ATOM 2834 C CA . ILE B 1 30 ? 39.211 41.735 66.812 1.00 33.92 30 ILE B CA 1
ATOM 2835 C C . ILE B 1 30 ? 39.166 41.948 68.320 1.00 36.56 30 ILE B C 1
ATOM 2836 O O . ILE B 1 30 ? 38.615 41.118 69.052 1.00 39.56 30 ILE B O 1
ATOM 2841 N N . LEU B 1 31 ? 39.790 43.023 68.784 1.00 36.55 31 LEU B N 1
ATOM 2842 C CA . LEU B 1 31 ? 39.861 43.331 70.203 1.00 39.27 31 LEU B CA 1
ATOM 2843 C C . LEU B 1 31 ? 38.895 44.459 70.542 1.00 40.00 31 LEU B C 1
ATOM 2844 O O . LEU B 1 31 ? 38.599 45.321 69.707 1.00 41.07 31 LEU B O 1
ATOM 2849 N N . PHE B 1 32 ? 38.386 44.428 71.772 1.00 39.05 32 PHE B N 1
ATOM 2850 C CA . PHE B 1 32 ? 37.475 45.441 72.290 1.00 36.27 32 PHE B CA 1
ATOM 2851 C C . PHE B 1 32 ? 38.039 45.970 73.602 1.00 35.35 32 PHE B C 1
ATOM 2852 O O . PHE B 1 32 ? 39.124 45.576 74.033 1.00 37.18 32 PHE B O 1
ATOM 2860 N N . SER B 1 33 ? 37.292 46.872 74.251 1.00 35.35 33 SER B N 1
ATOM 2861 C CA . SER B 1 33 ? 37.788 47.462 75.491 1.00 42.03 33 SER B CA 1
ATOM 2862 C C . SER B 1 33 ? 38.074 46.398 76.541 1.00 39.73 33 SER B C 1
ATOM 2863 O O . SER B 1 33 ? 39.014 46.542 77.327 1.00 41.63 33 SER B O 1
ATOM 2866 N N . ARG B 1 34 ? 37.306 45.306 76.539 1.00 42.28 34 ARG B N 1
ATOM 2867 C CA . ARG B 1 34 ? 37.480 44.231 77.509 1.00 42.97 34 ARG B CA 1
ATOM 2868 C C . ARG B 1 34 ? 38.840 43.552 77.415 1.00 42.29 34 ARG B C 1
ATOM 2869 O O . ARG B 1 34 ? 39.205 42.815 78.338 1.00 40.92 34 ARG B O 1
ATOM 2877 N N . ASN B 1 35 ? 39.585 43.761 76.325 1.00 39.15 35 ASN B N 1
ATOM 2878 C CA . ASN B 1 35 ? 40.902 43.170 76.123 1.00 38.91 35 ASN B CA 1
ATOM 2879 C C . ASN B 1 35 ? 42.033 44.138 76.427 1.00 37.32 35 ASN B C 1
ATOM 2880 O O . ASN B 1 35 ? 43.201 43.774 76.269 1.00 40.32 35 ASN B O 1
ATOM 2885 N N . ILE B 1 36 ? 41.719 45.364 76.829 1.00 38.86 36 ILE B N 1
ATOM 2886 C CA . ILE B 1 36 ? 42.688 46.449 76.872 1.00 41.71 36 ILE B CA 1
ATOM 2887 C C . ILE B 1 36 ? 42.645 47.066 78.265 1.00 41.49 36 ILE B C 1
ATOM 2888 O O . ILE B 1 36 ? 41.698 47.786 78.602 1.00 41.76 36 ILE B O 1
ATOM 2893 N N . ASP B 1 37 ? 43.660 46.778 79.078 1.00 39.44 37 ASP B N 1
ATOM 2894 C CA . ASP B 1 37 ? 43.711 47.278 80.449 1.00 44.60 37 ASP B CA 1
ATOM 2895 C C . ASP B 1 37 ? 44.979 48.062 80.747 1.00 40.51 37 ASP B C 1
ATOM 2896 O O . ASP B 1 37 ? 44.902 49.163 81.306 1.00 40.91 37 ASP B O 1
ATOM 2901 N N . SER B 1 38 ? 46.145 47.528 80.395 1.00 37.94 38 SER B N 1
ATOM 2902 C CA . SER B 1 38 ? 47.408 48.244 80.527 1.00 39.54 38 SER B CA 1
ATOM 2903 C C . SER B 1 38 ? 48.253 47.987 79.289 1.00 39.92 38 SER B C 1
ATOM 2904 O O . SER B 1 38 ? 48.076 46.983 78.595 1.00 37.51 38 SER B O 1
ATOM 2907 N N . VAL B 1 39 ? 49.186 48.907 79.024 1.00 39.11 39 VAL B N 1
ATOM 2908 C CA . VAL B 1 39 ? 50.088 48.749 77.886 1.00 40.90 39 VAL B CA 1
ATOM 2909 C C . VAL B 1 39 ? 50.773 47.394 77.936 1.00 46.17 39 VAL B C 1
ATOM 2910 O O . VAL B 1 39 ? 50.828 46.665 76.936 1.00 35.64 39 VAL B O 1
ATOM 2914 N N . GLU B 1 40 ? 51.292 47.034 79.113 1.00 42.02 40 GLU B N 1
ATOM 2915 C CA . GLU B 1 40 ? 52.030 45.784 79.264 1.00 43.38 40 GLU B CA 1
ATOM 2916 C C . GLU B 1 40 ? 51.132 44.586 78.999 1.00 40.13 40 GLU B C 1
ATOM 2917 O O . GLU B 1 40 ? 51.511 43.659 78.276 1.00 45.43 40 GLU B O 1
ATOM 2923 N N . GLN B 1 41 ? 49.938 44.584 79.594 1.00 39.44 41 GLN B N 1
ATOM 2924 C CA . GLN B 1 41 ? 49.006 43.482 79.389 1.00 39.30 41 GLN B CA 1
ATOM 2925 C C . GLN B 1 41 ? 48.625 43.341 77.918 1.00 40.95 41 GLN B C 1
ATOM 2926 O O . GLN B 1 41 ? 48.583 42.225 77.388 1.00 42.97 41 GLN B O 1
ATOM 2932 N N . VAL B 1 42 ? 48.347 44.457 77.241 1.00 36.82 42 VAL B N 1
ATOM 2933 C CA . VAL B 1 42 ? 47.920 44.386 75.842 1.00 41.82 42 VAL B CA 1
ATOM 2934 C C . VAL B 1 42 ? 49.036 43.819 74.976 1.00 40.11 42 VAL B C 1
ATOM 2935 O O . VAL B 1 42 ? 48.817 42.898 74.180 1.00 41.19 42 VAL B O 1
ATOM 2939 N N . ARG B 1 43 ? 50.255 44.348 75.134 1.00 38.92 43 ARG B N 1
ATOM 2940 C CA . ARG B 1 43 ? 51.388 43.839 74.366 1.00 45.87 43 ARG B CA 1
ATOM 2941 C C . ARG B 1 43 ? 51.597 42.353 74.624 1.00 43.45 43 ARG B C 1
ATOM 2942 O O . ARG B 1 43 ? 51.986 41.609 73.718 1.00 47.11 43 ARG B O 1
ATOM 2950 N N . GLY B 1 44 ? 51.332 41.901 75.850 1.00 42.07 44 GLY B N 1
ATOM 2951 C CA . GLY B 1 44 ? 51.377 40.475 76.120 1.00 46.78 44 GLY B CA 1
ATOM 2952 C C . GLY B 1 44 ? 50.278 39.717 75.396 1.00 45.98 44 GLY B C 1
ATOM 2953 O O . GLY B 1 44 ? 50.513 38.649 74.829 1.00 41.13 44 GLY B O 1
ATOM 2954 N N . LEU B 1 45 ? 49.057 40.259 75.412 1.00 42.05 45 LEU B N 1
ATOM 2955 C CA . LEU B 1 45 ? 47.960 39.607 74.704 1.00 45.69 45 LEU B CA 1
ATOM 2956 C C . LEU B 1 45 ? 48.277 39.456 73.218 1.00 42.09 45 LEU B C 1
ATOM 2957 O O . LEU B 1 45 ? 48.184 38.355 72.662 1.00 46.96 45 LEU B O 1
ATOM 2962 N N . THR B 1 46 ? 48.686 40.546 72.561 1.00 42.52 46 THR B N 1
ATOM 2963 C CA . THR B 1 46 ? 48.894 40.473 71.116 1.00 45.07 46 THR B CA 1
ATOM 2964 C C . THR B 1 46 ? 50.122 39.641 70.766 1.00 47.12 46 THR B C 1
ATOM 2965 O O . THR B 1 46 ? 50.121 38.939 69.748 1.00 44.44 46 THR B O 1
ATOM 2969 N N . GLU B 1 47 ? 51.166 39.685 71.600 1.00 44.70 47 GLU B N 1
ATOM 2970 C CA . GLU B 1 47 ? 52.284 38.766 71.410 1.00 48.53 47 GLU B CA 1
ATOM 2971 C C . GLU B 1 47 ? 51.816 37.318 71.506 1.00 45.91 47 GLU B C 1
ATOM 2972 O O . GLU B 1 47 ? 52.223 36.469 70.705 1.00 50.68 47 GLU B O 1
ATOM 2978 N N . SER B 1 48 ? 50.945 37.025 72.472 1.00 44.96 48 SER B N 1
ATOM 2979 C CA . SER B 1 48 ? 50.414 35.675 72.618 1.00 48.12 48 SER B CA 1
ATOM 2980 C C . SER B 1 48 ? 49.645 35.245 71.370 1.00 52.81 48 SER B C 1
ATOM 2981 O O . SER B 1 48 ? 49.864 34.150 70.834 1.00 49.87 48 SER B O 1
ATOM 2984 N N . LEU B 1 49 ? 48.743 36.105 70.884 1.00 48.93 49 LEU B N 1
ATOM 2985 C CA . LEU B 1 49 ? 47.969 35.774 69.691 1.00 49.13 49 LEU B CA 1
ATOM 2986 C C . LEU B 1 49 ? 48.875 35.467 68.506 1.00 46.57 49 LEU B C 1
ATOM 2987 O O . LEU B 1 49 ? 48.612 34.533 67.739 1.00 41.54 49 LEU B O 1
ATOM 2992 N N . ARG B 1 50 ? 49.963 36.225 68.353 1.00 47.10 50 ARG B N 1
ATOM 2993 C CA . ARG B 1 50 ? 50.847 36.022 67.206 1.00 47.11 50 ARG B CA 1
ATOM 2994 C C . ARG B 1 50 ? 51.591 34.696 67.297 1.00 49.01 50 ARG B C 1
ATOM 2995 O O . ARG B 1 50 ? 51.808 34.030 66.277 1.00 53.89 50 ARG B O 1
ATOM 3003 N N . LYS B 1 51 ? 51.988 34.291 68.506 1.00 51.75 51 LYS B N 1
ATOM 3004 C CA . LYS B 1 51 ? 52.753 33.056 68.645 1.00 49.06 51 LYS B CA 1
ATOM 3005 C C . LYS B 1 51 ? 51.870 31.826 68.498 1.00 46.47 51 LYS B C 1
ATOM 3006 O O . LYS B 1 51 ? 52.358 30.762 68.105 1.00 48.41 51 LYS B O 1
ATOM 3012 N N . LEU B 1 52 ? 50.577 31.945 68.805 1.00 49.16 52 LEU B N 1
ATOM 3013 C CA . LEU B 1 52 ? 49.647 30.841 68.597 1.00 47.47 52 LEU B CA 1
ATOM 3014 C C . LEU B 1 52 ? 49.307 30.617 67.128 1.00 51.32 52 LEU B C 1
ATOM 3015 O O . LEU B 1 52 ? 48.768 29.559 66.790 1.00 51.21 52 LEU B O 1
ATOM 3020 N N . CYS B 1 53 ? 49.608 31.567 66.252 1.00 51.00 53 CYS B N 1
ATOM 3021 C CA . CYS B 1 53 ? 49.292 31.451 64.838 1.00 47.49 53 CYS B CA 1
ATOM 3022 C C . CYS B 1 53 ? 50.553 31.204 64.022 1.00 50.01 53 CYS B C 1
ATOM 3023 O O . CYS B 1 53 ? 51.579 31.864 64.223 1.00 48.79 53 CYS B O 1
ATOM 3026 N N . LEU B 1 54 ? 50.467 30.248 63.092 1.00 51.01 54 LEU B N 1
ATOM 3027 C CA . LEU B 1 54 ? 51.573 30.016 62.168 1.00 52.99 54 LEU B CA 1
ATOM 3028 C C . LEU B 1 54 ? 51.715 31.170 61.182 1.00 52.71 54 LEU B C 1
ATOM 3029 O O . LEU B 1 54 ? 52.834 31.587 60.861 1.00 47.24 54 LEU B O 1
ATOM 3034 N N . HIS B 1 55 ? 50.591 31.693 60.693 1.00 48.72 55 HIS B N 1
ATOM 3035 C CA . HIS B 1 55 ? 50.560 32.896 59.877 1.00 49.45 55 HIS B CA 1
ATOM 3036 C C . HIS B 1 55 ? 50.651 34.133 60.769 1.00 49.82 55 HIS B C 1
ATOM 3037 O O . HIS B 1 55 ? 50.501 34.062 61.990 1.00 44.99 55 HIS B O 1
ATOM 3044 N N . HIS B 1 56 ? 50.903 35.281 60.145 1.00 43.48 56 HIS B N 1
ATOM 3045 C CA . HIS B 1 56 ? 50.819 36.556 60.845 1.00 41.75 56 HIS B CA 1
ATOM 3046 C C . HIS B 1 56 ? 49.349 36.966 60.934 1.00 43.79 56 HIS B C 1
ATOM 3047 O O . HIS B 1 56 ? 48.753 37.356 59.923 1.00 45.31 56 HIS B O 1
ATOM 3054 N N . PRO B 1 57 ? 48.728 36.891 62.106 1.00 39.93 57 PRO B N 1
ATOM 3055 C CA . PRO B 1 57 ? 47.285 37.134 62.185 1.00 41.41 57 PRO B CA 1
ATOM 3056 C C . PRO B 1 57 ? 46.936 38.612 62.103 1.00 41.05 57 PRO B C 1
ATOM 3057 O O . PRO B 1 57 ? 47.716 39.490 62.485 1.00 41.42 57 PRO B O 1
ATOM 3061 N N . VAL B 1 58 ? 45.732 38.878 61.594 1.00 42.87 58 VAL B N 1
ATOM 3062 C CA . VAL B 1 58 ? 45.142 40.200 61.753 1.00 37.32 58 VAL B CA 1
ATOM 3063 C C . VAL B 1 58 ? 44.813 40.417 63.225 1.00 35.29 58 VAL B C 1
ATOM 3064 O O . VAL B 1 58 ? 44.193 39.564 63.871 1.00 34.80 58 VAL B O 1
ATOM 3068 N N . ILE B 1 59 ? 45.224 41.558 63.764 1.00 32.72 59 ILE B N 1
ATOM 3069 C CA . ILE B 1 59 ? 44.849 41.965 65.116 1.00 37.18 59 ILE B CA 1
ATOM 3070 C C . ILE B 1 59 ? 44.240 43.354 64.977 1.00 32.03 59 ILE B C 1
ATOM 3071 O O . ILE B 1 59 ? 44.964 44.340 64.804 1.00 31.03 59 ILE B O 1
ATOM 3076 N N . ALA B 1 60 ? 42.910 43.433 65.026 1.00 36.49 60 ALA B N 1
ATOM 3077 C CA . ALA B 1 60 ? 42.183 44.633 64.642 1.00 37.61 60 ALA B CA 1
ATOM 3078 C C . ALA B 1 60 ? 41.422 45.220 65.825 1.00 33.42 60 ALA B C 1
ATOM 3079 O O . ALA B 1 60 ? 41.093 44.526 66.792 1.00 34.75 60 ALA B O 1
ATOM 3081 N N . VAL B 1 61 ? 41.140 46.524 65.726 1.00 34.29 61 VAL B N 1
ATOM 3082 C CA . VAL B 1 61 ? 40.337 47.249 66.706 1.00 35.61 61 VAL B CA 1
ATOM 3083 C C . VAL B 1 61 ? 39.537 48.323 65.982 1.00 36.60 61 VAL B C 1
ATOM 3084 O O . VAL B 1 61 ? 39.838 48.693 64.845 1.00 33.54 61 VAL B O 1
ATOM 3088 N N . ASP B 1 62 ? 38.522 48.851 66.673 1.00 31.17 62 ASP B N 1
ATOM 3089 C CA . ASP B 1 62 ? 37.756 50.015 66.216 1.00 35.62 62 ASP B CA 1
ATOM 3090 C C . ASP B 1 62 ? 38.295 51.256 66.930 1.00 37.03 62 ASP B C 1
ATOM 3091 O O . ASP B 1 62 ? 37.748 51.703 67.934 1.00 39.06 62 ASP B O 1
ATOM 3096 N N . GLN B 1 63 ? 39.362 51.844 66.389 1.00 32.64 63 GLN B N 1
ATOM 3097 C CA . GLN B 1 63 ? 39.983 53.024 66.997 1.00 31.22 63 GLN B CA 1
ATOM 3098 C C . GLN B 1 63 ? 39.719 54.229 66.099 1.00 33.24 63 GLN B C 1
ATOM 3099 O O . GLN B 1 63 ? 40.604 54.717 65.389 1.00 30.17 63 GLN B O 1
ATOM 3105 N N . GLU B 1 64 ? 38.488 54.733 66.166 1.00 32.45 64 GLU B N 1
ATOM 3106 C CA . GLU B 1 64 ? 38.044 55.820 65.303 1.00 30.22 64 GLU B CA 1
ATOM 3107 C C . GLU B 1 64 ? 38.350 57.201 65.863 1.00 29.74 64 GLU B C 1
ATOM 3108 O O . GLU B 1 64 ? 38.674 58.119 65.097 1.00 34.79 64 GLU B O 1
ATOM 3114 N N . GLY B 1 65 ? 38.265 57.361 67.175 1.00 32.14 65 GLY B N 1
ATOM 3115 C CA . GLY B 1 65 ? 38.254 58.644 67.840 1.00 31.23 65 GLY B CA 1
ATOM 3116 C C . GLY B 1 65 ? 36.912 58.899 68.515 1.00 37.43 65 GLY B C 1
ATOM 3117 O O . GLY B 1 65 ? 35.905 58.237 68.245 1.00 34.58 65 GLY B O 1
ATOM 3118 N N . GLY B 1 66 ? 36.913 59.867 69.427 1.00 32.35 66 GLY B N 1
ATOM 3119 C CA . GLY B 1 66 ? 35.677 60.251 70.082 1.00 31.46 66 GLY B CA 1
ATOM 3120 C C . GLY B 1 66 ? 35.134 59.130 70.943 1.00 36.07 66 GLY B C 1
ATOM 3121 O O . GLY B 1 66 ? 35.830 58.572 71.801 1.00 34.46 66 GLY B O 1
ATOM 3122 N N . ARG B 1 67 ? 33.866 58.788 70.715 1.00 36.60 67 ARG B N 1
ATOM 3123 C CA . ARG B 1 67 ? 33.194 57.751 71.486 1.00 34.84 67 ARG B CA 1
ATOM 3124 C C . ARG B 1 67 ? 33.543 56.347 71.023 1.00 35.77 67 ARG B C 1
ATOM 3125 O O . ARG B 1 67 ? 33.146 55.382 71.681 1.00 36.67 67 ARG B O 1
ATOM 3133 N N . VAL B 1 68 ? 34.261 56.201 69.908 1.00 33.34 68 VAL B N 1
ATOM 3134 C CA . VAL B 1 68 ? 34.643 54.873 69.445 1.00 33.30 68 VAL B CA 1
ATOM 3135 C C . VAL B 1 68 ? 36.156 54.742 69.514 1.00 32.11 68 VAL B C 1
ATOM 3136 O O . VAL B 1 68 ? 36.859 54.944 68.517 1.00 34.03 68 VAL B O 1
ATOM 3140 N N . VAL B 1 69 ? 36.661 54.439 70.707 1.00 33.20 69 VAL B N 1
ATOM 3141 C CA . VAL B 1 69 ? 38.042 54.031 70.918 1.00 41.07 69 VAL B CA 1
ATOM 3142 C C . VAL B 1 69 ? 37.990 52.840 71.858 1.00 41.55 69 VAL B C 1
ATOM 3143 O O . VAL B 1 69 ? 36.976 52.583 72.508 1.00 41.80 69 VAL B O 1
ATOM 3147 N N . ARG B 1 70 ? 39.093 52.097 71.914 1.00 36.42 70 ARG B N 1
ATOM 3148 C CA . ARG B 1 70 ? 39.198 50.963 72.823 1.00 37.51 70 ARG B CA 1
ATOM 3149 C C . ARG B 1 70 ? 40.325 51.146 73.832 1.00 40.45 70 ARG B C 1
ATOM 3150 O O . ARG B 1 70 ? 40.648 50.203 74.562 1.00 40.99 70 ARG B O 1
ATOM 3158 N N . THR B 1 71 ? 40.929 52.333 73.890 1.00 38.23 71 THR B N 1
ATOM 3159 C CA . THR B 1 71 ? 42.141 52.565 74.665 1.00 38.64 71 THR B CA 1
ATOM 3160 C C . THR B 1 71 ? 41.891 53.444 75.885 1.00 37.80 71 THR B C 1
ATOM 3161 O O . THR B 1 71 ? 42.843 53.998 76.449 1.00 38.78 71 THR B O 1
ATOM 3165 N N . ALA B 1 72 ? 40.630 53.584 76.305 1.00 37.87 72 ALA B N 1
ATOM 3166 C CA . ALA B 1 72 ? 40.321 54.482 77.416 1.00 39.26 72 ALA B CA 1
ATOM 3167 C C . ALA B 1 72 ? 40.969 54.011 78.710 1.00 39.32 72 ALA B C 1
ATOM 3168 O O . ALA B 1 72 ? 41.423 54.829 79.513 1.00 35.89 72 ALA B O 1
ATOM 3170 N N . SER B 1 73 ? 41.023 52.696 78.934 1.00 38.92 73 SER B N 1
ATOM 3171 C CA . SER B 1 73 ? 41.688 52.193 80.132 1.00 42.31 73 SER B CA 1
ATOM 3172 C C . SER B 1 73 ? 43.160 52.572 80.163 1.00 41.44 73 SER B C 1
ATOM 3173 O O . SER B 1 73 ? 43.766 52.575 81.241 1.00 37.81 73 SER B O 1
ATOM 3176 N N . LEU B 1 74 ? 43.747 52.895 79.014 1.00 36.60 74 LEU B N 1
ATOM 3177 C CA . LEU B 1 74 ? 45.135 53.320 78.958 1.00 36.32 74 LEU B CA 1
ATOM 3178 C C . LEU B 1 74 ? 45.300 54.819 79.160 1.00 34.48 74 LEU B C 1
ATOM 3179 O O . LEU B 1 74 ? 46.433 55.300 79.178 1.00 36.96 74 LEU B O 1
ATOM 3184 N N . GLY B 1 75 ? 44.210 55.572 79.281 1.00 36.64 75 GLY B N 1
ATOM 3185 C CA . GLY B 1 75 ? 44.308 57.017 79.295 1.00 35.09 75 GLY B CA 1
ATOM 3186 C C . GLY B 1 75 ? 44.462 57.665 77.937 1.00 38.73 75 GLY B C 1
ATOM 3187 O O . GLY B 1 75 ? 44.658 58.886 77.869 1.00 41.44 75 GLY B O 1
ATOM 3188 N N . LEU B 1 76 ? 44.372 56.899 76.850 1.00 33.35 76 LEU B N 1
ATOM 3189 C CA . LEU B 1 76 ? 44.538 57.434 75.501 1.00 39.43 76 LEU B CA 1
ATOM 3190 C C . LEU B 1 76 ? 43.163 57.698 74.902 1.00 36.20 76 LEU B C 1
ATOM 3191 O O . LEU B 1 76 ? 42.446 56.760 74.540 1.00 33.13 76 LEU B O 1
ATOM 3196 N N . ASN B 1 77 ? 42.808 58.975 74.790 1.00 32.89 77 ASN B N 1
ATOM 3197 C CA . ASN B 1 77 ? 41.583 59.412 74.142 1.00 36.75 77 ASN B CA 1
ATOM 3198 C C . ASN B 1 77 ? 41.933 60.251 72.924 1.00 40.46 77 ASN B C 1
ATOM 3199 O O . ASN B 1 77 ? 43.003 60.870 72.864 1.00 33.10 77 ASN B O 1
ATOM 3204 N N . LEU B 1 78 ? 41.022 60.266 71.955 1.00 33.37 78 LEU B N 1
ATOM 3205 C CA . LEU B 1 78 ? 41.224 60.955 70.691 1.00 34.80 78 LEU B CA 1
ATOM 3206 C C . LEU B 1 78 ? 39.951 61.694 70.317 1.00 35.38 78 LEU B C 1
ATOM 3207 O O . LEU B 1 78 ? 38.846 61.219 70.605 1.00 35.06 78 LEU B O 1
ATOM 3212 N N . PRO B 1 79 ? 40.071 62.857 69.687 1.00 34.97 79 PRO B N 1
ATOM 3213 C CA . PRO B 1 79 ? 38.870 63.583 69.271 1.00 39.87 79 PRO B CA 1
ATOM 3214 C C . PRO B 1 79 ? 38.100 62.793 68.225 1.00 33.31 79 PRO B C 1
ATOM 3215 O O . PRO B 1 79 ? 38.630 61.895 67.567 1.00 32.97 79 PRO B O 1
ATOM 3219 N N . SER B 1 80 ? 36.838 63.137 68.079 1.00 31.99 80 SER B N 1
ATOM 3220 C CA . SER B 1 80 ? 36.022 62.437 67.105 1.00 31.65 80 SER B CA 1
ATOM 3221 C C . SER B 1 80 ? 36.320 62.943 65.695 1.00 29.25 80 SER B C 1
ATOM 3222 O O . SER B 1 80 ? 36.713 64.099 65.512 1.00 30.42 80 SER B O 1
ATOM 3225 N N . PRO B 1 81 ? 36.151 62.093 64.680 1.00 32.76 81 PRO B N 1
ATOM 3226 C CA . PRO B 1 81 ? 36.253 62.590 63.302 1.00 27.52 81 PRO B CA 1
ATOM 3227 C C . PRO B 1 81 ? 35.369 63.798 63.027 1.00 33.05 81 PRO B C 1
ATOM 3228 O O . PRO B 1 81 ? 35.828 64.772 62.419 1.00 28.49 81 PRO B O 1
ATOM 3232 N N . ALA B 1 82 ? 34.109 63.770 63.473 1.00 35.22 82 ALA B N 1
ATOM 3233 C CA . ALA B 1 82 ? 33.207 64.882 63.193 1.00 33.14 82 ALA B CA 1
ATOM 3234 C C . ALA B 1 82 ? 33.699 66.176 63.833 1.00 35.34 82 ALA B C 1
ATOM 3235 O O . ALA B 1 82 ? 33.586 67.252 63.236 1.00 34.72 82 ALA B O 1
ATOM 3237 N N . SER B 1 83 ? 34.259 66.094 65.043 1.00 35.49 83 SER B N 1
ATOM 3238 C CA . SER B 1 83 ? 34.800 67.293 65.676 1.00 34.03 83 SER B CA 1
ATOM 3239 C C . SER B 1 83 ? 35.968 67.866 64.872 1.00 38.38 83 SER B C 1
ATOM 3240 O O . SER B 1 83 ? 36.114 69.088 64.751 1.00 31.75 83 SER B O 1
ATOM 3243 N N . LEU B 1 84 ? 36.813 67.001 64.310 1.00 34.02 84 LEU B N 1
ATOM 3244 C CA . LEU B 1 84 ? 37.905 67.496 63.480 1.00 35.38 84 LEU B CA 1
ATOM 3245 C C . LEU B 1 84 ? 37.378 68.102 62.182 1.00 34.58 84 LEU B C 1
ATOM 3246 O O . LEU B 1 84 ? 37.887 69.129 61.715 1.00 32.44 84 LEU B O 1
ATOM 3251 N N . ALA B 1 85 ? 36.347 67.492 61.592 1.00 33.30 85 ALA B N 1
ATOM 3252 C CA . ALA B 1 85 ? 35.764 68.049 60.375 1.00 36.68 85 ALA B CA 1
ATOM 3253 C C . ALA B 1 85 ? 35.132 69.415 60.637 1.00 39.35 85 ALA B C 1
ATOM 3254 O O . ALA B 1 85 ? 35.222 70.319 59.797 1.00 39.08 85 ALA B O 1
ATOM 3256 N N . ARG B 1 86 ? 34.498 69.588 61.801 1.00 38.01 86 ARG B N 1
ATOM 3257 C CA . ARG B 1 86 ? 33.941 70.892 62.154 1.00 39.30 86 ARG B CA 1
ATOM 3258 C C . ARG B 1 86 ? 35.042 71.923 62.335 1.00 41.71 86 ARG B C 1
ATOM 3259 O O . ARG B 1 86 ? 34.890 73.083 61.937 1.00 44.37 86 ARG B O 1
ATOM 3267 N N . LEU B 1 87 ? 36.153 71.516 62.950 1.00 39.90 87 LEU B N 1
ATOM 3268 C CA . LEU B 1 87 ? 37.278 72.418 63.156 1.00 44.79 87 LEU B CA 1
ATOM 3269 C C . LEU B 1 87 ? 37.928 72.808 61.834 1.00 45.10 87 LEU B C 1
ATOM 3270 O O . LEU B 1 87 ? 38.490 73.902 61.720 1.00 48.53 87 LEU B O 1
ATOM 3275 N N . GLY B 1 88 ? 37.846 71.944 60.826 1.00 44.39 88 GLY B N 1
ATOM 3276 C CA . GLY B 1 88 ? 38.502 72.216 59.563 1.00 48.50 88 GLY B CA 1
ATOM 3277 C C . GLY B 1 88 ? 40.006 72.091 59.609 1.00 49.98 88 GLY B C 1
ATOM 3278 O O . GLY B 1 88 ? 40.693 72.605 58.718 1.00 43.28 88 GLY B O 1
ATOM 3279 N N . SER B 1 89 ? 40.538 71.418 60.629 1.00 44.05 89 SER B N 1
ATOM 3280 C CA . SER B 1 89 ? 41.977 71.301 60.829 1.00 45.30 89 SER B CA 1
ATOM 3281 C C . SER B 1 89 ? 42.520 70.159 59.980 1.00 39.93 89 SER B C 1
ATOM 3282 O O . SER B 1 89 ? 42.311 68.983 60.302 1.00 41.94 89 SER B O 1
ATOM 3285 N N . VAL B 1 90 ? 43.235 70.497 58.904 1.00 44.18 90 VAL B N 1
ATOM 3286 C CA . VAL B 1 90 ? 43.891 69.466 58.103 1.00 39.75 90 VAL B CA 1
ATOM 3287 C C . VAL B 1 90 ? 44.980 68.771 58.920 1.00 35.89 90 VAL B C 1
ATOM 3288 O O . VAL B 1 90 ? 45.085 67.538 58.937 1.00 34.10 90 VAL B O 1
ATOM 3292 N N . GLY B 1 91 ? 45.807 69.556 59.612 1.00 36.81 91 GLY B N 1
ATOM 3293 C CA . GLY B 1 91 ? 46.858 68.971 60.428 1.00 34.08 91 GLY B CA 1
ATOM 3294 C C . GLY B 1 91 ? 46.334 68.069 61.528 1.00 32.73 91 GLY B C 1
ATOM 3295 O O . GLY B 1 91 ? 46.986 67.084 61.890 1.00 32.57 91 GLY B O 1
ATOM 3296 N N . GLY B 1 92 ? 45.154 68.382 62.071 1.00 34.68 92 GLY B N 1
ATOM 3297 C CA . GLY B 1 92 ? 44.577 67.530 63.102 1.00 33.50 92 GLY B CA 1
ATOM 3298 C C . GLY B 1 92 ? 44.168 66.171 62.567 1.00 32.09 92 GLY B C 1
ATOM 3299 O O . GLY B 1 92 ? 44.315 65.151 63.255 1.00 28.52 92 GLY B O 1
ATOM 3300 N N . ILE B 1 93 ? 43.646 66.141 61.336 1.00 30.94 93 ILE B N 1
ATOM 3301 C CA . ILE B 1 93 ? 43.292 64.884 60.678 1.00 33.33 93 ILE B CA 1
ATOM 3302 C C . ILE B 1 93 ? 44.537 64.048 60.410 1.00 29.73 93 ILE B C 1
ATOM 3303 O O . ILE B 1 93 ? 44.555 62.833 60.643 1.00 31.28 93 ILE B O 1
ATOM 3308 N N . VAL B 1 94 ? 45.582 64.680 59.868 1.00 31.56 94 VAL B N 1
ATOM 3309 C CA . VAL B 1 94 ? 46.873 64.008 59.718 1.00 32.39 94 VAL B CA 1
ATOM 3310 C C . VAL B 1 94 ? 47.333 63.444 61.058 1.00 32.29 94 VAL B C 1
ATOM 3311 O O . VAL B 1 94 ? 47.762 62.285 61.158 1.00 29.29 94 VAL B O 1
ATOM 3315 N N . GLU B 1 95 ? 47.240 64.257 62.116 1.00 30.49 95 GLU B N 1
ATOM 3316 C CA . GLU B 1 95 ? 47.753 63.815 63.411 1.00 32.76 95 GLU B CA 1
ATOM 3317 C C . GLU B 1 95 ? 46.904 62.702 64.013 1.00 32.66 95 GLU B C 1
ATOM 3318 O O . GLU B 1 95 ? 47.450 61.818 64.681 1.00 32.79 95 GLU B O 1
ATOM 3324 N N . LEU B 1 96 ? 45.583 62.710 63.784 1.00 31.82 96 LEU B N 1
ATOM 3325 C CA . LEU B 1 96 ? 44.757 61.595 64.243 1.00 31.29 96 LEU B CA 1
ATOM 3326 C C . LEU B 1 96 ? 45.226 60.285 63.626 1.00 28.64 96 LEU B C 1
ATOM 3327 O O . LEU B 1 96 ? 45.393 59.281 64.325 1.00 30.97 96 LEU B O 1
ATOM 3332 N N . GLY B 1 97 ? 45.424 60.273 62.306 1.00 28.87 97 GLY B N 1
ATOM 3333 C CA . GLY B 1 97 ? 45.938 59.078 61.665 1.00 31.90 97 GLY B CA 1
ATOM 3334 C C . GLY B 1 97 ? 47.333 58.718 62.141 1.00 30.56 97 GLY B C 1
ATOM 3335 O O . GLY B 1 97 ? 47.633 57.549 62.382 1.00 30.96 97 GLY B O 1
ATOM 3336 N N . ALA B 1 98 ? 48.198 59.720 62.296 1.00 33.18 98 ALA B N 1
ATOM 3337 C CA . ALA B 1 98 ? 49.578 59.446 62.689 1.00 34.21 98 ALA B CA 1
ATOM 3338 C C . ALA B 1 98 ? 49.655 58.877 64.103 1.00 32.83 98 ALA B C 1
ATOM 3339 O O . ALA B 1 98 ? 50.275 57.829 64.319 1.00 30.66 98 ALA B O 1
ATOM 3341 N N . VAL B 1 99 ? 49.012 59.534 65.080 1.00 32.81 99 VAL B N 1
ATOM 3342 C CA A VAL B 1 99 ? 49.075 59.062 66.462 0.50 32.32 99 VAL B CA 1
ATOM 3343 C CA B VAL B 1 99 ? 49.101 59.047 66.455 0.50 32.55 99 VAL B CA 1
ATOM 3344 C C . VAL B 1 99 ? 48.391 57.708 66.600 1.00 33.58 99 VAL B C 1
ATOM 3345 O O . VAL B 1 99 ? 48.847 56.834 67.344 1.00 28.93 99 VAL B O 1
ATOM 3352 N N . THR B 1 100 ? 47.278 57.510 65.887 1.00 31.47 100 THR B N 1
ATOM 3353 C CA . THR B 1 100 ? 46.591 56.229 65.997 1.00 30.42 100 THR B CA 1
ATOM 3354 C C . THR B 1 100 ? 47.479 55.095 65.501 1.00 29.86 100 THR B C 1
ATOM 3355 O O . THR B 1 100 ? 47.607 54.062 66.168 1.00 34.87 100 THR B O 1
ATOM 3359 N N . ALA B 1 101 ? 48.132 55.288 64.348 1.00 30.64 101 ALA B N 1
ATOM 3360 C CA . ALA B 1 101 ? 49.098 54.307 63.865 1.00 31.63 101 ALA B CA 1
ATOM 3361 C C . ALA B 1 101 ? 50.182 54.043 64.905 1.00 34.51 101 ALA B C 1
ATOM 3362 O O . ALA B 1 101 ? 50.487 52.887 65.220 1.00 32.89 101 ALA B O 1
ATOM 3364 N N . LEU B 1 102 ? 50.782 55.108 65.441 1.00 33.15 102 LEU B N 1
ATOM 3365 C CA . LEU B 1 102 ? 51.871 54.935 66.397 1.00 32.58 102 LEU B CA 1
ATOM 3366 C C . LEU B 1 102 ? 51.395 54.173 67.622 1.00 38.21 102 LEU B C 1
ATOM 3367 O O . LEU B 1 102 ? 52.024 53.193 68.042 1.00 39.68 102 LEU B O 1
ATOM 3372 N N . ALA B 1 103 ? 50.256 54.589 68.184 1.00 35.06 103 ALA B N 1
ATOM 3373 C CA . ALA B 1 103 ? 49.732 53.943 69.381 1.00 36.18 103 ALA B CA 1
ATOM 3374 C C . ALA B 1 103 ? 49.386 52.485 69.116 1.00 37.23 103 ALA B C 1
ATOM 3375 O O . ALA B 1 103 ? 49.743 51.599 69.903 1.00 32.99 103 ALA B O 1
ATOM 3377 N N . LEU B 1 104 ? 48.683 52.212 68.012 1.00 30.97 104 LEU B N 1
ATOM 3378 C CA . LEU B 1 104 ? 48.263 50.840 67.751 1.00 30.50 104 LEU B CA 1
ATOM 3379 C C . LEU B 1 104 ? 49.463 49.944 67.513 1.00 33.60 104 LEU B C 1
ATOM 3380 O O . LEU B 1 104 ? 49.513 48.809 68.003 1.00 33.00 104 LEU B O 1
ATOM 3385 N N . ARG B 1 105 ? 50.439 50.434 66.753 1.00 33.61 105 ARG B N 1
ATOM 3386 C CA . ARG B 1 105 ? 51.616 49.623 66.499 1.00 37.68 105 ARG B CA 1
ATOM 3387 C C . ARG B 1 105 ? 52.392 49.356 67.784 1.00 39.59 105 ARG B C 1
ATOM 3388 O O . ARG B 1 105 ? 52.949 48.266 67.951 1.00 40.57 105 ARG B O 1
ATOM 3396 N N . TYR B 1 106 ? 52.417 50.313 68.715 1.00 39.77 106 TYR B N 1
ATOM 3397 C CA . TYR B 1 106 ? 53.081 50.035 69.986 1.00 34.67 106 TYR B CA 1
ATOM 3398 C C . TYR B 1 106 ? 52.362 48.949 70.774 1.00 37.34 106 TYR B C 1
ATOM 3399 O O . TYR B 1 106 ? 52.999 48.210 71.536 1.00 38.22 106 TYR B O 1
ATOM 3408 N N . LEU B 1 107 ? 51.041 48.844 70.629 1.00 35.09 107 LEU B N 1
ATOM 3409 C CA . LEU B 1 107 ? 50.306 47.818 71.354 1.00 34.10 107 LEU B CA 1
ATOM 3410 C C . LEU B 1 107 ? 50.364 46.459 70.677 1.00 34.08 107 LEU B C 1
ATOM 3411 O O . LEU B 1 107 ? 49.923 45.470 71.270 1.00 40.49 107 LEU B O 1
ATOM 3416 N N . GLY B 1 108 ? 50.895 46.381 69.462 1.00 36.59 108 GLY B N 1
ATOM 3417 C CA . GLY B 1 108 ? 50.867 45.151 68.702 1.00 41.86 108 GLY B CA 1
ATOM 3418 C C . GLY B 1 108 ? 49.627 44.946 67.862 1.00 39.16 108 GLY B C 1
ATOM 3419 O O . GLY B 1 108 ? 49.384 43.820 67.412 1.00 37.21 108 GLY B O 1
ATOM 3420 N N . VAL B 1 109 ? 48.824 45.987 67.659 1.00 38.36 109 VAL B N 1
ATOM 3421 C CA . VAL B 1 109 ? 47.669 45.948 66.766 1.00 33.19 109 VAL B CA 1
ATOM 3422 C C . VAL B 1 109 ? 48.144 46.307 65.364 1.00 34.31 109 VAL B C 1
ATOM 3423 O O . VAL B 1 109 ? 48.990 47.191 65.198 1.00 34.74 109 VAL B O 1
ATOM 3427 N N . ASN B 1 110 ? 47.615 45.623 64.344 1.00 35.33 110 ASN B N 1
ATOM 3428 C CA . ASN B 1 110 ? 48.104 45.826 62.985 1.00 33.74 110 ASN B CA 1
ATOM 3429 C C . ASN B 1 110 ? 47.030 46.231 61.983 1.00 34.03 110 ASN B C 1
ATOM 3430 O O . ASN B 1 110 ? 47.366 46.474 60.820 1.00 34.13 110 ASN B O 1
ATOM 3435 N N . LEU B 1 111 ? 45.762 46.345 62.390 1.00 33.82 111 LEU B N 1
ATOM 3436 C CA . LEU B 1 111 ? 44.717 46.822 61.491 1.00 34.89 111 LEU B CA 1
ATOM 3437 C C . LEU B 1 111 ? 43.725 47.662 62.283 1.00 33.08 111 LEU B C 1
ATOM 3438 O O . LEU B 1 111 ? 43.348 47.297 63.398 1.00 34.05 111 LEU B O 1
ATOM 3443 N N . ASN B 1 112 ? 43.321 48.791 61.714 1.00 29.28 112 ASN B N 1
ATOM 3444 C CA . ASN B 1 112 ? 42.318 49.655 62.319 1.00 30.55 112 ASN B CA 1
ATOM 3445 C C . ASN B 1 112 ? 41.063 49.654 61.455 1.00 32.17 112 ASN B C 1
ATOM 3446 O O . ASN B 1 112 ? 41.150 49.835 60.234 1.00 29.65 112 ASN B O 1
ATOM 3451 N N . PHE B 1 113 ? 39.903 49.434 62.085 1.00 30.75 113 PHE B N 1
ATOM 3452 C CA . PHE B 1 113 ? 38.619 49.468 61.378 1.00 35.51 113 PHE B CA 1
ATOM 3453 C C . PHE B 1 113 ? 38.188 50.925 61.195 1.00 36.60 113 PHE B C 1
ATOM 3454 O O . PHE B 1 113 ? 37.235 51.417 61.804 1.00 35.94 113 PHE B O 1
ATOM 3462 N N . ALA B 1 114 ? 38.918 51.612 60.324 1.00 29.32 114 ALA B N 1
ATOM 3463 C CA . ALA B 1 114 ? 38.710 53.021 60.021 1.00 30.66 114 ALA B CA 1
ATOM 3464 C C . ALA B 1 114 ? 39.458 53.340 58.725 1.00 30.20 114 ALA B C 1
ATOM 3465 O O . ALA B 1 114 ? 40.423 52.651 58.386 1.00 32.57 114 ALA B O 1
ATOM 3467 N N . PRO B 1 115 ? 39.043 54.390 57.994 1.00 28.82 115 PRO B N 1
ATOM 3468 C CA . PRO B 1 115 ? 38.016 55.392 58.280 1.00 25.21 115 PRO B CA 1
ATOM 3469 C C . PRO B 1 115 ? 36.591 54.939 58.026 1.00 34.80 115 PRO B C 1
ATOM 3470 O O . PRO B 1 115 ? 36.336 54.127 57.124 1.00 29.81 115 PRO B O 1
ATOM 3474 N N . VAL B 1 116 ? 35.670 55.473 58.827 1.00 29.15 116 VAL B N 1
ATOM 3475 C CA . VAL B 1 116 ? 34.256 55.442 58.480 1.00 28.22 116 VAL B CA 1
ATOM 3476 C C . VAL B 1 116 ? 34.060 56.305 57.243 1.00 28.92 116 VAL B C 1
ATOM 3477 O O . VAL B 1 116 ? 34.429 57.487 57.228 1.00 28.57 116 VAL B O 1
ATOM 3481 N N . LEU B 1 117 ? 33.495 55.716 56.193 1.00 27.59 117 LEU B N 1
ATOM 3482 C CA . LEU B 1 117 ? 33.202 56.444 54.966 1.00 30.92 117 LEU B CA 1
ATOM 3483 C C . LEU B 1 117 ? 31.709 56.684 54.791 1.00 32.84 117 LEU B C 1
ATOM 3484 O O . LEU B 1 117 ? 31.282 57.168 53.731 1.00 29.99 117 LEU B O 1
ATOM 3489 N N . ASP B 1 118 ? 30.911 56.345 55.802 1.00 27.05 118 ASP B N 1
ATOM 3490 C CA . ASP B 1 118 ? 29.492 56.663 55.784 1.00 32.86 118 ASP B CA 1
ATOM 3491 C C . ASP B 1 118 ? 29.305 58.172 55.756 1.00 34.38 118 ASP B C 1
ATOM 3492 O O . ASP B 1 118 ? 30.052 58.914 56.396 1.00 30.90 118 ASP B O 1
ATOM 3497 N N . ILE B 1 119 ? 28.318 58.630 54.992 1.00 31.33 119 ILE B N 1
ATOM 3498 C CA . ILE B 1 119 ? 28.016 60.051 54.859 1.00 32.90 119 ILE B CA 1
ATOM 3499 C C . ILE B 1 119 ? 26.906 60.406 55.835 1.00 38.47 119 ILE B C 1
ATOM 3500 O O . ILE B 1 119 ? 25.885 59.710 55.901 1.00 36.55 119 ILE B O 1
ATOM 3505 N N . CYS B 1 120 ? 27.083 61.500 56.569 1.00 35.64 120 CYS B N 1
ATOM 3506 C CA . CYS B 1 120 ? 26.053 61.970 57.496 1.00 37.37 120 CYS B CA 1
ATOM 3507 C C . CYS B 1 120 ? 25.003 62.750 56.712 1.00 45.42 120 CYS B C 1
ATOM 3508 O O . CYS B 1 120 ? 25.092 63.967 56.544 1.00 43.85 120 CYS B O 1
ATOM 3511 N N . HIS B 1 121 ? 23.992 62.039 56.212 1.00 45.91 121 HIS B N 1
ATOM 3512 C CA . HIS B 1 121 ? 22.933 62.710 55.469 1.00 49.80 121 HIS B CA 1
ATOM 3513 C C . HIS B 1 121 ? 21.954 63.420 56.392 1.00 52.44 121 HIS B C 1
ATOM 3514 O O . HIS B 1 121 ? 21.435 64.482 56.035 1.00 54.94 121 HIS B O 1
ATOM 3521 N N . ASP B 1 122 ? 21.707 62.872 57.575 1.00 51.25 122 ASP B N 1
ATOM 3522 C CA . ASP B 1 122 ? 20.723 63.452 58.480 1.00 59.82 122 ASP B CA 1
ATOM 3523 C C . ASP B 1 122 ? 21.220 63.481 59.921 1.00 65.22 122 ASP B C 1
ATOM 3524 O O . ASP B 1 122 ? 21.311 62.430 60.569 1.00 65.46 122 ASP B O 1
ATOM 3529 N N . PRO B 1 123 ? 21.531 64.670 60.464 1.00 68.36 123 PRO B N 1
ATOM 3530 C CA . PRO B 1 123 ? 21.880 64.854 61.877 1.00 71.71 123 PRO B CA 1
ATOM 3531 C C . PRO B 1 123 ? 20.719 64.531 62.818 1.00 69.88 123 PRO B C 1
ATOM 3532 O O . PRO B 1 123 ? 20.379 63.360 63.002 1.00 73.05 123 PRO B O 1
ATOM 3536 N N . ASN B 1 127 ? 20.534 59.140 67.312 1.00 76.94 127 ASN B N 1
ATOM 3537 C CA . ASN B 1 127 ? 21.788 58.504 66.926 1.00 74.43 127 ASN B CA 1
ATOM 3538 C C . ASN B 1 127 ? 22.513 57.934 68.149 1.00 77.72 127 ASN B C 1
ATOM 3539 O O . ASN B 1 127 ? 22.635 58.603 69.181 1.00 76.47 127 ASN B O 1
ATOM 3544 N N . ALA B 1 128 ? 23.001 56.698 68.016 1.00 75.43 128 ALA B N 1
ATOM 3545 C CA . ALA B 1 128 ? 23.631 55.980 69.121 1.00 73.15 128 ALA B CA 1
ATOM 3546 C C . ALA B 1 128 ? 24.990 56.575 69.484 1.00 72.40 128 ALA B C 1
ATOM 3547 O O . ALA B 1 128 ? 25.143 57.188 70.547 1.00 69.86 128 ALA B O 1
ATOM 3549 N N . LEU B 1 129 ? 25.982 56.383 68.613 1.00 65.42 129 LEU B N 1
ATOM 3550 C CA . LEU B 1 129 ? 27.319 56.943 68.790 1.00 60.86 129 LEU B CA 1
ATOM 3551 C C . LEU B 1 129 ? 27.486 58.124 67.843 1.00 56.35 129 LEU B C 1
ATOM 3552 O O . LEU B 1 129 ? 27.775 57.925 66.652 1.00 55.34 129 LEU B O 1
ATOM 3557 N N . PRO B 1 130 ? 27.300 59.358 68.299 1.00 50.63 130 PRO B N 1
ATOM 3558 C CA . PRO B 1 130 ? 27.506 60.501 67.409 1.00 45.72 130 PRO B CA 1
ATOM 3559 C C . PRO B 1 130 ? 28.985 60.746 67.157 1.00 45.40 130 PRO B C 1
ATOM 3560 O O . PRO B 1 130 ? 29.857 60.308 67.914 1.00 43.35 130 PRO B O 1
ATOM 3564 N N . GLY B 1 131 ? 29.254 61.431 66.047 1.00 43.17 131 GLY B N 1
ATOM 3565 C CA . GLY B 1 131 ? 30.570 61.944 65.746 1.00 41.25 131 GLY B CA 1
ATOM 3566 C C . GLY B 1 131 ? 31.444 61.070 64.877 1.00 36.63 131 GLY B C 1
ATOM 3567 O O . GLY B 1 131 ? 32.613 61.410 64.679 1.00 36.10 131 GLY B O 1
ATOM 3568 N N . ARG B 1 132 ? 30.918 59.973 64.332 1.00 38.75 132 ARG B N 1
ATOM 3569 C CA . ARG B 1 132 ? 31.765 59.021 63.625 1.00 34.76 132 ARG B CA 1
ATOM 3570 C C . ARG B 1 132 ? 32.029 59.403 62.176 1.00 34.75 132 ARG B C 1
ATOM 3571 O O . ARG B 1 132 ? 32.997 58.906 61.596 1.00 34.51 132 ARG B O 1
ATOM 3579 N N . CYS B 1 133 ? 31.196 60.250 61.577 1.00 31.02 133 CYS B N 1
ATOM 3580 C CA . CYS B 1 133 ? 31.294 60.563 60.154 1.00 32.36 133 CYS B CA 1
ATOM 3581 C C . CYS B 1 133 ? 32.224 61.742 59.910 1.00 32.34 133 CYS B C 1
ATOM 3582 O O . CYS B 1 133 ? 32.279 62.681 60.709 1.00 35.92 133 CYS B O 1
ATOM 3585 N N . TRP B 1 134 ? 32.945 61.690 58.786 1.00 29.65 134 TRP B N 1
ATOM 3586 C CA . TRP B 1 134 ? 33.867 62.748 58.398 1.00 31.68 134 TRP B CA 1
ATOM 3587 C C . TRP B 1 134 ? 33.196 63.907 57.671 1.00 30.64 134 TRP B C 1
ATOM 3588 O O . TRP B 1 134 ? 33.816 64.967 57.548 1.00 33.77 134 TRP B O 1
ATOM 3599 N N . GLY B 1 135 ? 31.972 63.745 57.173 1.00 30.29 135 GLY B N 1
ATOM 3600 C CA . GLY B 1 135 ? 31.347 64.825 56.427 1.00 30.46 135 GLY B CA 1
ATOM 3601 C C . GLY B 1 135 ? 29.897 64.515 56.125 1.00 30.03 135 GLY B C 1
ATOM 3602 O O . GLY B 1 135 ? 29.391 63.433 56.436 1.00 31.15 135 GLY B O 1
ATOM 3603 N N . ASP B 1 136 ? 29.225 65.499 55.525 1.00 34.59 136 ASP B N 1
ATOM 3604 C CA . ASP B 1 136 ? 27.818 65.371 55.160 1.00 39.63 136 ASP B CA 1
ATOM 3605 C C . ASP B 1 136 ? 27.629 65.259 53.652 1.00 39.16 136 ASP B C 1
ATOM 3606 O O . ASP B 1 136 ? 26.523 65.475 53.146 1.00 41.42 136 ASP B O 1
ATOM 3611 N N . ASN B 1 137 ? 28.696 64.933 52.932 1.00 29.62 137 ASN B N 1
ATOM 3612 C CA . ASN B 1 137 ? 28.666 64.751 51.491 1.00 35.19 137 ASN B CA 1
ATOM 3613 C C . ASN B 1 137 ? 29.879 63.918 51.102 1.00 36.04 137 ASN B C 1
ATOM 3614 O O . ASN B 1 137 ? 30.864 63.843 51.841 1.00 35.33 137 ASN B O 1
ATOM 3619 N N . ALA B 1 138 ? 29.789 63.286 49.931 1.00 32.79 138 ALA B N 1
ATOM 3620 C CA . ALA B 1 138 ? 30.815 62.326 49.536 1.00 35.52 138 ALA B CA 1
ATOM 3621 C C . ALA B 1 138 ? 32.167 63.000 49.355 1.00 32.50 138 ALA B C 1
ATOM 3622 O O . ALA B 1 138 ? 33.207 62.422 49.690 1.00 33.42 138 ALA B O 1
ATOM 3624 N N . GLN B 1 139 ? 32.176 64.228 48.841 1.00 33.32 139 GLN B N 1
ATOM 3625 C CA . GLN B 1 139 ? 33.444 64.871 48.521 1.00 33.05 139 GLN B CA 1
ATOM 3626 C C . GLN B 1 139 ? 34.217 65.237 49.785 1.00 34.76 139 GLN B C 1
ATOM 3627 O O . GLN B 1 139 ? 35.445 65.106 49.818 1.00 29.95 139 GLN B O 1
ATOM 3633 N N . ASP B 1 140 ? 33.518 65.674 50.841 1.00 32.74 140 ASP B N 1
ATOM 3634 C CA . ASP B 1 140 ? 34.189 65.959 52.109 1.00 36.44 140 ASP B CA 1
ATOM 3635 C C . ASP B 1 140 ? 34.624 64.673 52.804 1.00 32.82 140 ASP B C 1
ATOM 3636 O O . ASP B 1 140 ? 35.704 64.620 53.410 1.00 33.44 140 ASP B O 1
ATOM 3641 N N . VAL B 1 141 ? 33.808 63.618 52.718 1.00 30.87 141 VAL B N 1
ATOM 3642 C CA . VAL B 1 141 ? 34.208 62.335 53.291 1.00 31.89 141 VAL B CA 1
ATOM 3643 C C . VAL B 1 141 ? 35.471 61.816 52.605 1.00 31.88 141 VAL B C 1
ATOM 3644 O O . VAL B 1 141 ? 36.397 61.333 53.268 1.00 29.94 141 VAL B O 1
ATOM 3648 N N . ILE B 1 142 ? 35.542 61.935 51.274 1.00 29.70 142 ILE B N 1
ATOM 3649 C CA . ILE B 1 142 ? 36.716 61.452 50.542 1.00 28.98 142 ILE B CA 1
ATOM 3650 C C . ILE B 1 142 ? 37.948 62.270 50.903 1.00 29.93 142 ILE B C 1
ATOM 3651 O O . ILE B 1 142 ? 39.040 61.721 51.102 1.00 32.31 142 ILE B O 1
ATOM 3656 N N . SER B 1 143 ? 37.801 63.591 50.994 1.00 30.79 143 SER B N 1
ATOM 3657 C CA . SER B 1 143 ? 38.950 64.442 51.283 1.00 32.59 143 SER B CA 1
ATOM 3658 C C . SER B 1 143 ? 39.497 64.191 52.688 1.00 35.43 143 SER B C 1
ATOM 3659 O O . SER B 1 143 ? 40.698 63.961 52.867 1.00 32.29 143 SER B O 1
ATOM 3662 N N . ARG B 1 144 ? 38.630 64.215 53.698 1.00 32.82 144 ARG B N 1
ATOM 3663 C CA . ARG B 1 144 ? 39.092 64.041 55.076 1.00 29.20 144 ARG B CA 1
ATOM 3664 C C . ARG B 1 144 ? 39.462 62.589 55.357 1.00 30.30 144 ARG B C 1
ATOM 3665 O O . ARG B 1 144 ? 40.547 62.304 55.883 1.00 30.83 144 ARG B O 1
ATOM 3673 N N . GLY B 1 145 ? 38.581 61.654 54.996 1.00 29.34 145 GLY B N 1
ATOM 3674 C CA . GLY B 1 145 ? 38.890 60.244 55.169 1.00 31.55 145 GLY B CA 1
ATOM 3675 C C . GLY B 1 145 ? 40.104 59.796 54.379 1.00 31.25 145 GLY B C 1
ATOM 3676 O O . GLY B 1 145 ? 40.803 58.863 54.784 1.00 32.24 145 GLY B O 1
ATOM 3677 N N . GLY B 1 146 ? 40.360 60.439 53.240 1.00 30.88 146 GLY B N 1
ATOM 3678 C CA . GLY B 1 146 ? 41.552 60.122 52.470 1.00 28.87 146 GLY B CA 1
ATOM 3679 C C . GLY B 1 146 ? 42.827 60.552 53.177 1.00 31.88 146 GLY B C 1
ATOM 3680 O O . GLY B 1 146 ? 43.795 59.793 53.248 1.00 31.02 146 GLY B O 1
ATOM 3681 N N . VAL B 1 147 ? 42.841 61.783 53.708 1.00 29.66 147 VAL B N 1
ATOM 3682 C CA . VAL B 1 147 ? 43.974 62.248 54.506 1.00 28.83 147 VAL B CA 1
ATOM 3683 C C . VAL B 1 147 ? 44.180 61.347 55.717 1.00 26.88 147 VAL B C 1
ATOM 3684 O O . VAL B 1 147 ? 45.314 61.007 56.070 1.00 27.80 147 VAL B O 1
ATOM 3688 N N . TYR B 1 148 ? 43.089 60.936 56.364 1.00 29.24 148 TYR B N 1
ATOM 3689 C CA . TYR B 1 148 ? 43.211 60.065 57.530 1.00 29.02 148 TYR B CA 1
ATOM 3690 C C . TYR B 1 148 ? 43.800 58.713 57.153 1.00 27.18 148 TYR B C 1
ATOM 3691 O O . TYR B 1 148 ? 44.746 58.237 57.789 1.00 30.54 148 TYR B O 1
ATOM 3700 N N . ALA B 1 149 ? 43.204 58.051 56.155 1.00 29.55 149 ALA B N 1
ATOM 3701 C CA . ALA B 1 149 ? 43.655 56.719 55.770 1.00 31.11 149 ALA B CA 1
ATOM 3702 C C . ALA B 1 149 ? 45.101 56.742 55.299 1.00 31.65 149 ALA B C 1
ATOM 3703 O O . ALA B 1 149 ? 45.859 55.805 55.564 1.00 29.47 149 ALA B O 1
ATOM 3705 N N . SER B 1 150 ? 45.495 57.800 54.588 1.00 29.29 150 SER B N 1
ATOM 3706 C CA . SER B 1 150 ? 46.871 57.893 54.106 1.00 29.37 150 SER B CA 1
ATOM 3707 C C . SER B 1 150 ? 47.857 57.920 55.266 1.00 35.47 150 SER B C 1
ATOM 3708 O O . SER B 1 150 ? 48.909 57.267 55.222 1.00 30.76 150 SER B O 1
ATOM 3711 N N . ASN B 1 151 ? 47.531 58.651 56.324 1.00 32.11 151 ASN B N 1
ATOM 3712 C CA . ASN B 1 151 ? 48.504 58.825 57.390 1.00 32.19 151 ASN B CA 1
ATOM 3713 C C . ASN B 1 151 ? 48.467 57.690 58.395 1.00 29.91 151 ASN B C 1
ATOM 3714 O O . ASN B 1 151 ? 49.476 57.427 59.060 1.00 28.77 151 ASN B O 1
ATOM 3719 N N . LEU B 1 152 ? 47.336 56.990 58.480 1.00 29.69 152 LEU B N 1
ATOM 3720 C CA . LEU B 1 152 ? 47.276 55.726 59.205 1.00 30.32 152 LEU B CA 1
ATOM 3721 C C . LEU B 1 152 ? 48.161 54.675 58.541 1.00 32.34 152 LEU B C 1
ATOM 3722 O O . LEU B 1 152 ? 48.994 54.039 59.193 1.00 33.54 152 LEU B O 1
ATOM 3727 N N . ARG B 1 153 ? 47.989 54.474 57.232 1.00 29.87 153 ARG B N 1
ATOM 3728 C CA . ARG B 1 153 ? 48.810 53.490 56.537 1.00 29.84 153 ARG B CA 1
ATOM 3729 C C . ARG B 1 153 ? 50.278 53.892 56.535 1.00 32.49 153 ARG B C 1
ATOM 3730 O O . ARG B 1 153 ? 51.160 53.033 56.668 1.00 34.32 153 ARG B O 1
ATOM 3738 N N . ARG B 1 154 ? 50.555 55.193 56.431 1.00 30.85 154 ARG B N 1
ATOM 3739 C CA . ARG B 1 154 ? 51.930 55.680 56.469 1.00 32.71 154 ARG B CA 1
ATOM 3740 C C . ARG B 1 154 ? 52.624 55.300 57.771 1.00 39.10 154 ARG B C 1
ATOM 3741 O O . ARG B 1 154 ? 53.842 55.080 57.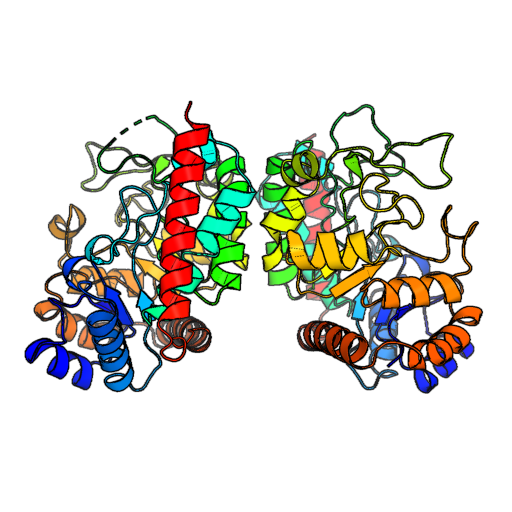786 1.00 33.97 154 ARG B O 1
ATOM 3749 N N . GLY B 1 155 ? 51.876 55.225 58.872 1.00 32.73 155 GLY B N 1
ATOM 3750 C CA . GLY B 1 155 ? 52.439 54.746 60.115 1.00 34.87 155 GLY B CA 1
ATOM 3751 C C . GLY B 1 155 ? 52.510 53.246 60.239 1.00 36.60 155 GLY B C 1
ATOM 3752 O O . GLY B 1 155 ? 52.910 52.738 61.287 1.00 34.92 155 GLY B O 1
ATOM 3753 N N . GLY B 1 156 ? 52.102 52.509 59.209 1.00 37.50 156 GLY B N 1
ATOM 3754 C CA . GLY B 1 156 ? 52.248 51.066 59.192 1.00 33.07 156 GLY B CA 1
ATOM 3755 C C . GLY B 1 156 ? 51.042 50.263 59.633 1.00 38.79 156 GLY B C 1
ATOM 3756 O O . GLY B 1 156 ? 51.145 49.037 59.741 1.00 41.64 156 GLY B O 1
ATOM 3757 N N . VAL B 1 157 ? 49.904 50.898 59.888 1.00 33.51 157 VAL B N 1
ATOM 3758 C CA . VAL B 1 157 ? 48.700 50.196 60.316 1.00 31.79 157 VAL B CA 1
ATOM 3759 C C . VAL B 1 157 ? 47.729 50.159 59.145 1.00 33.79 157 VAL B C 1
ATOM 3760 O O . VAL B 1 157 ? 47.499 51.182 58.492 1.00 30.85 157 VAL B O 1
ATOM 3764 N N . GLN B 1 158 ? 47.172 48.982 58.875 1.00 32.37 158 GLN B N 1
ATOM 3765 C CA . GLN B 1 158 ? 46.291 48.819 57.725 1.00 30.83 158 GLN B CA 1
ATOM 3766 C C . GLN B 1 158 ? 44.928 49.446 57.997 1.00 35.06 158 GLN B C 1
ATOM 3767 O O . GLN B 1 158 ? 44.492 49.565 59.141 1.00 33.77 158 GLN B O 1
ATOM 3773 N N . SER B 1 159 ? 44.251 49.840 56.928 1.00 36.74 159 SER B N 1
ATOM 3774 C CA . SER B 1 159 ? 43.009 50.589 57.017 1.00 31.67 159 SER B CA 1
ATOM 3775 C C . SER B 1 159 ? 41.826 49.719 56.614 1.00 33.37 159 SER B C 1
ATOM 3776 O O . SER B 1 159 ? 41.974 48.667 55.986 1.00 33.78 159 SER B O 1
ATOM 3779 N N . CYS B 1 160 ? 40.631 50.187 56.962 1.00 29.60 160 CYS B N 1
ATOM 3780 C CA . CYS B 1 160 ? 39.408 49.519 56.530 1.00 32.33 160 CYS B CA 1
ATOM 3781 C C . CYS B 1 160 ? 38.320 50.564 56.326 1.00 33.78 160 CYS B C 1
ATOM 3782 O O . CYS B 1 160 ? 37.940 51.257 57.271 1.00 32.92 160 CYS B O 1
ATOM 3785 N N . GLY B 1 161 ? 37.835 50.691 55.094 1.00 31.14 161 GLY B N 1
ATOM 3786 C CA . GLY B 1 161 ? 36.717 51.577 54.826 1.00 32.07 161 GLY B CA 1
ATOM 3787 C C . GLY B 1 161 ? 35.412 50.889 55.191 1.00 32.17 161 GLY B C 1
ATOM 3788 O O . GLY B 1 161 ? 35.173 49.740 54.806 1.00 33.21 161 GLY B O 1
ATOM 3789 N N . LYS B 1 162 ? 34.566 51.589 55.938 1.00 32.54 162 LYS B N 1
ATOM 3790 C CA . LYS B 1 162 ? 33.311 51.003 56.399 1.00 33.41 162 LYS B CA 1
ATOM 3791 C C . LYS B 1 162 ? 32.255 52.099 56.446 1.00 32.88 162 LYS B C 1
ATOM 3792 O O . LYS B 1 162 ? 32.586 53.284 56.533 1.00 34.04 162 LYS B O 1
ATOM 3798 N N . HIS B 1 163 ? 30.976 51.717 56.354 1.00 33.46 163 HIS B N 1
ATOM 3799 C CA . HIS B 1 163 ? 30.497 50.354 56.117 1.00 32.84 163 HIS B CA 1
ATOM 3800 C C . HIS B 1 163 ? 29.825 50.284 54.751 1.00 34.46 163 HIS B C 1
ATOM 3801 O O . HIS B 1 163 ? 28.837 50.978 54.511 1.00 37.98 163 HIS B O 1
ATOM 3808 N N . PHE B 1 164 ? 30.339 49.431 53.878 1.00 31.07 164 PHE B N 1
ATOM 3809 C CA . PHE B 1 164 ? 29.771 49.288 52.544 1.00 32.59 164 PHE B CA 1
ATOM 3810 C C . PHE B 1 164 ? 28.384 48.645 52.633 1.00 31.82 164 PHE B C 1
ATOM 3811 O O . PHE B 1 164 ? 28.188 47.705 53.404 1.00 36.12 164 PHE B O 1
ATOM 3819 N N . PRO B 1 165 ? 27.403 49.106 51.839 1.00 34.63 165 PRO B N 1
ATOM 3820 C CA . PRO B 1 165 ? 27.461 50.109 50.771 1.00 36.65 165 PRO B CA 1
ATOM 3821 C C . PRO B 1 165 ? 27.131 51.534 51.204 1.00 34.70 165 PRO B C 1
ATOM 3822 O O . PRO B 1 165 ? 26.715 52.327 50.362 1.00 42.81 165 PRO B O 1
ATOM 3826 N N . GLY B 1 166 ? 27.310 51.863 52.478 1.00 34.25 166 GLY B N 1
ATOM 3827 C CA . GLY B 1 166 ? 27.071 53.223 52.915 1.00 37.41 166 GLY B CA 1
ATOM 3828 C C . GLY B 1 166 ? 25.917 53.327 53.886 1.00 40.25 166 GLY B C 1
ATOM 3829 O O . GLY B 1 166 ? 24.772 53.548 53.481 1.00 41.04 166 GLY B O 1
ATOM 3830 N N . MET B 1 167 ? 26.223 53.175 55.177 1.00 39.35 167 MET B N 1
ATOM 3831 C CA . MET B 1 167 ? 25.218 53.213 56.238 1.00 42.48 167 MET B CA 1
ATOM 3832 C C . MET B 1 167 ? 24.413 54.505 56.259 1.00 43.14 167 MET B C 1
ATOM 3833 O O . MET B 1 167 ? 23.342 54.536 56.873 1.00 41.20 167 MET B O 1
ATOM 3838 N N . GLY B 1 168 ? 24.893 55.563 55.604 1.00 44.24 168 GLY B N 1
ATOM 3839 C CA . GLY B 1 168 ? 24.242 56.859 55.706 1.00 42.27 168 GLY B CA 1
ATOM 3840 C C . GLY B 1 168 ? 22.859 56.921 55.086 1.00 41.90 168 GLY B C 1
ATOM 3841 O O . GLY B 1 168 ? 22.059 57.786 55.451 1.00 44.05 168 GLY B O 1
ATOM 3842 N N . ARG B 1 169 ? 22.557 56.030 54.143 1.00 40.14 169 ARG B N 1
ATOM 3843 C CA . ARG B 1 169 ? 21.234 55.989 53.526 1.00 43.07 169 ARG B CA 1
ATOM 3844 C C . ARG B 1 169 ? 20.341 54.919 54.115 1.00 41.11 169 ARG B C 1
ATOM 3845 O O . ARG B 1 169 ? 19.177 54.824 53.715 1.00 40.95 169 ARG B O 1
ATOM 3853 N N . ALA B 1 170 ? 20.866 54.089 55.010 1.00 37.74 170 ALA B N 1
ATOM 3854 C CA . ALA B 1 170 ? 20.086 52.983 55.535 1.00 40.50 170 ALA B CA 1
ATOM 3855 C C . ALA B 1 170 ? 18.890 53.511 56.316 1.00 43.06 170 ALA B C 1
ATOM 3856 O O . ALA B 1 170 ? 19.012 54.442 57.120 1.00 35.87 170 ALA B O 1
ATOM 3858 N N . LEU B 1 171 ? 17.729 52.926 56.057 1.00 41.72 171 LEU B N 1
ATOM 3859 C CA . LEU B 1 171 ? 16.486 53.326 56.693 1.00 40.11 171 LEU B CA 1
ATOM 3860 C C . LEU B 1 171 ? 15.730 52.088 57.139 1.00 37.94 171 LEU B C 1
ATOM 3861 O O . LEU B 1 171 ? 15.811 51.029 56.508 1.00 42.29 171 LEU B O 1
ATOM 3866 N N . ALA B 1 172 ? 15.000 52.231 58.239 1.00 43.17 172 ALA B N 1
ATOM 3867 C CA . ALA B 1 172 ? 14.085 51.182 58.661 1.00 41.76 172 ALA B CA 1
ATOM 3868 C C . ALA B 1 172 ? 13.007 50.986 57.604 1.00 39.69 172 ALA B C 1
ATOM 3869 O O . ALA B 1 172 ? 12.562 51.942 56.960 1.00 37.92 172 ALA B O 1
ATOM 3871 N N . ASP B 1 173 ? 12.593 49.736 57.411 1.00 37.06 173 ASP B N 1
ATOM 3872 C CA . ASP B 1 173 ? 11.599 49.452 56.388 1.00 42.15 173 ASP B CA 1
ATOM 3873 C C . ASP B 1 173 ? 10.590 48.436 56.907 1.00 45.24 173 ASP B C 1
ATOM 3874 O O . ASP B 1 173 ? 10.965 47.500 57.628 1.00 42.09 173 ASP B O 1
ATOM 3879 N N . PRO B 1 174 ? 9.308 48.597 56.562 1.00 44.51 174 PRO B N 1
ATOM 3880 C CA . PRO B 1 174 ? 8.290 47.661 57.072 1.00 48.09 174 PRO B CA 1
ATOM 3881 C C . PRO B 1 174 ? 8.440 46.240 56.556 1.00 47.12 174 PRO B C 1
ATOM 3882 O O . PRO B 1 174 ? 8.054 45.296 57.258 1.00 47.71 174 PRO B O 1
ATOM 3886 N N . HIS B 1 175 ? 8.961 46.054 55.347 1.00 41.04 175 HIS B N 1
ATOM 3887 C CA . HIS B 1 175 ? 8.945 44.754 54.684 1.00 45.13 175 HIS B CA 1
ATOM 3888 C C . HIS B 1 175 ? 10.267 44.007 54.792 1.00 47.77 175 HIS B C 1
ATOM 3889 O O . HIS B 1 175 ? 10.431 42.968 54.145 1.00 50.02 175 HIS B O 1
ATOM 3896 N N . PHE B 1 176 ? 11.208 44.501 55.590 1.00 45.19 176 PHE B N 1
ATOM 3897 C CA . PHE B 1 176 ? 12.500 43.849 55.743 1.00 44.61 176 PHE B CA 1
ATOM 3898 C C . PHE B 1 176 ? 12.911 43.871 57.205 1.00 45.11 176 PHE B C 1
ATOM 3899 O O . PHE B 1 176 ? 12.632 44.828 57.931 1.00 44.10 176 PHE B O 1
ATOM 3907 N N . SER B 1 177 ? 13.584 42.801 57.630 1.00 49.15 177 SER B N 1
ATOM 3908 C CA . SER B 1 177 ? 14.042 42.721 59.012 1.00 47.32 177 SER B CA 1
ATOM 3909 C C . SER B 1 177 ? 15.263 43.598 59.258 1.00 47.65 177 SER B C 1
ATOM 3910 O O . SER B 1 177 ? 15.422 44.139 60.359 1.00 42.73 177 SER B O 1
ATOM 3913 N N . LEU B 1 178 ? 16.119 43.757 58.258 1.00 41.48 178 LEU B N 1
ATOM 3914 C CA . LEU B 1 178 ? 17.315 44.578 58.342 1.00 39.08 178 LEU B CA 1
ATOM 3915 C C . LEU B 1 178 ? 17.068 45.944 57.711 1.00 40.39 178 LEU B C 1
ATOM 3916 O O . LEU B 1 178 ? 16.082 46.138 56.993 1.00 42.40 178 LEU B O 1
ATOM 3921 N N . PRO B 1 179 ? 17.940 46.925 57.956 1.00 43.00 179 PRO B N 1
ATOM 3922 C CA . PRO B 1 179 ? 17.767 48.234 57.312 1.00 39.85 179 PRO B CA 1
ATOM 3923 C C . PRO B 1 179 ? 17.910 48.131 55.800 1.00 37.19 179 PRO B C 1
ATOM 3924 O O . PRO B 1 179 ? 18.480 47.177 55.265 1.00 36.88 179 PRO B O 1
ATOM 3928 N N . VAL B 1 180 ? 17.404 49.154 55.108 1.00 35.63 180 VAL B N 1
ATOM 3929 C CA . VAL B 1 180 ? 17.215 49.115 53.661 1.00 38.24 180 VAL B CA 1
ATOM 3930 C C . VAL B 1 180 ? 17.752 50.389 53.019 1.00 37.69 180 VAL B C 1
ATOM 3931 O O . VAL B 1 180 ? 17.557 51.492 53.541 1.00 37.47 180 VAL B O 1
ATOM 3935 N N . ILE B 1 181 ? 18.414 50.231 51.872 1.00 34.63 181 ILE B N 1
ATOM 3936 C CA . ILE B 1 181 ? 18.803 51.337 51.001 1.00 36.43 181 ILE B CA 1
ATOM 3937 C C . ILE B 1 181 ? 18.071 51.146 49.677 1.00 35.36 181 ILE B C 1
ATOM 3938 O O . ILE B 1 181 ? 18.386 50.224 48.912 1.00 37.36 181 ILE B O 1
ATOM 3943 N N . GLY B 1 182 ? 17.103 52.015 49.402 1.00 39.31 182 GLY B N 1
ATOM 3944 C CA . GLY B 1 182 ? 16.266 51.897 48.230 1.00 47.35 182 GLY B CA 1
ATOM 3945 C C . GLY B 1 182 ? 16.733 52.642 47.000 1.00 45.01 182 GLY B C 1
ATOM 3946 O O . GLY B 1 182 ? 16.056 52.585 45.970 1.00 45.90 182 GLY B O 1
ATOM 3947 N N . LEU B 1 183 ? 17.868 53.331 47.065 1.00 45.31 183 LEU B N 1
ATOM 3948 C CA . LEU B 1 183 ? 18.329 54.141 45.945 1.00 47.35 183 LEU B CA 1
ATOM 3949 C C . LEU B 1 183 ? 18.796 53.268 44.784 1.00 44.66 183 LEU B C 1
ATOM 3950 O O . LEU B 1 183 ? 19.258 52.139 44.975 1.00 41.71 183 LEU B O 1
ATOM 3955 N N . ASP B 1 184 ? 18.675 53.813 43.570 1.00 44.58 184 ASP B N 1
ATOM 3956 C CA . ASP B 1 184 ? 19.276 53.190 42.395 1.00 48.63 184 ASP B CA 1
ATOM 3957 C C . ASP B 1 184 ? 20.794 53.150 42.534 1.00 39.74 184 ASP B C 1
ATOM 3958 O O . ASP B 1 184 ? 21.412 54.060 43.095 1.00 36.20 184 ASP B O 1
ATOM 3963 N N . GLU B 1 185 ? 21.398 52.100 41.969 1.00 39.12 185 GLU B N 1
ATOM 3964 C CA . GLU B 1 185 ? 22.856 51.979 41.984 1.00 40.41 185 GLU B CA 1
ATOM 3965 C C . GLU B 1 185 ? 23.538 53.190 41.342 1.00 42.54 185 GLU B C 1
ATOM 3966 O O . GLU B 1 185 ? 24.610 53.617 41.793 1.00 39.67 185 GLU B O 1
ATOM 3972 N N . ARG B 1 186 ? 22.941 53.754 40.287 1.00 38.54 186 ARG B N 1
ATOM 3973 C CA . ARG B 1 186 ? 23.542 54.921 39.642 1.00 38.52 186 ARG B CA 1
ATOM 3974 C C . ARG B 1 186 ? 23.630 56.104 40.599 1.00 36.77 186 ARG B C 1
ATOM 3975 O O . ARG B 1 186 ? 24.658 56.795 40.652 1.00 38.36 186 ARG B O 1
ATOM 3983 N N . GLU B 1 187 ? 22.569 56.355 41.365 1.00 37.67 187 GLU B N 1
ATOM 3984 C CA . GLU B 1 187 ? 22.611 57.453 42.325 1.00 38.62 187 GLU B CA 1
ATOM 3985 C C . GLU B 1 187 ? 23.537 57.142 43.496 1.00 37.28 187 GLU B C 1
ATOM 3986 O O . GLU B 1 187 ? 24.161 58.054 44.053 1.00 36.52 187 GLU B O 1
ATOM 3992 N N . LEU B 1 188 ? 23.632 55.870 43.891 1.00 33.77 188 LEU B N 1
ATOM 3993 C CA . LEU B 1 188 ? 24.574 55.495 44.938 1.00 36.66 188 LEU B CA 1
ATOM 3994 C C . LEU B 1 188 ? 26.012 55.715 44.486 1.00 38.09 188 LEU B C 1
ATOM 3995 O O . LEU B 1 188 ? 26.861 56.133 45.282 1.00 38.50 188 LEU B O 1
ATOM 4000 N N . PHE B 1 189 ? 26.305 55.451 43.210 1.00 36.68 189 PHE B N 1
ATOM 4001 C CA . PHE B 1 189 ? 27.674 55.640 42.739 1.00 37.72 189 PHE B CA 1
ATOM 4002 C C . PHE B 1 189 ? 28.060 57.109 42.717 1.00 36.28 189 PHE B C 1
ATOM 4003 O O . PHE B 1 189 ? 29.243 57.434 42.841 1.00 36.32 189 PHE B O 1
ATOM 4011 N N . LYS B 1 190 ? 27.086 58.010 42.593 1.00 35.06 190 LYS B N 1
ATOM 4012 C CA . LYS B 1 190 ? 27.384 59.432 42.692 1.00 32.68 190 LYS B CA 1
ATOM 4013 C C . LYS B 1 190 ? 27.541 59.901 44.131 1.00 37.34 190 LYS B C 1
ATOM 4014 O O . LYS B 1 190 ? 28.109 60.974 44.357 1.00 36.31 190 LYS B O 1
ATOM 4020 N N . THR B 1 191 ? 27.054 59.129 45.103 1.00 33.66 191 THR B N 1
ATOM 4021 C CA . THR B 1 191 ? 27.055 59.580 46.488 1.00 36.64 191 THR B CA 1
ATOM 4022 C C . THR B 1 191 ? 27.711 58.563 47.419 1.00 33.63 191 THR B C 1
ATOM 4023 O O . THR B 1 191 ? 28.935 58.567 47.570 1.00 32.83 191 THR B O 1
ATOM 4027 N N . ASP B 1 192 ? 26.920 57.693 48.052 1.00 33.51 192 ASP B N 1
ATOM 4028 C CA . ASP B 1 192 ? 27.425 56.931 49.198 1.00 33.82 192 ASP B CA 1
ATOM 4029 C C . ASP B 1 192 ? 28.452 55.870 48.815 1.00 34.68 192 ASP B C 1
ATOM 4030 O O . ASP B 1 192 ? 29.239 55.451 49.674 1.00 34.26 192 ASP B O 1
ATOM 4035 N N . LEU B 1 193 ? 28.456 55.417 47.564 1.00 32.73 193 LEU B N 1
ATOM 4036 C CA . LEU B 1 193 ? 29.468 54.468 47.116 1.00 37.33 193 LEU B CA 1
ATOM 4037 C C . LEU B 1 193 ? 30.732 55.154 46.627 1.00 30.67 193 LEU B C 1
ATOM 4038 O O . LEU B 1 193 ? 31.768 54.495 46.487 1.00 30.77 193 LEU B O 1
ATOM 4043 N N . LEU B 1 194 ? 30.670 56.455 46.380 1.00 30.75 194 LEU B N 1
ATOM 4044 C CA . LEU B 1 194 ? 31.809 57.152 45.795 1.00 30.61 194 LEU B CA 1
ATOM 4045 C C . LEU B 1 194 ? 33.052 57.154 46.681 1.00 31.66 194 LEU B C 1
ATOM 4046 O O . LEU B 1 194 ? 34.162 57.078 46.124 1.00 30.49 194 LEU B O 1
ATOM 4051 N N . PRO B 1 195 ? 32.966 57.245 48.023 1.00 31.04 195 PRO B N 1
ATOM 4052 C CA . PRO B 1 195 ? 34.206 57.198 48.814 1.00 29.95 195 PRO B CA 1
ATOM 4053 C C . PRO B 1 195 ? 34.925 55.868 48.722 1.00 31.31 195 PRO B C 1
ATOM 4054 O O . PRO B 1 195 ? 36.163 55.832 48.759 1.00 30.47 195 PRO B O 1
ATOM 4058 N N . PHE B 1 196 ? 34.185 54.763 48.621 1.00 27.00 196 PHE B N 1
ATOM 4059 C CA . PHE B 1 196 ? 34.840 53.469 48.480 1.00 31.35 196 PHE B CA 1
ATOM 4060 C C . PHE B 1 196 ? 35.558 53.372 47.143 1.00 37.88 196 PHE B C 1
ATOM 4061 O O . PHE B 1 196 ? 36.678 52.851 47.066 1.00 32.80 196 PHE B O 1
ATOM 4069 N N . LEU B 1 197 ? 34.938 53.898 46.089 1.00 32.02 197 LEU B N 1
ATOM 4070 C CA . LEU B 1 197 ? 35.557 53.890 44.771 1.00 33.08 197 LEU B CA 1
ATOM 4071 C C . LEU B 1 197 ? 36.774 54.803 44.731 1.00 30.19 197 LEU B C 1
ATOM 4072 O O . LEU B 1 197 ? 37.837 54.414 44.231 1.00 32.84 197 LEU B O 1
ATOM 4077 N N . ALA B 1 198 ? 36.640 56.020 45.269 1.00 29.40 198 ALA B N 1
ATOM 4078 C CA . ALA B 1 198 ? 37.699 57.019 45.172 1.00 30.97 198 ALA B CA 1
ATOM 4079 C C . ALA B 1 198 ? 38.926 56.684 46.009 1.00 34.43 198 ALA B C 1
ATOM 4080 O O . ALA B 1 198 ? 40.023 57.137 45.667 1.00 34.49 198 ALA B O 1
ATOM 4082 N N . LEU B 1 199 ? 38.769 55.912 47.088 1.00 34.58 199 LEU B N 1
ATOM 4083 C CA . LEU B 1 199 ? 39.826 55.682 48.068 1.00 33.75 199 LEU B CA 1
ATOM 4084 C C . LEU B 1 199 ? 40.365 54.256 48.052 1.00 34.03 199 LEU B C 1
ATOM 4085 O O . LEU B 1 199 ? 41.076 53.872 48.985 1.00 35.75 199 LEU B O 1
ATOM 4090 N N . CYS B 1 200 ? 40.044 53.459 47.022 1.00 34.90 200 CYS B N 1
ATOM 4091 C CA . CYS B 1 200 ? 40.554 52.093 46.876 1.00 35.17 200 CYS B CA 1
ATOM 4092 C C . CYS B 1 200 ? 42.059 51.992 47.132 1.00 34.58 200 CYS B C 1
ATOM 4093 O O . CYS B 1 200 ? 42.489 51.050 47.814 1.00 36.55 200 CYS B O 1
ATOM 4096 N N . PRO B 1 201 ? 42.897 52.905 46.618 1.00 34.03 201 PRO B N 1
ATOM 4097 C CA . PRO B 1 201 ? 44.344 52.787 46.901 1.00 33.65 201 PRO B CA 1
ATOM 4098 C C . PRO B 1 201 ? 44.717 52.986 48.362 1.00 34.58 201 PRO B C 1
ATOM 4099 O O . PRO B 1 201 ? 45.798 52.540 48.762 1.00 35.14 201 PRO B O 1
ATOM 4103 N N . ALA B 1 202 ? 43.876 53.636 49.167 1.00 32.47 202 ALA B N 1
ATOM 4104 C CA . ALA B 1 202 ? 44.193 53.899 50.568 1.00 34.36 202 ALA B CA 1
ATOM 4105 C C . ALA B 1 202 ? 43.490 52.949 51.535 1.00 33.34 202 ALA B C 1
ATOM 4106 O O . ALA B 1 202 ? 43.635 53.103 52.751 1.00 32.70 202 ALA B O 1
ATOM 4108 N N . LEU B 1 203 ? 42.727 51.986 51.028 1.00 29.64 203 LEU B N 1
ATOM 4109 C CA . LEU B 1 203 ? 41.935 51.071 51.840 1.00 29.58 203 LEU B CA 1
ATOM 4110 C C . LEU B 1 203 ? 42.539 49.677 51.703 1.00 36.10 203 LEU B C 1
ATOM 4111 O O . LEU B 1 203 ? 42.468 49.063 50.633 1.00 36.50 203 LEU B O 1
ATOM 4116 N N . SER B 1 204 ? 43.154 49.190 52.784 1.00 33.27 204 SER B N 1
ATOM 4117 C CA . SER B 1 204 ? 43.644 47.817 52.804 1.00 32.91 204 SER B CA 1
ATOM 4118 C C . SER B 1 204 ? 42.495 46.823 52.729 1.00 36.18 204 SER B C 1
ATOM 4119 O O . SER B 1 204 ? 42.680 45.691 52.268 1.00 38.39 204 SER B O 1
ATOM 4122 N N . SER B 1 205 ? 41.310 47.231 53.169 1.00 31.80 205 SER B N 1
ATOM 4123 C CA . SER B 1 205 ? 40.172 46.338 53.280 1.00 31.50 205 SER B CA 1
ATOM 4124 C C . SER B 1 205 ? 38.911 47.184 53.292 1.00 29.99 205 SER B C 1
ATOM 4125 O O . SER B 1 205 ? 38.963 48.409 53.423 1.00 29.47 205 SER B O 1
ATOM 4128 N N . ILE B 1 206 ? 37.774 46.514 53.148 1.00 30.84 206 ILE B N 1
ATOM 4129 C CA . ILE B 1 206 ? 36.469 47.145 53.285 1.00 28.84 206 ILE B CA 1
ATOM 4130 C C . ILE B 1 206 ? 35.605 46.255 54.160 1.00 33.31 206 ILE B C 1
ATOM 4131 O O . ILE B 1 206 ? 35.733 45.027 54.124 1.00 31.82 206 ILE B O 1
ATOM 4136 N N . MET B 1 207 ? 34.754 46.873 54.977 1.00 30.30 207 MET B N 1
ATOM 4137 C CA . MET B 1 207 ? 33.786 46.147 55.782 1.00 29.95 207 MET B CA 1
ATOM 4138 C C . MET B 1 207 ? 32.394 46.396 55.229 1.00 33.42 207 MET B C 1
ATOM 4139 O O . MET B 1 207 ? 32.014 47.545 54.978 1.00 35.66 207 MET B O 1
ATOM 4144 N N . SER B 1 208 ? 31.642 45.321 55.048 1.00 29.12 208 SER B N 1
ATOM 4145 C CA . SER B 1 208 ? 30.272 45.398 54.574 1.00 37.25 208 SER B CA 1
ATOM 4146 C C . SER B 1 208 ? 29.308 45.336 55.750 1.00 35.91 208 SER B C 1
ATOM 4147 O O . SER B 1 208 ? 29.568 44.667 56.755 1.00 35.74 208 SER B O 1
ATOM 4150 N N . ALA B 1 209 ? 28.191 46.039 55.616 1.00 36.18 209 ALA B N 1
ATOM 4151 C CA . ALA B 1 209 ? 27.164 46.075 56.648 1.00 38.80 209 ALA B CA 1
ATOM 4152 C C . ALA B 1 209 ? 25.980 45.186 56.278 1.00 36.27 209 ALA B C 1
ATOM 4153 O O . ALA B 1 209 ? 25.762 44.840 55.112 1.00 36.36 209 ALA B O 1
ATOM 4155 N N . HIS B 1 210 ? 25.197 44.833 57.303 1.00 34.87 210 HIS B N 1
ATOM 4156 C CA . HIS B 1 210 ? 24.027 43.974 57.139 1.00 39.05 210 HIS B CA 1
ATOM 4157 C C . HIS B 1 210 ? 22.853 44.858 56.727 1.00 42.73 210 HIS B C 1
ATOM 4158 O O . HIS B 1 210 ? 21.977 45.209 57.522 1.00 41.40 210 HIS B O 1
ATOM 4165 N N . ILE B 1 211 ? 22.858 45.233 55.450 1.00 35.86 211 ILE B N 1
ATOM 4166 C CA . ILE B 1 211 ? 21.910 46.184 54.883 1.00 37.42 211 ILE B CA 1
ATOM 4167 C C . ILE B 1 211 ? 21.358 45.614 53.583 1.00 40.79 211 ILE B C 1
ATOM 4168 O O . ILE B 1 211 ? 22.104 45.031 52.791 1.00 37.52 211 ILE B O 1
ATOM 4173 N N . MET B 1 212 ? 20.059 45.793 53.359 1.00 36.23 212 MET B N 1
ATOM 4174 C CA . MET B 1 212 ? 19.434 45.369 52.114 1.00 36.09 212 MET B CA 1
ATOM 4175 C C . MET B 1 212 ? 19.593 46.427 51.027 1.00 36.62 212 MET B C 1
ATOM 4176 O O . MET B 1 212 ? 19.435 47.624 51.277 1.00 40.24 212 MET B O 1
ATOM 4181 N N . LEU B 1 213 ? 19.920 45.967 49.815 1.00 34.54 213 LEU B N 1
ATOM 4182 C CA . LEU B 1 213 ? 19.847 46.744 48.581 1.00 38.10 213 LEU B CA 1
ATOM 4183 C C . LEU B 1 213 ? 18.788 46.047 47.732 1.00 40.10 213 LEU B C 1
ATOM 4184 O O . LEU B 1 213 ? 19.117 45.258 46.831 1.00 39.77 213 LEU B O 1
ATOM 4189 N N . PRO B 1 214 ? 17.504 46.288 48.012 1.00 40.56 214 PRO B N 1
ATOM 4190 C CA . PRO B 1 214 ? 16.452 45.437 47.430 1.00 41.23 214 PRO B CA 1
ATOM 4191 C C . PRO B 1 214 ? 16.379 45.499 45.918 1.00 42.42 214 PRO B C 1
ATOM 4192 O O . PRO B 1 214 ? 15.909 44.537 45.295 1.00 43.06 214 PRO B O 1
ATOM 4196 N N . GLN B 1 215 ? 16.818 46.597 45.301 1.00 39.86 215 GLN B N 1
ATOM 4197 C CA . GLN B 1 215 ? 16.829 46.645 43.843 1.00 42.97 215 GLN B CA 1
ATOM 4198 C C . GLN B 1 215 ? 17.858 45.697 43.248 1.00 48.14 215 GLN B C 1
ATOM 4199 O O . GLN B 1 215 ? 17.719 45.304 42.085 1.00 47.43 215 GLN B O 1
ATOM 4205 N N . ILE B 1 216 ? 18.878 45.324 44.016 1.00 44.34 216 ILE B N 1
ATOM 4206 C CA . ILE B 1 216 ? 19.915 44.415 43.555 1.00 39.24 216 ILE B CA 1
ATOM 4207 C C . ILE B 1 216 ? 19.678 42.997 44.055 1.00 46.22 216 ILE B C 1
ATOM 4208 O O . ILE B 1 216 ? 19.920 42.032 43.329 1.00 47.10 216 ILE B O 1
ATOM 4213 N N . ASP B 1 217 ? 19.190 42.859 45.285 1.00 42.69 217 ASP B N 1
ATOM 4214 C CA . ASP B 1 217 ? 18.951 41.555 45.882 1.00 44.33 217 ASP B CA 1
ATOM 4215 C C . ASP B 1 217 ? 17.953 41.708 47.023 1.00 45.49 217 ASP B C 1
ATOM 4216 O O . ASP B 1 217 ? 18.306 42.205 48.101 1.00 42.62 217 ASP B O 1
ATOM 4221 N N . PRO B 1 218 ? 16.704 41.284 46.827 1.00 46.68 218 PRO B N 1
ATOM 4222 C CA . PRO B 1 218 ? 15.690 41.432 47.877 1.00 42.77 218 PRO B CA 1
ATOM 4223 C C . PRO B 1 218 ? 15.720 40.337 48.926 1.00 45.28 218 PRO B C 1
ATOM 4224 O O . PRO B 1 218 ? 14.937 40.405 49.881 1.00 48.37 218 PRO B O 1
ATOM 4228 N N . ASP B 1 219 ? 16.596 39.337 48.785 1.00 39.92 219 ASP B N 1
ATOM 4229 C CA . ASP B 1 219 ? 16.572 38.162 49.644 1.00 47.74 219 ASP B CA 1
ATOM 4230 C C . ASP B 1 219 ? 17.704 38.100 50.658 1.00 47.07 219 ASP B C 1
ATOM 4231 O O . ASP B 1 219 ? 17.582 37.366 51.641 1.00 47.05 219 ASP B O 1
ATOM 4236 N N . TYR B 1 220 ? 18.799 38.829 50.443 1.00 46.26 220 TYR B N 1
ATOM 4237 C CA . TYR B 1 220 ? 19.955 38.762 51.329 1.00 42.93 220 TYR B CA 1
ATOM 4238 C C . TYR B 1 220 ? 20.508 40.152 51.601 1.00 41.23 220 TYR B C 1
ATOM 4239 O O . TYR B 1 220 ? 20.526 41.000 50.699 1.00 40.85 220 TYR B O 1
ATOM 4248 N N . PRO B 1 221 ? 20.989 40.405 52.812 1.00 40.21 221 PRO B N 1
ATOM 4249 C CA . PRO B 1 221 ? 21.748 41.634 53.055 1.00 42.17 221 PRO B CA 1
ATOM 4250 C C . PRO B 1 221 ? 23.047 41.626 52.260 1.00 39.96 221 PRO B C 1
ATOM 4251 O O . PRO B 1 221 ? 23.526 40.580 51.819 1.00 36.19 221 PRO B O 1
ATOM 4255 N N . ALA B 1 222 ? 23.607 42.829 52.080 1.00 36.19 222 ALA B N 1
ATOM 4256 C CA . ALA B 1 222 ? 24.855 43.001 51.336 1.00 38.76 222 ALA B CA 1
ATOM 4257 C C . ALA B 1 222 ? 25.909 41.965 51.711 1.00 38.12 222 ALA B C 1
ATOM 4258 O O . ALA B 1 222 ? 26.552 41.381 50.831 1.00 39.42 222 ALA B O 1
ATOM 4260 N N . THR B 1 223 ? 26.090 41.712 53.013 1.00 37.94 223 THR B N 1
ATOM 4261 C CA . THR B 1 223 ? 27.138 40.804 53.472 1.00 36.76 223 THR B CA 1
ATOM 4262 C C . THR B 1 223 ? 26.925 39.374 53.009 1.00 38.77 223 THR B C 1
ATOM 4263 O O . THR B 1 223 ? 27.892 38.607 52.943 1.00 39.16 223 THR B O 1
ATOM 4267 N N . LEU B 1 224 ? 25.685 38.989 52.726 1.00 35.61 224 LEU B N 1
ATOM 4268 C CA . LEU B 1 224 ? 25.362 37.628 52.324 1.00 39.64 224 LEU B CA 1
ATOM 4269 C C . LEU B 1 224 ? 24.885 37.539 50.880 1.00 40.11 224 LEU B C 1
ATOM 4270 O O . LEU B 1 224 ? 24.349 36.502 50.482 1.00 39.42 224 LEU B O 1
ATOM 4275 N N . SER B 1 225 ? 25.071 38.591 50.087 1.00 35.54 225 SER B N 1
ATOM 4276 C CA . SER B 1 225 ? 24.536 38.664 48.733 1.00 38.39 225 SER B CA 1
ATOM 4277 C C . SER B 1 225 ? 25.659 38.506 47.722 1.00 39.23 225 SER B C 1
ATOM 4278 O O . SER B 1 225 ? 26.559 39.351 47.653 1.00 39.18 225 SER B O 1
ATOM 4281 N N . GLU B 1 226 ? 25.598 37.436 46.926 1.00 41.23 226 GLU B N 1
ATOM 4282 C CA . GLU B 1 226 ? 26.551 37.300 45.830 1.00 38.46 226 GLU B CA 1
ATOM 4283 C C . GLU B 1 226 ? 26.455 38.480 44.880 1.00 39.17 226 GLU B C 1
ATOM 4284 O O . GLU B 1 226 ? 27.480 39.028 44.453 1.00 36.76 226 GLU B O 1
ATOM 4290 N N . ARG B 1 227 ? 25.228 38.898 44.552 1.00 34.93 227 ARG B N 1
ATOM 4291 C CA . ARG B 1 227 ? 25.050 39.996 43.612 1.00 42.55 227 ARG B CA 1
ATOM 4292 C C . ARG B 1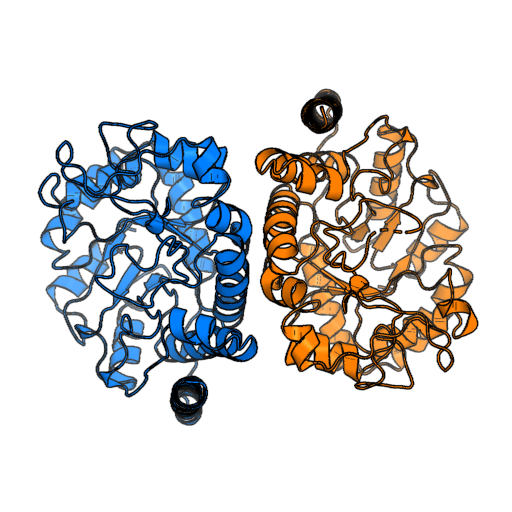 227 ? 25.618 41.303 44.144 1.00 36.66 227 ARG B C 1
ATOM 4293 O O . ARG B 1 227 ? 26.098 42.130 43.363 1.00 40.80 227 ARG B O 1
ATOM 4301 N N . VAL B 1 228 ? 25.594 41.507 45.459 1.00 39.28 228 VAL B N 1
ATOM 4302 C CA . VAL B 1 228 ? 26.103 42.765 45.991 1.00 38.09 228 VAL B CA 1
ATOM 4303 C C . VAL B 1 228 ? 27.623 42.735 46.100 1.00 37.31 228 VAL B C 1
ATOM 4304 O O . VAL B 1 228 ? 28.297 43.699 45.721 1.00 34.58 228 VAL B O 1
ATOM 4308 N N . ILE B 1 229 ? 28.189 41.636 46.604 1.00 36.61 229 ILE B N 1
ATOM 4309 C CA . ILE B 1 229 ? 29.628 41.588 46.870 1.00 39.06 229 ILE B CA 1
ATOM 4310 C C . ILE B 1 229 ? 30.411 41.293 45.594 1.00 39.09 229 ILE B C 1
ATOM 4311 O O . ILE B 1 229 ? 31.297 42.058 45.195 1.00 40.11 229 ILE B O 1
ATOM 4316 N N . ARG B 1 230 ? 30.119 40.165 44.945 1.00 41.27 230 ARG B N 1
ATOM 4317 C CA . ARG B 1 230 ? 30.846 39.830 43.723 1.00 40.14 230 ARG B CA 1
ATOM 4318 C C . ARG B 1 230 ? 30.478 40.774 42.586 1.00 41.55 230 ARG B C 1
ATOM 4319 O O . ARG B 1 230 ? 31.342 41.173 41.796 1.00 41.04 230 ARG B O 1
ATOM 4327 N N . GLY B 1 231 ? 29.210 41.161 42.501 1.00 42.25 231 GLY B N 1
ATOM 4328 C CA . GLY B 1 231 ? 28.755 42.009 41.418 1.00 39.53 231 GLY B CA 1
ATOM 4329 C C . GLY B 1 231 ? 29.076 43.472 41.630 1.00 41.31 231 GLY B C 1
ATOM 4330 O O . GLY B 1 231 ? 29.856 44.062 40.879 1.00 42.31 231 GLY B O 1
ATOM 4331 N N . LEU B 1 232 ? 28.493 44.072 42.667 1.00 40.09 232 LEU B N 1
ATOM 4332 C CA . LEU B 1 232 ? 28.678 45.503 42.873 1.00 40.26 232 LEU B CA 1
ATOM 4333 C C . LEU B 1 232 ? 30.078 45.811 43.393 1.00 38.45 232 LEU B C 1
ATOM 4334 O O . LEU B 1 232 ? 30.790 46.647 42.825 1.00 36.66 232 LEU B O 1
ATOM 4339 N N . LEU B 1 233 ? 30.504 45.132 44.459 1.00 35.72 233 LEU B N 1
ATOM 4340 C CA . LEU B 1 233 ? 31.756 45.504 45.111 1.00 36.29 233 LEU B CA 1
ATOM 4341 C C . LEU B 1 233 ? 32.982 45.069 44.305 1.00 37.55 233 LEU B C 1
ATOM 4342 O O . LEU B 1 233 ? 33.889 45.873 44.071 1.00 37.97 233 LEU B O 1
ATOM 4347 N N . ARG B 1 234 ? 33.033 43.801 43.879 1.00 38.23 234 ARG B N 1
ATOM 4348 C CA . ARG B 1 234 ? 34.210 43.293 43.170 1.00 39.70 234 ARG B CA 1
ATOM 4349 C C . ARG B 1 234 ? 34.243 43.750 41.717 1.00 39.17 234 ARG B C 1
ATOM 4350 O O . ARG B 1 234 ? 35.268 44.239 41.236 1.00 41.17 234 ARG B O 1
ATOM 4358 N N . ASP B 1 235 ? 33.145 43.561 40.992 1.00 37.55 235 ASP B N 1
ATOM 4359 C CA . ASP B 1 235 ? 33.162 43.812 39.554 1.00 44.54 235 ASP B CA 1
ATOM 4360 C C . ASP B 1 235 ? 32.999 45.297 39.246 1.00 42.65 235 ASP B C 1
ATOM 4361 O O . ASP B 1 235 ? 33.879 45.920 38.645 1.00 48.93 235 ASP B O 1
ATOM 4366 N N . ARG B 1 236 ? 31.889 45.890 39.683 1.00 40.32 236 ARG B N 1
ATOM 4367 C CA . ARG B 1 236 ? 31.585 47.255 39.275 1.00 40.89 236 ARG B CA 1
ATOM 4368 C C . ARG B 1 236 ? 32.402 48.279 40.052 1.00 43.95 236 ARG B C 1
ATOM 4369 O O . ARG B 1 236 ? 32.865 49.268 39.475 1.00 43.34 236 ARG B O 1
ATOM 4377 N N . LEU B 1 237 ? 32.601 48.065 41.353 1.00 39.22 237 LEU B N 1
ATOM 4378 C CA . LEU B 1 237 ? 33.450 48.972 42.112 1.00 40.00 237 LEU B CA 1
ATOM 4379 C C . LEU B 1 237 ? 34.931 48.622 41.987 1.00 41.31 237 LEU B C 1
ATOM 4380 O O . LEU B 1 237 ? 35.784 49.499 42.178 1.00 42.45 237 LEU B O 1
ATOM 4385 N N . GLY B 1 238 ? 35.256 47.371 41.663 1.00 40.35 238 GLY B N 1
ATOM 4386 C CA . GLY B 1 238 ? 36.631 47.000 41.388 1.00 41.18 238 GLY B CA 1
ATOM 4387 C C . GLY B 1 238 ? 37.515 46.749 42.589 1.00 40.58 238 GLY B C 1
ATOM 4388 O O . GLY B 1 238 ? 38.742 46.732 42.445 1.00 35.85 238 GLY B O 1
ATOM 4389 N N . PHE B 1 239 ? 36.946 46.533 43.773 1.00 39.91 239 PHE B N 1
ATOM 4390 C CA . PHE B 1 239 ? 37.776 46.364 44.963 1.00 34.05 239 PHE B CA 1
ATOM 4391 C C . PHE B 1 239 ? 38.385 44.966 44.990 1.00 33.54 239 PHE B C 1
ATOM 4392 O O . PHE B 1 239 ? 37.664 43.965 44.952 1.00 35.06 239 PHE B O 1
ATOM 4400 N N . ARG B 1 240 ? 39.713 44.902 45.085 1.00 36.35 240 ARG B N 1
ATOM 4401 C CA . ARG B 1 240 ? 40.454 43.648 45.081 1.00 38.47 240 ARG B CA 1
ATOM 4402 C C . ARG B 1 240 ? 40.985 43.264 46.453 1.00 35.64 240 ARG B C 1
ATOM 4403 O O . ARG B 1 240 ? 41.663 42.239 46.577 1.00 32.61 240 ARG B O 1
ATOM 4411 N N . GLY B 1 241 ? 40.722 44.069 47.477 1.00 32.73 241 GLY B N 1
ATOM 4412 C CA . GLY B 1 241 ? 41.244 43.803 48.799 1.00 35.06 241 GLY B CA 1
ATOM 4413 C C . GLY B 1 241 ? 40.339 42.899 49.616 1.00 34.18 241 GLY B C 1
ATOM 4414 O O . GLY B 1 241 ? 39.309 42.408 49.153 1.00 31.84 241 GLY B O 1
ATOM 4415 N N . VAL B 1 242 ? 40.748 42.696 50.872 1.00 36.89 242 VAL B N 1
ATOM 4416 C CA . VAL B 1 242 ? 40.000 41.860 51.806 1.00 31.78 242 VAL B CA 1
ATOM 4417 C C . VAL B 1 242 ? 38.691 42.539 52.186 1.00 31.86 242 VAL B C 1
ATOM 4418 O O . VAL B 1 242 ? 38.649 43.746 52.454 1.00 33.69 242 VAL B O 1
ATOM 4422 N N . VAL B 1 243 ? 37.611 41.764 52.221 1.00 28.74 243 VAL B N 1
ATOM 4423 C CA . VAL B 1 243 ? 36.291 42.262 52.596 1.00 31.47 243 VAL B CA 1
ATOM 4424 C C . VAL B 1 243 ? 35.877 41.616 53.909 1.00 32.10 243 VAL B C 1
ATOM 4425 O O . VAL B 1 243 ? 35.710 40.393 53.981 1.00 31.25 243 VAL B O 1
ATOM 4429 N N . PHE B 1 244 ? 35.709 42.438 54.941 1.00 34.21 244 PHE B N 1
ATOM 4430 C CA . PHE B 1 244 ? 35.178 42.008 56.226 1.00 32.12 244 PHE B CA 1
ATOM 4431 C C . PHE B 1 244 ? 33.654 42.145 56.242 1.00 35.73 244 PHE B C 1
ATOM 4432 O O . PHE B 1 244 ? 33.061 42.896 55.459 1.00 39.19 244 PHE B O 1
ATOM 4440 N N . THR B 1 245 ? 33.017 41.421 57.156 1.00 37.10 245 THR B N 1
ATOM 4441 C CA . THR B 1 245 ? 31.621 41.678 57.474 1.00 31.22 245 THR B CA 1
ATOM 4442 C C . THR B 1 245 ? 31.527 42.361 58.828 1.00 35.68 245 THR B C 1
ATOM 4443 O O . THR B 1 245 ? 32.420 42.250 59.675 1.00 33.85 245 THR B O 1
ATOM 4447 N N . ASP B 1 246 ? 30.425 43.079 59.025 1.00 35.97 246 ASP B N 1
ATOM 4448 C CA . ASP B 1 246 ? 30.074 43.517 60.360 1.00 35.00 246 ASP B CA 1
ATOM 4449 C C . ASP B 1 246 ? 29.858 42.285 61.239 1.00 38.28 246 ASP B C 1
ATOM 4450 O O . ASP B 1 246 ? 29.752 41.156 60.753 1.00 33.94 246 ASP B O 1
ATOM 4455 N N . ASP B 1 247 ? 29.812 42.510 62.550 1.00 40.23 247 ASP B N 1
ATOM 4456 C CA . ASP B 1 247 ? 29.727 41.401 63.490 1.00 41.11 247 ASP B CA 1
ATOM 4457 C C . ASP B 1 247 ? 28.504 40.540 63.204 1.00 39.14 247 ASP B C 1
ATOM 4458 O O . ASP B 1 247 ? 27.425 41.046 62.879 1.00 39.09 247 ASP B O 1
ATOM 4463 N N . LEU B 1 248 ? 28.684 39.226 63.305 1.00 37.62 248 LEU B N 1
ATOM 4464 C CA . LEU B 1 248 ? 27.601 38.278 63.081 1.00 39.91 248 LEU B CA 1
ATOM 4465 C C . LEU B 1 248 ? 26.935 37.817 64.370 1.00 41.66 248 LEU B C 1
ATOM 4466 O O . LEU B 1 248 ? 25.931 37.101 64.306 1.00 39.42 248 LEU B O 1
ATOM 4471 N N . CYS B 1 249 ? 27.452 38.226 65.530 1.00 41.65 249 CYS B N 1
ATOM 4472 C CA . CYS B 1 249 ? 27.004 37.702 66.816 1.00 43.29 249 CYS B CA 1
ATOM 4473 C C . CYS B 1 249 ? 25.975 38.572 67.524 1.00 44.34 249 CYS B C 1
ATOM 4474 O O . CYS B 1 249 ? 25.318 38.084 68.449 1.00 51.31 249 CYS B O 1
ATOM 4477 N N . MET B 1 250 ? 25.818 39.834 67.130 1.00 46.08 250 MET B N 1
ATOM 4478 C CA . MET B 1 250 ? 24.921 40.748 67.821 1.00 46.26 250 MET B CA 1
ATOM 4479 C C . MET B 1 250 ? 24.099 41.530 66.810 1.00 50.85 250 MET B C 1
ATOM 4480 O O . MET B 1 250 ? 24.614 41.941 65.769 1.00 49.07 250 MET B O 1
ATOM 4485 N N . GLY B 1 251 ? 22.836 41.752 67.125 1.00 43.67 251 GLY B N 1
ATOM 4486 C CA . GLY B 1 251 ? 22.011 42.637 66.334 1.00 47.65 251 GLY B CA 1
ATOM 4487 C C . GLY B 1 251 ? 20.981 41.893 65.505 1.00 42.41 251 GLY B C 1
ATOM 4488 O O . GLY B 1 251 ? 20.762 40.686 65.645 1.00 41.43 251 GLY B O 1
ATOM 4489 N N . ALA B 1 252 ? 20.345 42.656 64.612 1.00 40.74 252 ALA B N 1
ATOM 4490 C CA . ALA B 1 252 ? 19.210 42.140 63.854 1.00 45.14 252 ALA B CA 1
ATOM 4491 C C . ALA B 1 252 ? 19.588 40.939 62.996 1.00 46.11 252 ALA B C 1
ATOM 4492 O O . ALA B 1 252 ? 18.739 40.080 62.731 1.00 42.49 252 ALA B O 1
ATOM 4494 N N . ILE B 1 253 ? 20.851 40.849 62.568 1.00 42.33 253 ILE B N 1
ATOM 4495 C CA . ILE B 1 253 ? 21.281 39.737 61.724 1.00 43.27 253 ILE B CA 1
ATOM 4496 C C . ILE B 1 253 ? 21.069 38.400 62.423 1.00 45.36 253 ILE B C 1
ATOM 4497 O O . ILE B 1 253 ? 20.794 37.387 61.768 1.00 39.93 253 ILE B O 1
ATOM 4502 N N . THR B 1 254 ? 21.190 38.370 63.754 1.00 45.73 254 THR B N 1
ATOM 4503 C CA . THR B 1 254 ? 21.087 37.116 64.492 1.00 47.06 254 THR B CA 1
ATOM 4504 C C . THR B 1 254 ? 19.663 36.588 64.540 1.00 44.91 254 THR B C 1
ATOM 4505 O O . THR B 1 254 ? 19.468 35.388 64.758 1.00 49.49 254 THR B O 1
ATOM 4509 N N . THR B 1 255 ? 18.667 37.453 64.359 1.00 45.34 255 THR B N 1
ATOM 4510 C CA . THR B 1 255 ? 17.292 36.982 64.241 1.00 49.41 255 THR B CA 1
ATOM 4511 C C . THR B 1 255 ? 17.053 36.258 62.926 1.00 49.52 255 THR B C 1
ATOM 4512 O O . THR B 1 255 ? 16.088 35.497 62.815 1.00 48.84 255 THR B O 1
ATOM 4516 N N . GLN B 1 256 ? 17.918 36.469 61.936 1.00 48.84 256 GLN B N 1
ATOM 4517 C CA . GLN B 1 256 ? 17.799 35.851 60.623 1.00 47.49 256 GLN B CA 1
ATOM 4518 C C . GLN B 1 256 ? 18.674 34.617 60.467 1.00 49.81 256 GLN B C 1
ATOM 4519 O O . GLN B 1 256 ? 18.240 33.622 59.881 1.00 48.45 256 GLN B O 1
ATOM 4525 N N . TYR B 1 257 ? 19.901 34.662 60.979 1.00 47.08 257 TYR B N 1
ATOM 4526 C CA . TYR B 1 257 ? 20.874 33.607 60.760 1.00 47.03 257 TYR B CA 1
ATOM 4527 C C . TYR B 1 257 ? 21.664 33.374 62.034 1.00 46.52 257 TYR B C 1
ATOM 4528 O O . TYR B 1 257 ? 21.913 34.303 62.805 1.00 48.53 257 TYR B O 1
ATOM 4537 N N . SER B 1 258 ? 22.047 32.120 62.247 1.00 46.56 258 SER B N 1
ATOM 4538 C CA . SER B 1 258 ? 23.043 31.804 63.253 1.00 46.67 258 SER B CA 1
ATOM 4539 C C . SER B 1 258 ? 24.422 32.241 62.763 1.00 45.07 258 SER B C 1
ATOM 4540 O O . SER B 1 258 ? 24.668 32.293 61.555 1.00 43.58 258 SER B O 1
ATOM 4543 N N . PRO B 1 259 ? 25.339 32.562 63.682 1.00 42.49 259 PRO B N 1
ATOM 4544 C CA . PRO B 1 259 ? 26.648 33.082 63.251 1.00 40.21 259 PRO B CA 1
ATOM 4545 C C . PRO B 1 259 ? 27.418 32.157 62.319 1.00 46.76 259 PRO B C 1
ATOM 4546 O O . PRO B 1 259 ? 28.110 32.646 61.417 1.00 44.75 259 PRO B O 1
ATOM 4550 N N . ASP B 1 260 ? 27.334 30.837 62.504 1.00 44.89 260 ASP B N 1
ATOM 4551 C CA . ASP B 1 260 ? 28.087 29.948 61.621 1.00 44.47 260 ASP B CA 1
ATOM 4552 C C . ASP B 1 260 ? 27.489 29.927 60.217 1.00 45.74 260 ASP B C 1
ATOM 4553 O O . ASP B 1 260 ? 28.226 29.946 59.224 1.00 47.75 260 ASP B O 1
ATOM 4558 N N . ASP B 1 261 ? 26.157 29.908 60.115 1.00 46.17 261 ASP B N 1
ATOM 4559 C CA . ASP B 1 261 ? 25.507 29.954 58.808 1.00 45.91 261 ASP B CA 1
ATOM 4560 C C . ASP B 1 261 ? 25.729 31.298 58.127 1.00 43.60 261 ASP B C 1
ATOM 4561 O O . ASP B 1 261 ? 26.027 31.350 56.929 1.00 40.46 261 ASP B O 1
ATOM 4566 N N . ALA B 1 262 ? 25.592 32.396 58.875 1.00 44.79 262 ALA B N 1
ATOM 4567 C CA . ALA B 1 262 ? 25.845 33.714 58.302 1.00 40.62 262 ALA B CA 1
ATOM 4568 C C . ALA B 1 262 ? 27.292 33.848 57.835 1.00 42.63 262 ALA B C 1
ATOM 4569 O O . ALA B 1 262 ? 27.561 34.459 56.795 1.00 38.17 262 ALA B O 1
ATOM 4571 N N . ALA B 1 263 ? 28.238 33.273 58.585 1.00 40.81 263 ALA B N 1
ATOM 4572 C CA . ALA B 1 263 ? 29.638 33.346 58.180 1.00 38.79 263 ALA B CA 1
ATOM 4573 C C . ALA B 1 263 ? 29.875 32.582 56.883 1.00 41.31 263 ALA B C 1
ATOM 4574 O O . ALA B 1 263 ? 30.566 33.068 55.980 1.00 36.32 263 ALA B O 1
ATOM 4576 N N . PHE B 1 264 ? 29.323 31.371 56.782 1.00 45.92 264 PHE B N 1
ATOM 4577 C CA . PHE B 1 264 ? 29.444 30.605 55.548 1.00 44.70 264 PHE B CA 1
ATOM 4578 C C . PHE B 1 264 ? 28.805 31.354 54.387 1.00 43.32 264 PHE B C 1
ATOM 4579 O O . PHE B 1 264 ? 29.388 31.459 53.302 1.00 41.80 264 PHE B O 1
ATOM 4587 N N . LEU B 1 265 ? 27.606 31.898 54.606 1.00 40.03 265 LEU B N 1
ATOM 4588 C CA . LEU B 1 265 ? 26.920 32.607 53.536 1.00 41.07 265 LEU B CA 1
ATOM 4589 C C . LEU B 1 265 ? 27.703 33.825 53.071 1.00 41.39 265 LEU B C 1
ATOM 4590 O O . LEU B 1 265 ? 27.655 34.171 51.888 1.00 37.51 265 LEU B O 1
ATOM 4595 N N . SER B 1 266 ? 28.436 34.484 53.975 1.00 37.43 266 SER B N 1
ATOM 4596 C CA . SER B 1 266 ? 29.218 35.646 53.562 1.00 36.84 266 SER B CA 1
ATOM 4597 C C . SER B 1 266 ? 30.411 35.233 52.704 1.00 36.70 266 SER B C 1
ATOM 4598 O O . SER B 1 266 ? 30.804 35.963 51.785 1.00 37.33 266 SER B O 1
ATOM 4601 N N . LEU B 1 267 ? 31.020 34.082 53.004 1.00 34.62 267 LEU B N 1
ATOM 4602 C CA . LEU B 1 267 ? 32.102 33.580 52.158 1.00 39.14 267 LEU B CA 1
ATOM 4603 C C . LEU B 1 267 ? 31.574 33.184 50.781 1.00 40.27 267 LEU B C 1
ATOM 4604 O O . LEU B 1 267 ? 32.138 33.568 49.750 1.00 40.89 267 LEU B O 1
ATOM 4609 N N . LYS B 1 268 ? 30.492 32.409 50.756 1.00 40.75 268 LYS B N 1
ATOM 4610 C CA . LYS B 1 268 ? 29.790 32.112 49.512 1.00 45.91 268 LYS B CA 1
ATOM 4611 C C . LYS B 1 268 ? 29.484 33.387 48.732 1.00 43.90 268 LYS B C 1
ATOM 4612 O O . LYS B 1 268 ? 29.585 33.413 47.501 1.00 39.26 268 LYS B O 1
ATOM 4618 N N . ALA B 1 269 ? 29.114 34.460 49.440 1.00 38.10 269 ALA B N 1
ATOM 4619 C CA . ALA B 1 269 ? 28.766 35.716 48.790 1.00 40.14 269 ALA B CA 1
ATOM 4620 C C . ALA B 1 269 ? 29.979 36.430 48.215 1.00 36.31 269 ALA B C 1
ATOM 4621 O O . ALA B 1 269 ? 29.815 37.297 47.352 1.00 36.04 269 ALA B O 1
ATOM 4623 N N . GLY B 1 270 ? 31.181 36.101 48.677 1.00 36.38 270 GLY B N 1
ATOM 4624 C CA . GLY B 1 270 ? 32.396 36.733 48.195 1.00 33.51 270 GLY B CA 1
ATOM 4625 C C . GLY B 1 270 ? 33.139 37.558 49.226 1.00 38.23 270 GLY B C 1
ATOM 4626 O O . GLY B 1 270 ? 34.197 38.111 48.893 1.00 33.46 270 GLY B O 1
ATOM 4627 N N . CYS B 1 271 ? 32.635 37.701 50.450 1.00 35.76 271 CYS B N 1
ATOM 4628 C CA . CYS B 1 271 ? 33.438 38.285 51.511 1.00 34.39 271 CYS B CA 1
ATOM 4629 C C . CYS B 1 271 ? 34.602 37.355 51.842 1.00 34.90 271 CYS B C 1
ATOM 4630 O O . CYS B 1 271 ? 34.592 36.164 51.517 1.00 37.38 271 CYS B O 1
ATOM 4633 N N . ASP B 1 272 ? 35.626 37.913 52.483 1.00 32.68 272 ASP B N 1
ATOM 4634 C CA . ASP B 1 272 ? 36.807 37.137 52.841 1.00 31.68 272 ASP B CA 1
ATOM 4635 C C . ASP B 1 272 ? 36.856 36.749 54.314 1.00 37.79 272 ASP B C 1
ATOM 4636 O O . ASP B 1 272 ? 37.174 35.598 54.628 1.00 38.46 272 ASP B O 1
ATOM 4641 N N . LEU B 1 273 ? 36.547 37.671 55.228 1.00 36.47 273 LEU B N 1
ATOM 4642 C CA . LEU B 1 273 ? 36.723 37.435 56.662 1.00 34.38 273 LEU B CA 1
ATOM 4643 C C . LEU B 1 273 ? 35.504 37.912 57.443 1.00 37.30 273 LEU B C 1
ATOM 4644 O O . LEU B 1 273 ? 35.429 39.076 57.863 1.00 36.23 273 LEU B O 1
ATOM 4649 N N . PRO B 1 274 ? 34.522 37.039 57.655 1.00 36.29 274 PRO B N 1
ATOM 4650 C CA . PRO B 1 274 ? 33.404 37.399 58.536 1.00 36.21 274 PRO B CA 1
ATOM 4651 C C . PRO B 1 274 ? 33.882 37.624 59.967 1.00 36.20 274 PRO B C 1
ATOM 4652 O O . PRO B 1 274 ? 34.880 37.052 60.411 1.00 37.42 274 PRO B O 1
ATOM 4656 N N . LEU B 1 275 ? 33.167 38.483 60.690 1.00 36.79 275 LEU B N 1
ATOM 4657 C CA . LEU B 1 275 ? 33.528 38.831 62.061 1.00 37.45 275 LEU B CA 1
ATOM 4658 C C . LEU B 1 275 ? 32.632 38.079 63.036 1.00 39.97 275 LEU B C 1
ATOM 4659 O O . LEU B 1 275 ? 31.413 38.287 63.057 1.00 38.76 275 LEU B O 1
ATOM 4664 N N . ILE B 1 276 ? 33.243 37.215 63.846 1.00 37.26 276 ILE B N 1
ATOM 4665 C CA . ILE B 1 276 ? 32.537 36.505 64.907 1.00 40.43 276 ILE B CA 1
ATOM 4666 C C . ILE B 1 276 ? 33.076 37.036 66.230 1.00 39.24 276 ILE B C 1
ATOM 4667 O O . ILE B 1 276 ? 34.022 36.478 66.799 1.00 39.34 276 ILE B O 1
ATOM 4672 N N . CYS B 1 277 ? 32.485 38.127 66.718 1.00 41.42 277 CYS B N 1
ATOM 4673 C CA . CYS B 1 277 ? 33.122 38.962 67.731 1.00 44.51 277 CYS B CA 1
ATOM 4674 C C . CYS B 1 277 ? 32.864 38.516 69.165 1.00 45.39 277 CYS B C 1
ATOM 4675 O O . CYS B 1 277 ? 33.718 38.733 70.032 1.00 43.83 277 CYS B O 1
ATOM 4678 N N . HIS B 1 278 ? 31.709 37.926 69.460 1.00 46.39 278 HIS B N 1
ATOM 4679 C CA . HIS B 1 278 ? 31.326 37.695 70.846 1.00 48.59 278 HIS B CA 1
ATOM 4680 C C . HIS B 1 278 ? 30.882 36.254 71.029 1.00 49.75 278 HIS B C 1
ATOM 4681 O O . HIS B 1 278 ? 30.015 35.769 70.295 1.00 50.63 278 HIS B O 1
ATOM 4688 N N . ASP B 1 279 ? 31.473 35.588 72.018 1.00 52.42 279 ASP B N 1
ATOM 4689 C CA . ASP B 1 279 ? 31.267 34.165 72.263 1.00 49.19 279 ASP B CA 1
ATOM 4690 C C . ASP B 1 279 ? 31.447 33.360 70.974 1.00 48.20 279 ASP B C 1
ATOM 4691 O O . ASP B 1 279 ? 30.515 32.683 70.523 1.00 48.45 279 ASP B O 1
ATOM 4696 N N . PRO B 1 280 ? 32.631 33.415 70.352 1.00 45.51 280 PRO B N 1
ATOM 4697 C CA . PRO B 1 280 ? 32.782 32.818 69.016 1.00 46.36 280 PRO B CA 1
ATOM 4698 C C . PRO B 1 280 ? 32.901 31.305 69.002 1.00 50.59 280 PRO B C 1
ATOM 4699 O O . PRO B 1 280 ? 32.621 30.697 67.960 1.00 44.23 280 PRO B O 1
ATOM 4703 N N . LEU B 1 281 ? 33.301 30.678 70.107 1.00 49.42 281 LEU B N 1
ATOM 4704 C CA . LEU B 1 281 ? 33.725 29.281 70.039 1.00 49.48 281 LEU B CA 1
ATOM 4705 C C . LEU B 1 281 ? 32.626 28.307 69.613 1.00 45.49 281 LEU B C 1
ATOM 4706 O O . LEU B 1 281 ? 32.941 27.372 68.857 1.00 49.47 281 LEU B O 1
ATOM 4711 N N . PRO B 1 282 ? 31.360 28.443 70.026 1.00 49.29 282 PRO B N 1
ATOM 4712 C CA . PRO B 1 282 ? 30.344 27.482 69.560 1.00 50.98 282 PRO B CA 1
ATOM 4713 C C . PRO B 1 282 ? 30.076 27.522 68.058 1.00 50.30 282 PRO B C 1
ATOM 4714 O O . PRO B 1 282 ? 29.376 26.634 67.559 1.00 53.01 282 PRO B O 1
ATOM 4718 N N . TRP B 1 283 ? 30.611 28.497 67.321 1.00 46.50 283 TRP B N 1
ATOM 4719 C CA . TRP B 1 283 ? 30.284 28.651 65.911 1.00 49.43 283 TRP B CA 1
ATOM 4720 C C . TRP B 1 283 ? 31.406 28.254 64.960 1.00 50.60 283 TRP B C 1
ATOM 4721 O O . TRP B 1 283 ? 31.158 28.144 63.752 1.00 48.03 283 TRP B O 1
ATOM 4732 N N . LEU B 1 284 ? 32.614 28.000 65.462 1.00 47.00 284 LEU B N 1
ATOM 4733 C CA . LEU B 1 284 ? 33.762 27.871 64.571 1.00 46.10 284 LEU B CA 1
ATOM 4734 C C . LEU B 1 284 ? 33.808 26.518 63.872 1.00 53.03 284 LEU B C 1
ATOM 4735 O O . LEU B 1 284 ? 34.151 26.446 62.686 1.00 49.93 284 LEU B O 1
ATOM 4740 N N . ASP B 1 285 ? 33.480 25.436 64.582 1.00 54.98 285 ASP B N 1
ATOM 4741 C CA . ASP B 1 285 ? 33.586 24.110 63.978 1.00 51.26 285 ASP B CA 1
ATOM 4742 C C . ASP B 1 285 ? 32.616 23.954 62.814 1.00 56.05 285 ASP B C 1
ATOM 4743 O O . ASP B 1 285 ? 32.949 23.327 61.802 1.00 57.13 285 ASP B O 1
ATOM 4748 N N . GLY B 1 286 ? 31.418 24.531 62.933 1.00 51.61 286 GLY B N 1
ATOM 4749 C CA . GLY B 1 286 ? 30.486 24.508 61.819 1.00 54.85 286 GLY B CA 1
ATOM 4750 C C . GLY B 1 286 ? 31.021 25.236 60.599 1.00 58.14 286 GLY B C 1
ATOM 4751 O O . GLY B 1 286 ? 30.874 24.765 59.469 1.00 58.32 286 GLY B O 1
ATOM 4752 N N . LEU B 1 287 ? 31.650 26.395 60.811 1.00 52.78 287 LEU B N 1
ATOM 4753 C CA . LEU B 1 287 ? 32.261 27.117 59.699 1.00 49.93 287 LEU B CA 1
ATOM 4754 C C . LEU B 1 287 ? 33.409 26.322 59.093 1.00 53.81 287 LEU B C 1
ATOM 4755 O O . LEU B 1 287 ? 33.527 26.230 57.866 1.00 57.30 287 LEU B O 1
ATOM 4760 N N . ALA B 1 288 ? 34.262 25.736 59.940 1.00 52.40 288 ALA B N 1
ATOM 4761 C CA . ALA B 1 288 ? 35.417 24.997 59.440 1.00 57.24 288 ALA B CA 1
ATOM 4762 C C . ALA B 1 288 ? 35.007 23.830 58.551 1.00 57.99 288 ALA B C 1
ATOM 4763 O O . ALA B 1 288 ? 35.751 23.457 57.637 1.00 61.37 288 ALA B O 1
ATOM 4765 N N . SER B 1 289 ? 33.839 23.241 58.796 1.00 56.81 289 SER B N 1
ATOM 4766 C CA . SER B 1 289 ? 33.397 22.114 57.986 1.00 59.57 289 SER B CA 1
ATOM 4767 C C . SER B 1 289 ? 32.584 22.544 56.775 1.00 60.99 289 SER B C 1
ATOM 4768 O O . SER B 1 289 ? 32.682 21.907 55.719 1.00 62.03 289 SER B O 1
ATOM 4771 N N . ARG B 1 290 ? 31.790 23.612 56.893 1.00 55.34 290 ARG B N 1
ATOM 4772 C CA . ARG B 1 290 ? 30.990 24.054 55.759 1.00 55.55 290 ARG B CA 1
ATOM 4773 C C . ARG B 1 290 ? 31.830 24.714 54.674 1.00 57.81 290 ARG B C 1
ATOM 4774 O O . ARG B 1 290 ? 31.383 24.786 53.526 1.00 56.60 290 ARG B O 1
ATOM 4782 N N . GLN B 1 291 ? 33.035 25.189 54.997 1.00 57.89 291 GLN B N 1
ATOM 4783 C CA . GLN B 1 291 ? 33.831 25.882 53.991 1.00 57.25 291 GLN B CA 1
ATOM 4784 C C . GLN B 1 291 ? 34.333 24.944 52.899 1.00 59.36 291 GLN B C 1
ATOM 4785 O O . GLN B 1 291 ? 34.724 25.418 51.826 1.00 51.06 291 GLN B O 1
ATOM 4791 N N . GLU B 1 292 ? 34.322 23.629 53.139 1.00 60.56 292 GLU B N 1
ATOM 4792 C CA . GLU B 1 292 ? 34.742 22.680 52.114 1.00 59.85 292 GLU B CA 1
ATOM 4793 C C . GLU B 1 292 ? 33.738 22.579 50.975 1.00 53.23 292 GLU B C 1
ATOM 4794 O O . GLU B 1 292 ? 34.094 22.110 49.890 1.00 56.29 292 GLU B O 1
ATOM 4800 N N . SER B 1 293 ? 32.502 23.013 51.188 1.00 49.72 293 SER B N 1
ATOM 4801 C CA . SER B 1 293 ? 31.523 23.040 50.114 1.00 52.62 293 SER B CA 1
ATOM 4802 C C . SER B 1 293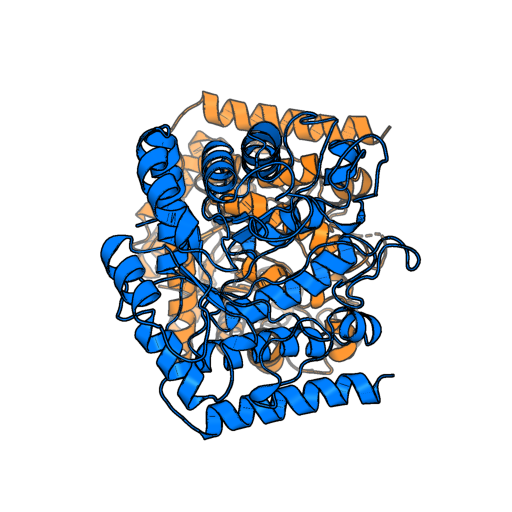 ? 31.660 24.270 49.223 1.00 49.48 293 SER B C 1
ATOM 4803 O O . SER B 1 293 ? 30.883 24.417 48.276 1.00 47.99 293 SER B O 1
ATOM 4806 N N . LEU B 1 294 ? 32.620 25.149 49.493 1.00 51.36 294 LEU B N 1
ATOM 4807 C CA . LEU B 1 294 ? 32.837 26.316 48.651 1.00 47.84 294 LEU B CA 1
ATOM 4808 C C . LEU B 1 294 ? 33.664 25.946 47.424 1.00 45.78 294 LEU B C 1
ATOM 4809 O O . LEU B 1 294 ? 34.491 25.030 47.458 1.00 41.21 294 LEU B O 1
ATOM 4814 N N . ASN B 1 295 ? 33.436 26.669 46.332 1.00 44.29 295 ASN B N 1
ATOM 4815 C CA . ASN B 1 295 ? 34.214 26.434 45.122 1.00 42.16 295 ASN B CA 1
ATOM 4816 C C . ASN B 1 295 ? 35.700 26.639 45.399 1.00 43.24 295 ASN B C 1
ATOM 4817 O O . ASN B 1 295 ? 36.104 27.660 45.963 1.00 46.09 295 ASN B O 1
ATOM 4822 N N . ALA B 1 296 ? 36.517 25.658 45.001 1.00 43.30 296 ALA B N 1
ATOM 4823 C CA . ALA B 1 296 ? 37.931 25.667 45.376 1.00 37.73 296 ALA B CA 1
ATOM 4824 C C . ALA B 1 296 ? 38.675 26.859 44.778 1.00 43.55 296 ALA B C 1
ATOM 4825 O O . ALA B 1 296 ? 39.526 27.461 45.444 1.00 36.08 296 ALA B O 1
ATOM 4827 N N . TYR B 1 297 ? 38.390 27.201 43.517 1.00 36.25 297 TYR B N 1
ATOM 4828 C CA . TYR B 1 297 ? 39.020 28.376 42.916 1.00 38.76 297 TYR B CA 1
ATOM 4829 C C . TYR B 1 297 ? 38.611 29.657 43.637 1.00 39.22 297 TYR B C 1
ATOM 4830 O O . TYR B 1 297 ? 39.452 30.527 43.895 1.00 38.77 297 TYR B O 1
ATOM 4839 N N . ASP B 1 298 ? 37.322 29.795 43.956 1.00 41.19 298 ASP B N 1
ATOM 4840 C CA . ASP B 1 298 ? 36.862 30.933 44.747 1.00 43.73 298 ASP B CA 1
ATOM 4841 C C . ASP B 1 298 ? 37.602 31.009 46.075 1.00 40.88 298 ASP B C 1
ATOM 4842 O O . ASP B 1 298 ? 38.063 32.082 46.483 1.00 42.59 298 ASP B O 1
ATOM 4847 N N . ARG B 1 299 ? 37.718 29.872 46.769 1.00 42.95 299 ARG B N 1
ATOM 4848 C CA . ARG B 1 299 ? 38.466 29.829 48.023 1.00 43.65 299 ARG B CA 1
ATOM 4849 C C . ARG B 1 299 ? 39.915 30.243 47.823 1.00 41.89 299 ARG B C 1
ATOM 4850 O O . ARG B 1 299 ? 40.503 30.907 48.685 1.00 41.83 299 ARG B O 1
ATOM 4858 N N . TRP B 1 300 ? 40.512 29.852 46.697 1.00 42.67 300 TRP B N 1
ATOM 4859 C CA . TRP B 1 300 ? 41.896 30.224 46.429 1.00 38.51 300 TRP B CA 1
ATOM 4860 C C . TRP B 1 300 ? 42.027 31.721 46.170 1.00 44.07 300 TRP B C 1
ATOM 4861 O O . TRP B 1 300 ? 42.981 32.353 46.638 1.00 39.76 300 TRP B O 1
ATOM 4872 N N . ASP B 1 301 ? 41.085 32.301 45.417 1.00 39.76 301 ASP B N 1
ATOM 4873 C CA . ASP B 1 301 ? 41.089 33.744 45.205 1.00 39.32 301 ASP B CA 1
ATOM 4874 C C . ASP B 1 301 ? 40.981 34.492 46.530 1.00 40.63 301 ASP B C 1
ATOM 4875 O O . ASP B 1 301 ? 41.707 35.464 46.768 1.00 39.49 301 ASP B O 1
ATOM 4880 N N . SER B 1 302 ? 40.077 34.049 47.404 1.00 40.14 302 SER B N 1
ATOM 4881 C CA . SER B 1 302 ? 39.923 34.686 48.706 1.00 40.71 302 SER B CA 1
ATOM 4882 C C . SER B 1 302 ? 41.188 34.532 49.546 1.00 39.41 302 SER B C 1
ATOM 4883 O O . SER B 1 302 ? 41.635 35.489 50.186 1.00 39.40 302 SER B O 1
ATOM 4886 N N . PHE B 1 303 ? 41.792 33.341 49.535 1.00 43.16 303 PHE B N 1
ATOM 4887 C CA . PHE B 1 303 ? 42.978 33.103 50.355 1.00 41.20 303 PHE B CA 1
ATOM 4888 C C . PHE B 1 303 ? 44.120 34.034 49.969 1.00 41.57 303 PHE B C 1
ATOM 4889 O O . PHE B 1 303 ? 44.849 34.523 50.838 1.00 40.15 303 PHE B O 1
ATOM 4897 N N . LYS B 1 304 ? 44.285 34.305 48.669 1.00 44.45 304 LYS B N 1
ATOM 4898 C CA . LYS B 1 304 ? 45.364 35.186 48.227 1.00 40.75 304 LYS B CA 1
ATOM 4899 C C . LYS B 1 304 ? 45.138 36.623 48.686 1.00 38.45 304 LYS B C 1
ATOM 4900 O O . LYS B 1 304 ? 46.096 37.328 49.021 1.00 41.20 304 LYS B O 1
ATOM 4906 N N . ARG B 1 305 ? 43.886 37.087 48.670 1.00 34.97 305 ARG B N 1
ATOM 4907 C CA . ARG B 1 305 ? 43.571 38.388 49.253 1.00 33.15 305 ARG B CA 1
ATOM 4908 C C . ARG B 1 305 ? 44.011 38.441 50.710 1.00 36.17 305 ARG B C 1
ATOM 4909 O O . ARG B 1 305 ? 44.680 39.390 51.136 1.00 37.98 305 ARG B O 1
ATOM 4917 N N . VAL B 1 306 ? 43.647 37.417 51.485 1.00 33.77 306 VAL B N 1
ATOM 4918 C CA . VAL B 1 306 ? 43.967 37.393 52.909 1.00 34.17 306 VAL B CA 1
ATOM 4919 C C . VAL B 1 306 ? 45.472 37.266 53.124 1.00 39.86 306 VAL B C 1
ATOM 4920 O O . VAL B 1 306 ? 46.040 37.883 54.037 1.00 39.11 306 VAL B O 1
ATOM 4924 N N . GLU B 1 307 ? 46.144 36.465 52.293 1.00 37.39 307 GLU B N 1
ATOM 4925 C CA . GLU B 1 307 ? 47.588 36.303 52.439 1.00 36.43 307 GLU B CA 1
ATOM 4926 C C . GLU B 1 307 ? 48.324 37.591 52.079 1.00 40.06 307 GLU B C 1
ATOM 4927 O O . GLU B 1 307 ? 49.345 37.925 52.697 1.00 42.21 307 GLU B O 1
ATOM 4933 N N . LYS B 1 308 ? 47.809 38.332 51.094 1.00 37.71 308 LYS B N 1
ATOM 4934 C CA . LYS B 1 308 ? 48.372 39.636 50.757 1.00 40.43 308 LYS B CA 1
ATOM 4935 C C . LYS B 1 308 ? 48.193 40.631 51.899 1.00 39.49 308 LYS B C 1
ATOM 4936 O O . LYS B 1 308 ? 49.118 41.386 52.224 1.00 41.35 308 LYS B O 1
ATOM 4942 N N . LEU B 1 309 ? 47.009 40.659 52.511 1.00 36.81 309 LEU B N 1
ATOM 4943 C CA . LEU B 1 309 ? 46.825 41.488 53.698 1.00 34.25 309 LEU B CA 1
ATOM 4944 C C . LEU B 1 309 ? 47.788 41.061 54.799 1.00 35.77 309 LEU B C 1
ATOM 4945 O O . LEU B 1 309 ? 48.491 41.893 55.389 1.00 38.94 309 LEU B O 1
ATOM 4950 N N . SER B 1 310 ? 47.857 39.754 55.062 1.00 34.71 310 SER B N 1
ATOM 4951 C CA . SER B 1 310 ? 48.685 39.244 56.151 1.00 43.48 310 SER B CA 1
ATOM 4952 C C . SER B 1 310 ? 50.151 39.607 55.954 1.00 41.17 310 SER B C 1
ATOM 4953 O O . SER B 1 310 ? 50.858 39.914 56.924 1.00 40.03 310 SER B O 1
ATOM 4956 N N . ASP B 1 311 ? 50.624 39.578 54.704 1.00 39.11 311 ASP B N 1
ATOM 4957 C CA . ASP B 1 311 ? 52.004 39.942 54.406 1.00 39.74 311 ASP B CA 1
ATOM 4958 C C . ASP B 1 311 ? 52.249 41.441 54.516 1.00 43.56 311 ASP B C 1
ATOM 4959 O O . ASP B 1 311 ? 53.408 41.864 54.561 1.00 39.33 311 ASP B O 1
ATOM 4964 N N . SER B 1 312 ? 51.200 42.258 54.526 1.00 38.29 312 SER B N 1
ATOM 4965 C CA . SER B 1 312 ? 51.393 43.680 54.775 1.00 39.22 312 SER B CA 1
ATOM 4966 C C . SER B 1 312 ? 51.390 44.019 56.261 1.00 38.19 312 SER B C 1
ATOM 4967 O O . SER B 1 312 ? 51.799 45.127 56.627 1.00 39.41 312 SER B O 1
ATOM 4970 N N . LEU B 1 313 ? 50.969 43.092 57.119 1.00 36.05 313 LEU B N 1
ATOM 4971 C CA . LEU B 1 313 ? 50.802 43.401 58.534 1.00 37.54 313 LEU B CA 1
ATOM 4972 C C . LEU B 1 313 ? 52.137 43.721 59.190 1.00 40.82 313 LEU B C 1
ATOM 4973 O O . LEU B 1 313 ? 53.158 43.091 58.905 1.00 41.49 313 LEU B O 1
ATOM 4978 N N . CYS B 1 314 ? 52.119 44.700 60.086 1.00 38.36 314 CYS B N 1
ATOM 4979 C CA A CYS B 1 314 ? 53.279 45.220 60.798 0.50 42.53 314 CYS B CA 1
ATOM 4980 C CA B CYS B 1 314 ? 53.353 45.088 60.737 0.50 42.57 314 CYS B CA 1
ATOM 4981 C C . CYS B 1 314 ? 53.395 44.570 62.170 1.00 41.40 314 CYS B C 1
ATOM 4982 O O . CYS B 1 314 ? 52.397 44.137 62.752 1.00 42.42 314 CYS B O 1
ATOM 4987 N N . PHE B 1 315 ? 54.593 44.559 62.699 1.00 43.71 315 PHE B N 1
ATOM 4988 C CA . PHE B 1 315 ? 54.943 44.044 64.011 1.00 40.58 315 PHE B CA 1
ATOM 4989 C C . PHE B 1 315 ? 55.093 45.187 65.005 1.00 39.99 315 PHE B C 1
ATOM 4990 O O . PHE B 1 315 ? 55.412 46.316 64.615 1.00 41.21 315 PHE B O 1
ATOM 4998 N N . PRO B 1 316 ? 54.865 44.918 66.292 1.00 43.18 316 PRO B N 1
ATOM 4999 C CA . PRO B 1 316 ? 54.962 45.985 67.294 1.00 44.60 316 PRO B CA 1
ATOM 5000 C C . PRO B 1 316 ? 56.359 46.572 67.381 1.00 41.90 316 PRO B C 1
ATOM 5001 O O . PRO B 1 316 ? 57.359 45.899 67.126 1.00 42.85 316 PRO B O 1
ATOM 5005 N N . PHE B 1 317 ? 56.413 47.851 67.741 1.00 45.66 317 PHE B N 1
ATOM 5006 C CA . PHE B 1 317 ? 57.686 48.480 68.035 1.00 46.51 317 PHE B CA 1
ATOM 5007 C C . PHE B 1 317 ? 58.350 47.754 69.201 1.00 44.01 317 PHE B C 1
ATOM 5008 O O . PHE B 1 317 ? 57.668 47.153 70.038 1.00 42.40 317 PHE B O 1
ATOM 5016 N N . PRO B 1 318 ? 59.677 47.756 69.259 1.00 45.79 318 PRO B N 1
ATOM 5017 C CA . PRO B 1 318 ? 60.354 47.267 70.464 1.00 47.26 318 PRO B CA 1
ATOM 5018 C C . PRO B 1 318 ? 59.913 48.069 71.679 1.00 46.00 318 PRO B C 1
ATOM 5019 O O . PRO B 1 318 ? 59.543 49.240 71.571 1.00 49.13 318 PRO B O 1
ATOM 5023 N N . GLU B 1 319 ? 59.943 47.420 72.842 1.00 50.62 319 GLU B N 1
ATOM 5024 C CA . GLU B 1 319 ? 59.548 48.079 74.082 1.00 46.40 319 GLU B CA 1
ATOM 5025 C C . GLU B 1 319 ? 60.353 49.356 74.298 1.00 46.96 319 GLU B C 1
ATOM 5026 O O . GLU B 1 319 ? 61.582 49.358 74.192 1.00 45.31 319 GLU B O 1
ATOM 5032 N N . LYS B 1 320 ? 59.648 50.453 74.568 1.00 44.72 320 LYS B N 1
ATOM 5033 C CA . LYS B 1 320 ? 60.300 51.731 74.846 1.00 45.24 320 LYS B CA 1
ATOM 5034 C C . LYS B 1 320 ? 59.279 52.636 75.516 1.00 46.18 320 LYS B C 1
ATOM 5035 O O . LYS B 1 320 ? 58.375 53.146 74.844 1.00 41.72 320 LYS B O 1
ATOM 5041 N N . ALA B 1 321 ? 59.436 52.848 76.827 1.00 35.65 321 ALA B N 1
ATOM 5042 C CA . ALA B 1 321 ? 58.426 53.583 77.579 1.00 40.61 321 ALA B CA 1
ATOM 5043 C C . ALA B 1 321 ? 58.279 55.018 77.090 1.00 42.65 321 ALA B C 1
ATOM 5044 O O . ALA B 1 321 ? 57.172 55.566 77.111 1.00 41.90 321 ALA B O 1
ATOM 5046 N N . SER B 1 322 ? 59.367 55.648 76.645 1.00 37.09 322 SER B N 1
ATOM 5047 C CA . SER B 1 322 ? 59.245 57.034 76.208 1.00 36.25 322 SER B CA 1
ATOM 5048 C C . SER B 1 322 ? 58.551 57.145 74.858 1.00 36.15 322 SER B C 1
ATOM 5049 O O . SER B 1 322 ? 58.074 58.229 74.507 1.00 38.77 322 SER B O 1
ATOM 5052 N N . LEU B 1 323 ? 58.495 56.057 74.094 1.00 33.80 323 LEU B N 1
ATOM 5053 C CA . LEU B 1 323 ? 57.739 56.070 72.845 1.00 36.26 323 LEU B CA 1
ATOM 5054 C C . LEU B 1 323 ? 56.238 56.079 73.125 1.00 37.36 323 LEU B C 1
ATOM 5055 O O . LEU B 1 323 ? 55.488 56.881 72.552 1.00 36.63 323 LEU B O 1
ATOM 5060 N N . TRP B 1 324 ? 55.784 55.197 74.019 1.00 31.12 324 TRP B N 1
ATOM 5061 C CA . TRP B 1 324 ? 54.388 55.239 74.435 1.00 35.94 324 TRP B CA 1
ATOM 5062 C C . TRP B 1 324 ? 54.046 56.572 75.089 1.00 41.32 324 TRP B C 1
ATOM 5063 O O . TRP B 1 324 ? 52.948 57.102 74.886 1.00 39.32 324 TRP B O 1
ATOM 5074 N N . ASP B 1 325 ? 54.969 57.134 75.881 1.00 35.47 325 ASP B N 1
ATOM 5075 C CA . ASP B 1 325 ? 54.679 58.417 76.512 1.00 35.07 325 ASP B CA 1
ATOM 5076 C C . ASP B 1 325 ? 54.473 59.505 75.469 1.00 38.31 325 ASP B C 1
ATOM 5077 O O . ASP B 1 325 ? 53.643 60.404 75.655 1.00 37.73 325 ASP B O 1
ATOM 5082 N N . SER B 1 326 ? 55.221 59.436 74.365 1.00 32.90 326 SER B N 1
ATOM 5083 C CA . SER B 1 326 ? 55.009 60.357 73.253 1.00 36.28 326 SER B CA 1
ATOM 5084 C C . SER B 1 326 ? 53.617 60.188 72.641 1.00 35.55 326 SER B C 1
ATOM 5085 O O . SER B 1 326 ? 52.956 61.182 72.320 1.00 32.15 326 SER B O 1
ATOM 5088 N N . CYS B 1 327 ? 53.162 58.942 72.456 1.00 36.55 327 CYS B N 1
ATOM 5089 C CA . CYS B 1 327 ? 51.788 58.718 71.999 1.00 37.04 327 CYS B CA 1
ATOM 5090 C C . CYS B 1 327 ? 50.789 59.405 72.916 1.00 36.27 327 CYS B C 1
ATOM 5091 O O . CYS B 1 327 ? 49.856 60.076 72.453 1.00 35.25 327 CYS B O 1
ATOM 5094 N N . LEU B 1 328 ? 50.963 59.228 74.230 1.00 35.78 328 LEU B N 1
ATOM 5095 C CA . LEU B 1 328 ? 50.027 59.793 75.193 1.00 34.04 328 LEU B CA 1
ATOM 5096 C C . LEU B 1 328 ? 50.009 61.310 75.120 1.00 36.18 328 LEU B C 1
ATOM 5097 O O . LEU B 1 328 ? 48.939 61.923 75.131 1.00 33.12 328 LEU B O 1
ATOM 5102 N N . ARG B 1 329 ? 51.180 61.936 75.021 1.00 31.31 329 ARG B N 1
ATOM 5103 C CA . ARG B 1 329 ? 51.214 63.396 74.995 1.00 35.75 329 ARG B CA 1
ATOM 5104 C C . ARG B 1 329 ? 50.719 63.945 73.669 1.00 35.47 329 ARG B C 1
ATOM 5105 O O . ARG B 1 329 ? 50.145 65.039 73.632 1.00 33.66 329 ARG B O 1
ATOM 5113 N N . ARG B 1 330 ? 50.935 63.217 72.573 1.00 31.43 330 ARG B N 1
ATOM 5114 C CA . ARG B 1 330 ? 50.430 63.695 71.292 1.00 30.42 330 ARG B CA 1
ATOM 5115 C C . ARG B 1 330 ? 48.911 63.590 71.232 1.00 28.19 330 ARG B C 1
ATOM 5116 O O . ARG B 1 330 ? 48.241 64.500 70.728 1.00 31.74 330 ARG B O 1
ATOM 5124 N N . ALA B 1 331 ? 48.352 62.504 71.773 1.00 31.12 331 ALA B N 1
ATOM 5125 C CA . ALA B 1 331 ? 46.899 62.372 71.859 1.00 33.65 331 ALA B CA 1
ATOM 5126 C C . ALA B 1 331 ? 46.301 63.464 72.734 1.00 33.12 331 ALA B C 1
ATOM 5127 O O . ALA B 1 331 ? 45.298 64.091 72.373 1.00 34.37 331 ALA B O 1
ATOM 5129 N N . GLU B 1 332 ? 46.904 63.699 73.903 1.00 30.22 332 GLU B N 1
ATOM 5130 C CA . GLU B 1 332 ? 46.452 64.784 74.767 1.00 33.89 332 GLU B CA 1
ATOM 5131 C C . GLU B 1 332 ? 46.480 66.120 74.039 1.00 33.63 332 GLU B C 1
ATOM 5132 O O . GLU B 1 332 ? 45.525 66.903 74.120 1.00 36.05 332 GLU B O 1
ATOM 5138 N N . ALA B 1 333 ? 47.558 66.395 73.307 1.00 34.29 333 ALA B N 1
ATOM 5139 C CA . ALA B 1 333 ? 47.626 67.646 72.560 1.00 35.58 333 ALA B CA 1
ATOM 5140 C C . ALA B 1 333 ? 46.546 67.703 71.484 1.00 34.40 333 ALA B C 1
ATOM 5141 O O . ALA B 1 333 ? 45.953 68.763 71.244 1.00 31.88 333 ALA B O 1
ATOM 5143 N N . LEU B 1 334 ? 46.266 66.569 70.837 1.00 32.66 334 LEU B N 1
ATOM 5144 C CA . LEU B 1 334 ? 45.247 66.541 69.792 1.00 35.54 334 LEU B CA 1
ATOM 5145 C C . LEU B 1 334 ? 43.863 66.807 70.372 1.00 34.11 334 LEU B C 1
ATOM 5146 O O . LEU B 1 334 ? 43.053 67.507 69.758 1.00 38.48 334 LEU B O 1
ATOM 5151 N N . CYS B 1 335 ? 43.585 66.278 71.566 1.00 35.46 335 CYS B N 1
ATOM 5152 C CA . CYS B 1 335 ? 42.312 66.564 72.220 1.00 37.42 335 CYS B CA 1
ATOM 5153 C C . CYS B 1 335 ? 42.199 68.038 72.592 1.00 42.00 335 CYS B C 1
ATOM 5154 O O . CYS B 1 335 ? 41.132 68.641 72.437 1.00 41.88 335 CYS B O 1
ATOM 5157 N N . ARG B 1 336 ? 43.291 68.637 73.085 1.00 39.03 336 ARG B N 1
ATOM 5158 C CA . ARG B 1 336 ? 43.279 70.069 73.373 1.00 42.42 336 ARG B CA 1
ATOM 5159 C C . ARG B 1 336 ? 43.063 70.897 72.111 1.00 42.70 336 ARG B C 1
ATOM 5160 O O . ARG B 1 336 ? 42.435 71.959 72.167 1.00 47.11 336 ARG B O 1
ATOM 5168 N N . LEU B 1 337 ? 43.597 70.446 70.973 1.00 39.92 337 LEU B N 1
ATOM 5169 C CA . LEU B 1 337 ? 43.407 71.180 69.725 1.00 45.36 337 LEU B CA 1
ATOM 5170 C C . LEU B 1 337 ? 41.931 71.336 69.398 1.00 46.84 337 LEU B C 1
ATOM 5171 O O . LEU B 1 337 ? 41.477 72.426 69.023 1.00 49.59 337 LEU B O 1
ATOM 5176 N N . GLU B 1 338 ? 41.166 70.254 69.534 1.00 43.46 338 GLU B N 1
ATOM 5177 C CA . GLU B 1 338 ? 39.754 70.305 69.175 1.00 49.32 338 GLU B CA 1
ATOM 5178 C C . GLU B 1 338 ? 38.954 71.097 70.201 1.00 51.67 338 GLU B C 1
ATOM 5179 O O . GLU B 1 338 ? 38.080 71.890 69.832 1.00 48.64 338 GLU B O 1
ATOM 5185 N N . GLU B 1 339 ? 39.242 70.892 71.491 1.00 47.86 339 GLU B N 1
ATOM 5186 C CA . GLU B 1 339 ? 38.550 71.635 72.540 1.00 54.77 339 GLU B CA 1
ATOM 5187 C C . GLU B 1 339 ? 38.761 73.134 72.375 1.00 58.66 339 GLU B C 1
ATOM 5188 O O . GLU B 1 339 ? 37.812 73.923 72.456 1.00 64.95 339 GLU B O 1
ATOM 5194 N N . ASP B 1 340 ? 40.009 73.543 72.138 1.00 56.99 340 ASP B N 1
ATOM 5195 C CA . ASP B 1 340 ? 40.320 74.959 71.992 1.00 62.91 340 ASP B CA 1
ATOM 5196 C C . ASP B 1 340 ? 39.666 75.544 70.749 1.00 65.77 340 ASP B C 1
ATOM 5197 O O . ASP B 1 340 ? 39.198 76.690 70.768 1.00 72.78 340 ASP B O 1
ATOM 5202 N N . GLY B 1 341 ? 39.624 74.775 69.659 1.00 65.72 341 GLY B N 1
ATOM 5203 C CA . GLY B 1 341 ? 38.992 75.243 68.440 1.00 63.33 341 GLY B CA 1
ATOM 5204 C C . GLY B 1 341 ? 37.482 75.323 68.515 1.00 67.15 341 GLY B C 1
ATOM 5205 O O . GLY B 1 341 ? 36.875 76.065 67.735 1.00 74.66 341 GLY B O 1
ATOM 5206 N N . ARG B 1 342 ? 36.861 74.568 69.427 1.00 68.69 342 ARG B N 1
ATOM 5207 C CA . ARG B 1 342 ? 35.411 74.640 69.597 1.00 71.14 342 ARG B CA 1
ATOM 5208 C C . ARG B 1 342 ? 34.963 76.062 69.906 1.00 75.01 342 ARG B C 1
ATOM 5209 O O . ARG B 1 342 ? 34.046 76.592 69.265 1.00 77.57 342 ARG B O 1
ATOM 5217 N N . GLU B 1 343 ? 35.603 76.692 70.888 1.00 78.68 343 GLU B N 1
ATOM 5218 C CA . GLU B 1 343 ? 35.312 78.064 71.296 1.00 80.95 343 GLU B CA 1
ATOM 5219 C C . GLU B 1 343 ? 35.279 79.042 70.120 1.00 82.10 343 GLU B C 1
ATOM 5220 O O . GLU B 1 343 ? 36.231 79.131 69.341 1.00 81.19 343 GLU B O 1
#